Protein AF-A0A8J6DNR4-F1 (afdb_monomer)

Structure (mmCIF, N/CA/C/O backbone):
data_AF-A0A8J6DNR4-F1
#
_entry.id   AF-A0A8J6DNR4-F1
#
loop_
_atom_site.group_PDB
_atom_site.id
_atom_site.type_symbol
_atom_site.label_atom_id
_atom_site.label_alt_id
_atom_site.label_comp_id
_atom_site.label_asym_id
_atom_site.label_entity_id
_atom_site.label_seq_id
_atom_site.pdbx_PDB_ins_code
_atom_site.Cartn_x
_atom_site.Cartn_y
_atom_site.Cartn_z
_atom_site.occupancy
_atom_site.B_iso_or_equiv
_atom_site.auth_seq_id
_atom_site.auth_comp_id
_atom_site.auth_asym_id
_atom_site.auth_atom_id
_atom_site.pdbx_PDB_model_num
ATOM 1 N N . VAL A 1 1 ? 13.406 -4.701 -35.648 1.00 48.53 1 VAL A N 1
ATOM 2 C CA . VAL A 1 1 ? 13.413 -5.918 -34.798 1.00 48.53 1 VAL A CA 1
ATOM 3 C C . VAL A 1 1 ? 14.742 -5.961 -34.054 1.00 48.53 1 VAL A C 1
ATOM 5 O O . VAL A 1 1 ? 15.644 -6.662 -34.496 1.00 48.53 1 VAL A O 1
ATOM 8 N N . PRO A 1 2 ? 14.949 -5.094 -33.045 1.00 37.66 2 PRO A N 1
ATOM 9 C CA . PRO A 1 2 ? 14.675 -5.539 -31.669 1.00 37.66 2 PRO A CA 1
ATOM 10 C C . PRO A 1 2 ? 14.422 -4.412 -30.640 1.00 37.66 2 PRO A C 1
ATOM 12 O O . PRO A 1 2 ? 15.260 -3.520 -30.483 1.00 37.66 2 PRO A O 1
ATOM 15 N N . GLY A 1 3 ? 13.398 -4.543 -29.781 1.00 31.53 3 GLY A N 1
ATOM 16 C CA . GLY A 1 3 ? 13.461 -3.728 -28.562 1.00 31.53 3 GLY A CA 1
ATOM 17 C C . GLY A 1 3 ? 12.605 -4.041 -27.324 1.00 31.53 3 GLY A C 1
ATOM 18 O O . GLY A 1 3 ? 12.984 -3.631 -26.234 1.00 31.53 3 GLY A O 1
ATOM 19 N N . LEU A 1 4 ? 11.575 -4.888 -27.391 1.00 38.12 4 LEU A N 1
ATOM 20 C CA . LEU A 1 4 ? 11.046 -5.522 -26.171 1.00 38.12 4 LEU A CA 1
ATOM 21 C C . LEU A 1 4 ? 11.900 -6.735 -25.864 1.00 38.12 4 LEU A C 1
ATOM 23 O O . LEU A 1 4 ? 12.404 -6.886 -24.758 1.00 38.12 4 LEU A O 1
ATOM 27 N N . TYR A 1 5 ? 12.222 -7.438 -26.949 1.00 38.31 5 TYR A N 1
ATOM 28 C CA . TYR A 1 5 ? 13.532 -8.011 -27.161 1.00 38.31 5 TYR A CA 1
ATOM 29 C C . TYR A 1 5 ? 14.670 -7.242 -26.473 1.00 38.31 5 TYR A C 1
ATOM 31 O O . TYR A 1 5 ? 15.575 -7.928 -26.097 1.00 38.31 5 TYR A O 1
ATOM 39 N N . LEU A 1 6 ? 14.713 -5.915 -26.250 1.00 39.00 6 LEU A N 1
ATOM 40 C CA . LEU A 1 6 ? 15.868 -5.288 -25.581 1.00 39.00 6 LEU A CA 1
ATOM 41 C C . LEU A 1 6 ? 15.915 -5.526 -24.085 1.00 39.00 6 LEU A C 1
ATOM 43 O O . LEU A 1 6 ? 16.978 -5.863 -23.579 1.00 39.00 6 LEU A O 1
ATOM 47 N N . LEU A 1 7 ? 14.784 -5.372 -23.396 1.00 41.53 7 LEU A N 1
ATOM 48 C CA . LEU A 1 7 ? 14.713 -5.729 -21.984 1.00 41.53 7 LEU A CA 1
ATOM 49 C C . LEU A 1 7 ? 14.776 -7.256 -21.805 1.00 41.53 7 LEU A C 1
ATOM 51 O O . LEU A 1 7 ? 15.227 -7.705 -20.764 1.00 41.53 7 LEU A O 1
ATOM 55 N N . LEU A 1 8 ? 14.446 -8.007 -22.869 1.00 40.72 8 LEU A N 1
ATOM 56 C CA . LEU A 1 8 ? 14.707 -9.437 -23.077 1.00 40.72 8 LEU A CA 1
ATOM 57 C C . LEU A 1 8 ? 16.067 -9.776 -23.787 1.00 40.72 8 LEU A C 1
ATOM 59 O O . LEU A 1 8 ? 16.311 -10.938 -24.082 1.00 40.72 8 LEU A O 1
ATOM 63 N N . LEU A 1 9 ? 16.972 -8.803 -24.049 1.00 40.41 9 LEU A N 1
ATOM 64 C CA . LEU A 1 9 ? 18.308 -8.937 -24.724 1.00 40.41 9 LEU A CA 1
ATOM 65 C C . LEU A 1 9 ? 19.435 -8.323 -23.881 1.00 40.41 9 LEU A C 1
ATOM 67 O O . LEU A 1 9 ? 20.615 -8.533 -24.176 1.00 40.41 9 LEU A O 1
ATOM 71 N N . LEU A 1 10 ? 19.099 -7.657 -22.770 1.00 42.12 10 LEU A N 1
ATOM 72 C CA . LEU A 1 10 ? 19.948 -7.631 -21.566 1.00 42.12 10 LEU A CA 1
ATOM 73 C C . LEU A 1 10 ? 20.538 -9.026 -21.312 1.00 42.12 10 LEU A C 1
ATOM 75 O O . LEU A 1 10 ? 21.677 -9.205 -20.894 1.00 42.12 10 LEU A O 1
ATOM 79 N N . LEU A 1 11 ? 19.714 -9.989 -21.692 1.00 41.16 11 LEU A N 1
ATOM 80 C CA . LEU A 1 11 ? 19.782 -11.382 -21.444 1.00 41.16 11 LEU A CA 1
ATOM 81 C C . LEU A 1 11 ? 20.463 -12.237 -22.555 1.00 41.16 11 LEU A C 1
ATOM 83 O O . LEU A 1 11 ? 20.475 -13.456 -22.475 1.00 41.16 11 LEU A O 1
ATOM 87 N N . LEU A 1 12 ? 21.013 -11.644 -23.621 1.00 35.38 12 LEU A N 1
ATOM 88 C CA . LEU A 1 12 ? 21.462 -12.394 -24.818 1.00 35.38 12 LEU A CA 1
ATOM 89 C C . LEU A 1 12 ? 22.906 -12.189 -25.354 1.00 35.38 12 LEU A C 1
ATOM 91 O O . LEU A 1 12 ? 23.196 -12.696 -26.442 1.00 35.38 12 LEU A O 1
ATOM 95 N N . PRO A 1 13 ? 23.865 -11.525 -24.668 1.00 38.47 13 PRO A N 1
ATOM 96 C CA . PRO A 1 13 ? 25.225 -11.393 -25.196 1.00 38.47 13 PRO A CA 1
ATOM 97 C C . PRO A 1 13 ? 26.151 -12.643 -25.175 1.00 38.47 13 PRO A C 1
ATOM 99 O O . PRO A 1 13 ? 27.270 -12.474 -25.665 1.00 38.47 13 PRO A O 1
ATOM 102 N N . PRO A 1 14 ? 25.789 -13.865 -24.702 1.00 38.81 14 PRO A N 1
ATOM 103 C CA . PRO A 1 14 ? 26.646 -15.047 -24.874 1.00 38.81 14 PRO A CA 1
ATOM 104 C C . PRO A 1 14 ? 26.300 -15.953 -26.079 1.00 38.81 14 PRO A C 1
ATOM 106 O O . PRO A 1 14 ? 27.009 -16.933 -26.297 1.00 38.81 14 PRO A O 1
ATOM 109 N N . LEU A 1 15 ? 25.312 -15.631 -26.935 1.00 34.09 15 LEU A N 1
ATOM 110 C CA . LEU A 1 15 ? 24.972 -16.444 -28.132 1.00 34.09 15 LEU A CA 1
ATOM 111 C C . LEU A 1 15 ? 25.995 -16.393 -29.298 1.00 34.09 15 LEU A C 1
ATOM 113 O O . LEU A 1 15 ? 25.640 -16.515 -30.469 1.00 34.09 15 LEU A O 1
ATOM 117 N N . LEU A 1 16 ? 27.285 -16.256 -28.990 1.00 33.78 16 LEU A N 1
ATOM 118 C CA . LEU A 1 16 ? 28.384 -16.604 -29.902 1.00 33.78 16 LEU A CA 1
ATOM 119 C C . LEU A 1 16 ? 29.358 -17.639 -29.320 1.00 33.78 16 LEU A C 1
ATOM 121 O O . LEU A 1 16 ? 30.288 -18.032 -30.017 1.00 33.78 16 LEU A O 1
ATOM 125 N N . HIS A 1 17 ? 29.141 -18.114 -28.090 1.00 31.70 17 HIS A N 1
ATOM 126 C CA . HIS A 1 17 ? 29.859 -19.254 -27.517 1.00 31.70 17 HIS A CA 1
ATOM 127 C C . HIS A 1 17 ? 28.863 -20.194 -26.836 1.00 31.70 17 HIS A C 1
ATOM 129 O O . HIS A 1 17 ? 28.691 -20.173 -25.621 1.00 31.70 17 HIS A O 1
ATOM 135 N N . ALA A 1 18 ? 28.209 -21.032 -27.643 1.00 30.17 18 ALA A N 1
ATOM 136 C CA . ALA A 1 18 ? 27.494 -22.184 -27.119 1.00 30.17 18 ALA A CA 1
ATOM 137 C C . ALA A 1 18 ? 28.507 -23.144 -26.476 1.00 30.17 18 ALA A C 1
ATOM 139 O O . ALA A 1 18 ? 29.360 -23.704 -27.165 1.00 30.17 18 ALA A O 1
ATOM 140 N N . SER A 1 19 ? 28.400 -23.327 -25.164 1.00 32.53 19 SER A N 1
ATOM 141 C CA . SER A 1 19 ? 28.953 -24.479 -24.459 1.00 32.53 19 SER A CA 1
ATOM 142 C C . SER A 1 19 ? 27.779 -25.222 -23.851 1.00 32.53 19 SER A C 1
ATOM 144 O O . SER A 1 19 ? 26.992 -24.626 -23.119 1.00 32.53 19 SER A O 1
ATOM 146 N N . GLU A 1 20 ? 27.662 -26.513 -24.143 1.00 40.91 20 GLU A N 1
ATOM 147 C CA . GLU A 1 20 ? 26.718 -27.387 -23.452 1.00 40.91 20 GLU A CA 1
ATOM 148 C C . GLU A 1 20 ? 27.061 -27.380 -21.954 1.00 40.91 20 GLU A C 1
ATOM 150 O O . GLU A 1 20 ? 28.200 -27.660 -21.572 1.00 40.91 20 GLU A O 1
ATOM 155 N N . ALA A 1 21 ? 26.096 -27.024 -21.107 1.00 35.06 21 ALA A N 1
ATOM 156 C CA . ALA A 1 21 ? 26.250 -27.034 -19.659 1.00 35.06 21 ALA A CA 1
ATOM 157 C C . ALA A 1 21 ? 24.952 -27.515 -19.005 1.00 35.06 21 ALA A C 1
ATOM 159 O O . ALA A 1 21 ? 23.889 -26.931 -19.182 1.00 35.06 21 ALA A O 1
ATOM 160 N N . THR A 1 22 ? 25.053 -28.600 -18.240 1.00 41.94 22 THR A N 1
ATOM 161 C CA . THR A 1 22 ? 23.951 -29.249 -17.518 1.00 41.94 22 THR A CA 1
ATOM 162 C C . THR A 1 22 ? 23.601 -28.498 -16.229 1.00 41.94 22 THR A C 1
ATOM 164 O O . THR A 1 22 ? 23.798 -29.020 -15.131 1.00 41.94 22 THR A O 1
ATOM 167 N N . GLN A 1 23 ? 23.128 -27.259 -16.354 1.00 51.78 23 GLN A N 1
ATOM 168 C CA . GLN A 1 23 ? 22.552 -26.479 -15.253 1.00 51.78 23 GLN A CA 1
ATOM 169 C C . GLN A 1 23 ? 21.062 -26.214 -15.528 1.00 51.78 23 GLN A C 1
ATOM 171 O O . GLN A 1 23 ? 20.678 -26.183 -16.698 1.00 51.78 23 GLN A O 1
ATOM 176 N N . PRO A 1 24 ? 20.213 -26.080 -14.489 1.00 63.59 24 PRO A N 1
ATOM 177 C CA . PRO A 1 24 ? 18.815 -25.696 -14.677 1.00 63.59 24 PRO A CA 1
ATOM 178 C C . PRO A 1 24 ? 18.729 -24.331 -15.370 1.00 63.59 24 PRO A C 1
ATOM 180 O O . PRO A 1 24 ? 19.555 -23.450 -15.120 1.00 63.59 24 PRO A O 1
ATOM 183 N N . GLU A 1 25 ? 17.752 -24.166 -16.261 1.00 76.56 25 GLU A N 1
ATOM 184 C CA . GLU A 1 25 ? 17.560 -22.902 -16.970 1.00 76.56 25 GLU A CA 1
ATOM 185 C C . GLU A 1 25 ? 17.035 -21.830 -15.995 1.00 76.56 25 GLU A C 1
ATOM 187 O O . GLU A 1 25 ? 16.148 -22.128 -15.197 1.00 76.56 25 GLU A O 1
ATOM 192 N N . PRO A 1 26 ? 17.547 -20.583 -16.018 1.00 85.12 26 PRO A N 1
ATOM 193 C CA . PRO A 1 26 ? 17.186 -19.596 -14.995 1.00 85.12 26 PRO A CA 1
ATOM 194 C C . PRO A 1 26 ? 15.729 -19.124 -14.968 1.00 85.12 26 PRO A C 1
ATOM 196 O O . PRO A 1 26 ? 15.368 -18.424 -14.024 1.00 85.12 26 PRO A O 1
ATOM 199 N N . CYS A 1 27 ? 14.899 -19.464 -15.957 1.00 89.50 27 CYS A N 1
ATOM 200 C CA . CYS A 1 27 ? 13.451 -19.285 -15.891 1.00 89.50 27 CYS A CA 1
ATOM 201 C C . CYS A 1 27 ? 12.714 -20.612 -16.062 1.00 89.50 27 CYS A C 1
ATOM 203 O O . CYS A 1 27 ? 13.012 -21.379 -16.972 1.00 89.50 27 CYS A O 1
ATOM 205 N N . GLU A 1 28 ? 11.689 -20.811 -15.240 1.00 89.88 28 GLU A N 1
ATOM 206 C CA . GLU A 1 28 ? 10.787 -21.958 -15.282 1.00 89.88 28 GLU A CA 1
ATOM 207 C C . GLU A 1 28 ? 9.352 -21.460 -15.518 1.00 89.88 28 GLU A C 1
ATOM 209 O O . GLU A 1 28 ? 8.874 -20.557 -14.823 1.00 89.88 28 GLU A O 1
ATOM 214 N N . LEU A 1 29 ? 8.671 -22.035 -16.513 1.00 89.88 29 LEU A N 1
ATOM 215 C CA . LEU A 1 29 ? 7.244 -21.836 -16.786 1.00 89.88 29 LEU A CA 1
ATOM 216 C C . LEU A 1 29 ? 6.462 -23.023 -16.206 1.00 89.88 29 LEU A C 1
ATOM 218 O O . LEU A 1 29 ? 6.877 -24.166 -16.385 1.00 89.88 29 LEU A O 1
ATOM 222 N N . ASP A 1 30 ? 5.352 -22.764 -15.512 1.00 88.88 30 ASP A N 1
ATOM 223 C CA . ASP A 1 30 ? 4.500 -23.825 -14.970 1.00 88.88 30 ASP A CA 1
ATOM 224 C C . ASP A 1 30 ? 3.730 -24.598 -16.059 1.00 88.88 30 ASP A C 1
ATOM 226 O O . ASP A 1 30 ? 3.474 -24.091 -17.151 1.00 88.88 30 ASP A O 1
ATOM 230 N N . ASP A 1 31 ? 3.333 -25.837 -15.742 1.00 82.56 31 ASP A N 1
ATOM 231 C CA . ASP A 1 31 ? 2.675 -26.769 -16.679 1.00 82.56 31 ASP A CA 1
ATOM 232 C C . ASP A 1 31 ? 1.361 -26.228 -17.297 1.00 82.56 31 ASP A C 1
ATOM 234 O O . ASP A 1 31 ? 0.891 -26.749 -18.309 1.00 82.56 31 ASP A O 1
ATOM 238 N N . ASP A 1 32 ? 0.756 -25.200 -16.687 1.00 85.06 32 ASP A N 1
ATOM 239 C CA . ASP A 1 32 ? -0.494 -24.558 -17.119 1.00 85.06 32 ASP A CA 1
ATOM 240 C C . ASP A 1 32 ? -0.272 -23.301 -18.011 1.00 85.06 32 ASP A C 1
ATOM 242 O O . ASP A 1 32 ? -1.246 -22.650 -18.409 1.00 85.06 32 ASP A O 1
ATOM 246 N N . ASP A 1 33 ? 0.978 -22.925 -18.325 1.00 82.06 33 ASP A N 1
ATOM 247 C CA . ASP A 1 33 ? 1.374 -21.667 -18.997 1.00 82.06 33 ASP A CA 1
ATOM 248 C C . ASP A 1 33 ? 0.869 -20.382 -18.281 1.00 82.06 33 ASP A C 1
ATOM 250 O O . ASP A 1 33 ? 0.611 -19.341 -18.907 1.00 82.06 33 ASP A O 1
ATOM 254 N N . VAL A 1 34 ? 0.673 -20.422 -16.959 1.00 89.19 34 VAL A N 1
ATOM 255 C CA . VAL A 1 34 ? 0.123 -19.313 -16.160 1.00 89.19 34 VAL A CA 1
ATOM 256 C C . VAL A 1 34 ? 1.225 -18.497 -15.496 1.00 89.19 34 VAL A C 1
ATOM 258 O O . VAL A 1 34 ? 1.145 -17.262 -15.522 1.00 89.19 34 VAL A O 1
ATOM 261 N N . ARG A 1 35 ? 2.231 -19.150 -14.911 1.00 91.75 35 ARG A N 1
ATOM 262 C CA . ARG A 1 35 ? 3.251 -18.555 -14.039 1.00 91.75 35 ARG A CA 1
ATOM 263 C C . ARG A 1 35 ? 4.642 -18.850 -14.561 1.00 91.75 35 ARG A C 1
ATOM 265 O O . ARG A 1 35 ? 5.003 -20.004 -14.740 1.00 91.75 35 ARG A O 1
ATOM 272 N N . CYS A 1 36 ? 5.436 -17.803 -14.735 1.00 92.69 36 CYS A N 1
ATOM 273 C CA . CYS A 1 36 ? 6.853 -17.932 -15.036 1.00 92.69 36 CYS A CA 1
ATOM 274 C C . CYS A 1 36 ? 7.682 -17.301 -13.920 1.00 92.69 36 CYS A C 1
ATOM 276 O O . CYS A 1 36 ? 7.472 -16.132 -13.582 1.00 92.69 36 CYS A O 1
ATOM 278 N N . PHE A 1 37 ? 8.620 -18.059 -13.364 1.00 93.44 37 PHE A N 1
ATOM 279 C CA . PHE A 1 37 ? 9.557 -17.589 -12.352 1.00 93.44 37 PHE A CA 1
ATOM 280 C C . PHE A 1 37 ? 10.968 -17.580 -12.935 1.00 93.44 37 PHE A C 1
ATOM 282 O O . PHE A 1 37 ? 11.450 -18.607 -13.397 1.00 93.44 37 PHE A O 1
ATOM 289 N N . CYS A 1 38 ? 11.624 -16.423 -12.907 1.00 90.81 38 CYS A N 1
ATOM 290 C CA . CYS A 1 38 ? 12.998 -16.231 -13.349 1.00 90.81 38 CYS A CA 1
ATOM 291 C C . CYS A 1 38 ? 13.899 -15.861 -12.170 1.00 90.81 38 CYS A C 1
ATOM 293 O O . CYS A 1 38 ? 13.676 -14.836 -11.518 1.00 90.81 38 CYS A O 1
ATOM 295 N N . ASN A 1 39 ? 14.968 -16.623 -11.951 1.00 91.12 39 ASN A N 1
ATOM 296 C CA . ASN A 1 39 ? 15.973 -16.358 -10.933 1.00 91.12 39 ASN A CA 1
ATOM 297 C C . ASN A 1 39 ? 17.373 -16.192 -11.537 1.00 91.12 39 ASN A C 1
ATOM 299 O O . ASN A 1 39 ? 18.055 -17.154 -11.869 1.00 91.12 39 ASN A O 1
ATOM 303 N N . PHE A 1 40 ? 17.843 -14.950 -11.608 1.00 87.38 40 PHE A N 1
ATOM 304 C CA . PHE A 1 40 ? 19.118 -14.590 -12.228 1.00 87.38 40 PHE A CA 1
ATOM 305 C C . PHE A 1 40 ? 20.257 -14.403 -11.209 1.00 87.38 40 PHE A C 1
ATOM 307 O O . PHE A 1 40 ? 21.127 -13.544 -11.379 1.00 87.38 40 PHE A O 1
ATOM 314 N N . THR A 1 41 ? 20.262 -15.201 -10.135 1.00 86.81 41 THR A N 1
ATOM 315 C CA . THR A 1 41 ? 21.306 -15.182 -9.090 1.00 86.81 41 THR A CA 1
ATOM 316 C C . THR A 1 41 ? 22.690 -15.610 -9.566 1.00 86.81 41 THR A C 1
ATOM 318 O O . THR A 1 41 ? 23.680 -15.189 -8.967 1.00 86.81 41 THR A O 1
ATOM 321 N N . ASP A 1 42 ? 22.789 -16.417 -10.623 1.00 84.62 42 ASP A N 1
ATOM 322 C CA . ASP A 1 42 ? 24.066 -16.992 -11.056 1.00 84.62 42 ASP A CA 1
ATOM 323 C C . ASP A 1 42 ? 25.104 -15.928 -11.453 1.00 84.62 42 ASP A C 1
ATOM 325 O O . ASP A 1 42 ? 24.726 -14.837 -11.883 1.00 84.62 42 ASP A O 1
ATOM 329 N N . PRO A 1 43 ? 26.425 -16.202 -11.362 1.00 81.25 43 PRO A N 1
ATOM 330 C CA . PRO A 1 43 ? 27.485 -15.231 -11.675 1.00 81.25 43 PRO A CA 1
ATOM 331 C C . PRO A 1 43 ? 27.478 -14.702 -13.119 1.00 81.25 43 PRO A C 1
ATOM 333 O O . PRO A 1 43 ? 27.870 -13.554 -13.358 1.00 81.25 43 PRO A O 1
ATOM 336 N N . GLN A 1 44 ? 26.996 -15.506 -14.064 1.00 80.94 44 GLN A N 1
ATOM 337 C CA . GLN A 1 44 ? 26.686 -15.130 -15.444 1.00 80.94 44 GLN A CA 1
ATOM 338 C C . GLN A 1 44 ? 25.434 -15.919 -15.846 1.00 80.94 44 GLN A C 1
ATOM 340 O O . GLN A 1 44 ? 25.572 -16.999 -16.414 1.00 80.94 44 GLN A O 1
ATOM 345 N N . PRO A 1 45 ? 24.228 -15.453 -15.481 1.00 81.38 45 PRO A N 1
ATOM 346 C CA . PRO A 1 45 ? 23.024 -16.227 -15.743 1.00 81.38 45 PRO A CA 1
ATOM 347 C C . PRO A 1 45 ? 22.806 -16.295 -17.257 1.00 81.38 45 PRO A C 1
ATOM 349 O O . PRO A 1 45 ? 23.001 -15.268 -17.920 1.00 81.38 45 PRO A O 1
ATOM 352 N N . ASP A 1 46 ? 22.395 -17.456 -17.801 1.00 82.88 46 ASP A N 1
ATOM 353 C CA . ASP A 1 46 ? 21.666 -17.387 -19.063 1.00 82.88 46 ASP A CA 1
ATOM 354 C C . ASP A 1 46 ? 20.263 -16.910 -18.775 1.00 82.88 46 ASP A C 1
ATOM 356 O O . ASP A 1 46 ? 19.514 -17.274 -17.887 1.00 82.88 46 ASP A O 1
ATOM 360 N N . TRP A 1 47 ? 19.979 -15.930 -19.544 1.00 82.38 47 TRP A N 1
ATOM 361 C CA . TRP A 1 47 ? 19.195 -14.814 -19.155 1.00 82.38 47 TRP A CA 1
ATOM 362 C C . TRP A 1 47 ? 18.112 -14.934 -20.277 1.00 82.38 47 TRP A C 1
ATOM 364 O O . TRP A 1 47 ? 16.924 -14.753 -20.025 1.00 82.38 47 TRP A O 1
ATOM 374 N N . SER A 1 48 ? 18.487 -15.333 -21.519 1.00 81.31 48 SER A N 1
ATOM 375 C CA . SER A 1 48 ? 17.636 -15.529 -22.701 1.00 81.31 48 SER A CA 1
ATOM 376 C C . SER A 1 48 ? 16.424 -16.430 -22.452 1.00 81.31 48 SER A C 1
ATOM 378 O O . SER A 1 48 ? 15.372 -16.228 -23.065 1.00 81.31 48 SER A O 1
ATOM 380 N N . SER A 1 49 ? 16.550 -17.330 -21.473 1.00 83.31 49 SER A N 1
ATOM 381 C CA . SER A 1 49 ? 15.487 -18.127 -20.855 1.00 83.31 49 SER A CA 1
ATOM 382 C C . SER A 1 49 ? 14.212 -17.324 -20.511 1.00 83.31 49 SER A C 1
ATOM 384 O O . SER A 1 49 ? 13.113 -17.853 -20.649 1.00 83.31 49 SER A O 1
ATOM 386 N N . ALA A 1 50 ? 14.283 -16.011 -20.236 1.00 83.56 50 ALA A N 1
ATOM 387 C CA . ALA A 1 50 ? 13.092 -15.161 -20.047 1.00 83.56 50 ALA A CA 1
ATOM 388 C C . ALA A 1 50 ? 12.116 -15.131 -21.245 1.00 83.56 50 ALA A C 1
ATOM 390 O O . ALA A 1 50 ? 10.954 -14.750 -21.087 1.00 83.56 50 ALA A O 1
ATOM 391 N N . LEU A 1 51 ? 12.549 -15.538 -22.445 1.00 80.94 51 LEU A N 1
ATOM 392 C CA . LEU A 1 51 ? 11.666 -15.728 -23.601 1.00 80.94 51 LEU A CA 1
ATOM 393 C C . LEU A 1 51 ? 10.629 -16.847 -23.384 1.00 80.94 51 LEU A C 1
ATOM 395 O O . LEU A 1 51 ? 9.562 -16.801 -23.996 1.00 80.94 51 LEU A O 1
ATOM 399 N N . GLN A 1 52 ? 10.882 -17.806 -22.491 1.00 85.38 52 GLN A N 1
ATOM 400 C CA . GLN A 1 52 ? 9.913 -18.844 -22.119 1.00 85.38 52 GLN A CA 1
ATOM 401 C C . GLN A 1 52 ? 8.660 -18.223 -21.476 1.00 85.38 52 GLN A C 1
ATOM 403 O O . GLN A 1 52 ? 7.532 -18.596 -21.793 1.00 85.38 52 GLN A O 1
ATOM 408 N N . CYS A 1 53 ? 8.834 -17.151 -20.697 1.00 88.31 53 CYS A N 1
ATOM 409 C CA . CYS A 1 53 ? 7.747 -16.433 -20.032 1.00 88.31 53 CYS A CA 1
ATOM 410 C C . CYS A 1 53 ? 6.786 -15.675 -20.973 1.00 88.31 53 CYS A C 1
ATOM 412 O O . CYS A 1 53 ? 5.835 -15.054 -20.494 1.00 88.31 53 CYS A O 1
ATOM 414 N N . MET A 1 54 ? 6.988 -15.677 -22.299 1.00 85.12 54 MET A N 1
ATOM 415 C CA . MET A 1 54 ? 6.137 -14.924 -23.238 1.00 85.12 54 MET A CA 1
ATOM 416 C C . MET A 1 54 ? 4.655 -15.342 -23.209 1.00 85.12 54 MET A C 1
ATOM 418 O O . MET A 1 54 ? 3.778 -14.508 -23.469 1.00 85.12 54 MET A O 1
ATOM 422 N N . ALA A 1 55 ? 4.370 -16.612 -22.900 1.00 86.62 55 ALA A N 1
ATOM 423 C CA . ALA A 1 55 ? 3.011 -17.145 -22.797 1.00 86.62 55 ALA A CA 1
ATOM 424 C C . ALA A 1 55 ? 2.317 -16.815 -21.459 1.00 86.62 55 ALA A C 1
ATOM 426 O O . ALA A 1 55 ? 1.083 -16.771 -21.415 1.00 86.62 55 ALA A O 1
ATOM 427 N N . ALA A 1 56 ? 3.098 -16.535 -20.411 1.00 90.75 56 ALA A N 1
ATOM 428 C CA . ALA A 1 56 ? 2.636 -16.448 -19.033 1.00 90.75 56 ALA A CA 1
ATOM 429 C C . ALA A 1 56 ? 1.710 -15.252 -18.752 1.00 90.75 56 ALA A C 1
ATOM 431 O O . ALA A 1 56 ? 1.737 -14.204 -19.410 1.00 90.75 56 ALA A O 1
ATOM 432 N N . VAL A 1 57 ? 0.888 -15.408 -17.716 1.00 93.50 57 VAL A N 1
ATOM 433 C CA . VAL A 1 57 ? -0.018 -14.381 -17.181 1.00 93.50 57 VAL A CA 1
ATOM 434 C C . VAL A 1 57 ? 0.601 -13.686 -15.963 1.00 93.50 57 VAL A C 1
ATOM 436 O O . VAL A 1 57 ? 0.409 -12.480 -15.780 1.00 93.50 57 VAL A O 1
ATOM 439 N N . GLU A 1 58 ? 1.353 -14.433 -15.162 1.00 94.50 58 GLU A N 1
ATOM 440 C CA . GLU A 1 58 ? 2.091 -13.992 -13.981 1.00 94.50 58 GLU A CA 1
ATOM 441 C C . GLU A 1 58 ? 3.582 -14.204 -14.259 1.00 94.50 58 GLU A C 1
ATOM 443 O O . GLU A 1 58 ? 3.989 -15.304 -14.626 1.00 94.50 58 GLU A O 1
ATOM 448 N N . VAL A 1 59 ? 4.392 -13.153 -14.132 1.00 93.50 59 VAL A N 1
ATOM 449 C CA . VAL A 1 59 ? 5.846 -13.235 -14.334 1.00 93.50 59 VAL A CA 1
ATOM 450 C C . VAL A 1 59 ? 6.545 -12.667 -13.109 1.00 93.50 59 VAL A C 1
ATOM 452 O O . VAL A 1 59 ? 6.260 -11.540 -12.705 1.00 93.50 59 VAL A O 1
ATOM 455 N N . GLU A 1 60 ? 7.466 -13.426 -12.531 1.00 93.88 60 GLU A N 1
ATOM 456 C CA . GLU A 1 60 ? 8.325 -12.986 -11.435 1.00 93.88 60 GLU A CA 1
ATOM 457 C C . GLU A 1 60 ? 9.793 -13.041 -11.857 1.00 93.88 60 GLU A C 1
ATOM 459 O O . GLU A 1 60 ? 10.248 -14.032 -12.418 1.00 93.88 60 GLU A O 1
ATOM 464 N N . ILE A 1 61 ? 10.531 -11.958 -11.609 1.00 92.00 61 ILE A N 1
ATOM 465 C CA . ILE A 1 61 ? 11.940 -11.816 -11.975 1.00 92.00 61 ILE A CA 1
ATOM 466 C C . ILE A 1 61 ? 12.739 -11.405 -10.740 1.00 92.00 61 ILE A C 1
ATOM 468 O O . ILE A 1 61 ? 12.580 -10.293 -10.230 1.00 92.00 61 ILE A O 1
ATOM 472 N N . ARG A 1 62 ? 13.642 -12.282 -10.295 1.00 91.06 62 ARG A N 1
ATOM 473 C CA . ARG A 1 62 ? 14.609 -12.033 -9.221 1.00 91.06 62 ARG A CA 1
ATOM 474 C C . ARG A 1 62 ? 15.992 -11.780 -9.813 1.00 91.06 62 ARG A C 1
ATOM 476 O O . ARG A 1 62 ? 16.538 -12.613 -10.531 1.00 91.06 62 ARG A O 1
ATOM 483 N N . GLY A 1 63 ? 16.567 -10.619 -9.512 1.00 86.62 63 GLY A N 1
ATOM 484 C CA . GLY A 1 63 ? 17.870 -10.186 -10.023 1.00 86.62 63 GLY A CA 1
ATOM 485 C C . GLY A 1 63 ? 19.071 -10.553 -9.147 1.00 86.62 63 GLY A C 1
ATOM 486 O O . GLY A 1 63 ? 20.165 -10.074 -9.426 1.00 86.62 63 GLY A O 1
ATOM 487 N N . GLY A 1 64 ? 18.899 -11.336 -8.075 1.00 86.69 64 GLY A N 1
ATOM 488 C CA . GLY A 1 64 ? 19.997 -11.818 -7.223 1.00 86.69 64 GLY A CA 1
ATOM 489 C C . GLY A 1 64 ? 20.852 -10.747 -6.526 1.00 86.69 64 GLY A C 1
ATOM 490 O O . GLY A 1 64 ? 22.027 -10.983 -6.264 1.00 86.69 64 GLY A O 1
ATOM 491 N N . GLY A 1 65 ? 20.310 -9.553 -6.278 1.00 87.69 65 GLY A N 1
ATOM 492 C CA . GLY A 1 65 ? 21.028 -8.408 -5.699 1.00 87.69 65 GLY A CA 1
ATOM 493 C C . GLY A 1 65 ? 21.988 -7.704 -6.667 1.00 87.69 65 GLY A C 1
ATOM 494 O O . GLY A 1 65 ? 22.794 -6.876 -6.247 1.00 87.69 65 GLY A O 1
ATOM 495 N N . ARG A 1 66 ? 21.934 -8.033 -7.963 1.00 88.88 66 ARG A N 1
ATOM 496 C CA . ARG A 1 66 ? 22.874 -7.546 -8.982 1.00 88.88 66 ARG A CA 1
ATOM 497 C C . ARG A 1 66 ? 22.679 -6.073 -9.319 1.00 88.88 66 ARG A C 1
ATOM 499 O O . ARG A 1 66 ? 21.554 -5.577 -9.346 1.00 88.88 66 ARG A O 1
ATOM 506 N N . ASP A 1 67 ? 23.775 -5.418 -9.697 1.00 91.25 67 ASP A N 1
ATOM 507 C CA . ASP A 1 67 ? 23.742 -4.102 -10.335 1.00 91.25 67 ASP A CA 1
ATOM 508 C C . ASP A 1 67 ? 23.424 -4.228 -11.834 1.00 91.25 67 ASP A C 1
ATOM 510 O O . ASP A 1 67 ? 24.093 -4.952 -12.581 1.00 91.25 67 ASP A O 1
ATOM 514 N N . LEU A 1 68 ? 22.369 -3.539 -12.269 1.00 88.62 68 LEU A N 1
ATOM 515 C CA . LEU A 1 68 ? 21.876 -3.558 -13.642 1.00 88.62 68 LEU A CA 1
ATOM 516 C C . LEU A 1 68 ? 22.455 -2.427 -14.518 1.00 88.62 68 LEU A C 1
ATOM 518 O O . LEU A 1 68 ? 22.051 -2.302 -15.674 1.00 88.62 68 LEU A O 1
ATOM 522 N N . GLU A 1 69 ? 23.426 -1.632 -14.046 1.00 88.00 69 GLU A N 1
ATOM 523 C CA . GLU A 1 69 ? 24.089 -0.570 -14.835 1.00 88.00 69 GLU A CA 1
ATOM 524 C C . GLU A 1 69 ? 24.607 -1.024 -16.209 1.00 88.00 69 GLU A C 1
ATOM 526 O O . GLU A 1 69 ? 24.483 -0.286 -17.192 1.00 88.00 69 GLU A O 1
ATOM 531 N N . GLN A 1 70 ? 25.080 -2.270 -16.335 1.00 83.56 70 GLN A N 1
ATOM 532 C CA . GLN A 1 70 ? 25.512 -2.869 -17.610 1.00 83.56 70 GLN A CA 1
ATOM 533 C C . GLN A 1 70 ? 24.443 -2.839 -18.726 1.00 83.56 70 GLN A C 1
ATOM 535 O O . GLN A 1 70 ? 24.750 -3.005 -19.914 1.00 83.56 70 GLN A O 1
ATOM 540 N N . PHE A 1 71 ? 23.182 -2.615 -18.352 1.00 83.94 71 PHE A N 1
ATOM 541 C CA . PHE A 1 71 ? 22.033 -2.564 -19.239 1.00 83.94 71 PHE A CA 1
ATOM 542 C C . PHE A 1 71 ? 21.638 -1.148 -19.677 1.00 83.94 71 PHE A C 1
ATOM 544 O O . PHE A 1 71 ? 20.847 -1.014 -20.610 1.00 83.94 71 PHE A O 1
ATOM 551 N N . LEU A 1 72 ? 22.248 -0.087 -19.133 1.00 83.31 72 LEU A N 1
ATOM 552 C CA . LEU A 1 72 ? 21.966 1.309 -19.510 1.00 83.31 72 LEU A CA 1
ATOM 553 C C . LEU A 1 72 ? 22.101 1.582 -21.018 1.00 83.31 72 LEU A C 1
ATOM 555 O O . LEU A 1 72 ? 21.317 2.348 -21.574 1.00 83.31 72 LEU A O 1
ATOM 559 N N . LYS A 1 73 ? 23.015 0.883 -21.709 1.00 80.19 73 LYS A N 1
ATOM 560 C CA . LYS A 1 73 ? 23.191 0.937 -23.178 1.00 80.19 73 LYS A CA 1
ATOM 561 C C . LYS A 1 73 ? 21.925 0.600 -23.983 1.00 80.19 73 LYS A C 1
ATOM 563 O O . LYS A 1 73 ? 21.846 0.898 -25.172 1.00 80.19 73 LYS A O 1
ATOM 568 N N . TYR A 1 74 ? 20.946 -0.027 -23.340 1.00 72.12 74 TYR A N 1
ATOM 569 C CA . TYR A 1 74 ? 19.671 -0.426 -23.916 1.00 72.12 74 TYR A CA 1
ATOM 570 C C . TYR A 1 74 ? 18.514 0.514 -23.524 1.00 72.12 74 TYR A C 1
ATOM 572 O O . TYR A 1 74 ? 17.535 0.611 -24.258 1.00 72.12 74 TYR A O 1
ATOM 580 N N . ALA A 1 75 ? 18.640 1.279 -22.436 1.00 70.44 75 ALA A N 1
ATOM 581 C CA . ALA A 1 75 ? 17.606 2.207 -21.966 1.00 70.44 75 ALA A CA 1
ATOM 582 C C . ALA A 1 75 ? 17.262 3.322 -22.981 1.00 70.44 75 ALA A C 1
ATOM 584 O O . ALA A 1 75 ? 16.178 3.894 -22.952 1.00 70.44 75 ALA A O 1
ATOM 585 N N . SER A 1 76 ? 18.180 3.636 -23.899 1.00 63.22 76 SER A N 1
ATOM 586 C CA . SER A 1 76 ? 18.039 4.743 -24.855 1.00 63.22 76 SER A CA 1
ATOM 587 C C . SER A 1 76 ? 17.328 4.393 -26.175 1.00 63.22 76 SER A C 1
ATOM 589 O O . SER A 1 76 ? 17.286 5.247 -27.058 1.00 63.22 76 SER A O 1
ATOM 591 N N . LYS A 1 77 ? 16.804 3.170 -26.364 1.00 70.50 77 LYS A N 1
ATOM 592 C CA . LYS A 1 77 ? 16.080 2.802 -27.601 1.00 70.50 77 LYS A CA 1
ATOM 593 C C . LYS A 1 77 ? 14.596 3.174 -27.551 1.00 70.50 77 LYS A C 1
ATOM 595 O O . LYS A 1 77 ? 13.983 3.152 -26.487 1.00 70.50 77 LYS A O 1
ATOM 600 N N . ASP A 1 78 ? 14.014 3.483 -28.711 1.00 73.69 78 ASP A N 1
ATOM 601 C CA . ASP A 1 78 ? 12.600 3.857 -28.837 1.00 73.69 78 ASP A CA 1
ATOM 602 C C . ASP A 1 78 ? 11.670 2.636 -28.643 1.00 73.69 78 ASP A C 1
ATOM 604 O O . ASP A 1 78 ? 11.746 1.684 -29.429 1.00 73.69 78 ASP A O 1
ATOM 608 N N . PRO A 1 79 ? 10.738 2.662 -27.665 1.00 69.94 79 PRO A N 1
ATOM 609 C CA . PRO A 1 79 ? 9.686 1.655 -27.501 1.00 69.94 79 PRO A CA 1
ATOM 610 C C . PRO A 1 79 ? 8.857 1.326 -28.737 1.00 69.94 79 PRO A C 1
ATOM 612 O O . PRO A 1 79 ? 8.326 0.218 -28.847 1.00 69.94 79 PRO A O 1
ATOM 615 N N . LYS A 1 80 ? 8.732 2.262 -29.679 1.00 77.00 80 LYS A N 1
ATOM 616 C CA . LYS A 1 80 ? 7.944 2.066 -30.900 1.00 77.00 80 LYS A CA 1
ATOM 617 C C . LYS A 1 80 ? 8.514 0.963 -31.793 1.00 77.00 80 LYS A C 1
ATOM 619 O O . LYS A 1 80 ? 7.735 0.296 -32.466 1.00 77.00 80 LYS A O 1
ATOM 624 N N . GLU A 1 81 ? 9.819 0.671 -31.727 1.00 79.94 81 GLU A N 1
ATOM 625 C CA . GLU A 1 81 ? 10.436 -0.471 -32.432 1.00 79.94 81 GLU A CA 1
ATOM 626 C C . GLU A 1 81 ? 9.886 -1.843 -31.985 1.00 79.94 81 GLU A C 1
ATOM 628 O O . GLU A 1 81 ? 10.205 -2.875 -32.588 1.00 79.94 81 GLU A O 1
ATOM 633 N N . TYR A 1 82 ? 9.108 -1.879 -30.897 1.00 72.56 82 TYR A N 1
ATOM 634 C CA . TYR A 1 82 ? 8.713 -3.111 -30.232 1.00 72.56 82 TYR A CA 1
ATOM 635 C C . TYR A 1 82 ? 7.335 -3.141 -29.570 1.00 72.56 82 TYR A C 1
ATOM 637 O O . TYR A 1 82 ? 6.961 -4.176 -29.011 1.00 72.56 82 TYR A O 1
ATOM 645 N N . ALA A 1 83 ? 6.572 -2.056 -29.681 1.00 80.06 83 ALA A N 1
ATOM 646 C CA . ALA A 1 83 ? 5.206 -1.914 -29.187 1.00 80.06 83 ALA A CA 1
ATOM 647 C C . ALA A 1 83 ? 4.320 -3.151 -29.448 1.00 80.06 83 ALA A C 1
ATOM 649 O O . ALA A 1 83 ? 3.675 -3.659 -28.528 1.00 80.06 83 ALA A O 1
ATOM 650 N N . ASP A 1 84 ? 4.324 -3.676 -30.678 1.00 83.19 84 ASP A N 1
ATOM 651 C CA . ASP A 1 84 ? 3.470 -4.805 -31.071 1.00 83.19 84 ASP A CA 1
ATOM 652 C C . ASP A 1 84 ? 3.827 -6.119 -30.364 1.00 83.19 84 ASP A C 1
ATOM 654 O O . ASP A 1 84 ? 2.931 -6.892 -30.025 1.00 83.19 84 ASP A O 1
ATOM 658 N N . MET A 1 85 ? 5.109 -6.343 -30.056 1.00 77.88 85 MET A N 1
ATOM 659 C CA . MET A 1 85 ? 5.541 -7.504 -29.272 1.00 77.88 85 MET A CA 1
ATOM 660 C C . MET A 1 85 ? 5.061 -7.391 -27.818 1.00 77.88 85 MET A C 1
ATOM 662 O O . MET A 1 85 ? 4.550 -8.364 -27.271 1.00 77.88 85 MET A O 1
ATOM 666 N N . VAL A 1 86 ? 5.119 -6.199 -27.203 1.00 83.81 86 VAL A N 1
ATOM 667 C CA . VAL A 1 86 ? 4.636 -6.008 -25.812 1.00 83.81 86 VAL A CA 1
ATOM 668 C C . VAL A 1 86 ? 3.134 -6.212 -25.710 1.00 83.81 86 VAL A C 1
ATOM 670 O O . VAL A 1 86 ? 2.622 -6.768 -24.743 1.00 83.81 86 VAL A O 1
ATOM 673 N N . LYS A 1 87 ? 2.428 -5.746 -26.735 1.00 88.00 87 LYS A N 1
ATOM 674 C CA . LYS A 1 87 ? 0.975 -5.806 -26.862 1.00 88.00 87 LYS A CA 1
ATOM 675 C C . LYS A 1 87 ? 0.454 -7.232 -27.079 1.00 88.00 87 LYS A C 1
ATOM 677 O O . LYS A 1 87 ? -0.731 -7.480 -26.816 1.00 88.00 87 LYS A O 1
ATOM 682 N N . ALA A 1 88 ? 1.318 -8.133 -27.559 1.00 87.56 88 ALA A N 1
ATOM 683 C CA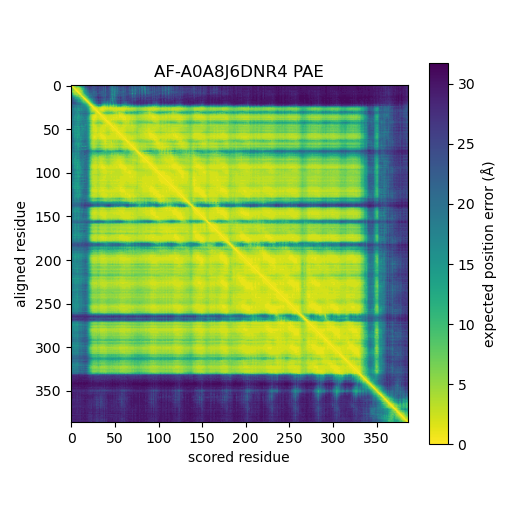 . ALA A 1 88 ? 1.055 -9.558 -27.732 1.00 87.56 88 ALA A CA 1
ATOM 684 C C . ALA A 1 88 ? 1.257 -10.379 -26.444 1.00 87.56 88 ALA A C 1
ATOM 686 O O . ALA A 1 88 ? 0.596 -11.406 -26.295 1.00 87.56 88 ALA A O 1
ATOM 687 N N . LEU A 1 89 ? 2.098 -9.922 -25.502 1.00 87.88 89 LEU A N 1
ATOM 688 C CA . LEU A 1 89 ? 2.298 -10.601 -24.215 1.00 87.88 89 LEU A CA 1
ATOM 689 C C . LEU A 1 89 ? 0.975 -10.770 -23.450 1.00 87.88 89 LEU A C 1
ATOM 691 O O . LEU A 1 89 ? 0.141 -9.857 -23.382 1.00 87.88 89 LEU A O 1
ATOM 695 N N . ARG A 1 90 ? 0.799 -11.943 -22.831 1.00 90.12 90 ARG A N 1
ATOM 696 C CA . ARG A 1 90 ? -0.386 -12.263 -22.015 1.00 90.12 90 ARG A CA 1
ATOM 697 C C . ARG A 1 90 ? -0.300 -11.712 -20.588 1.00 90.12 90 ARG A C 1
ATOM 699 O O . ARG A 1 90 ? -1.355 -11.525 -19.974 1.00 90.12 90 ARG A O 1
ATOM 706 N N . MET A 1 91 ? 0.913 -11.385 -20.133 1.00 92.50 91 MET A N 1
ATOM 707 C CA . MET A 1 91 ? 1.276 -10.868 -18.810 1.00 92.50 91 MET A CA 1
ATOM 708 C C . MET A 1 91 ? 0.301 -9.810 -18.266 1.00 92.50 91 MET A C 1
ATOM 710 O O . MET A 1 91 ? 0.046 -8.771 -18.886 1.00 92.50 91 MET A O 1
ATOM 714 N N . ARG A 1 92 ? -0.223 -10.080 -17.067 1.00 95.25 92 ARG A N 1
ATOM 715 C CA . ARG A 1 92 ? -1.137 -9.226 -16.288 1.00 95.25 92 ARG A CA 1
ATOM 716 C C . ARG A 1 92 ? -0.560 -8.811 -14.945 1.00 95.25 92 ARG A C 1
ATOM 718 O O . ARG A 1 92 ? -0.861 -7.697 -14.513 1.00 95.25 92 ARG A O 1
ATOM 725 N N . ARG A 1 93 ? 0.271 -9.671 -14.356 1.00 96.25 93 ARG A N 1
ATOM 726 C CA . ARG A 1 93 ? 1.014 -9.433 -13.120 1.00 96.25 93 ARG A CA 1
ATOM 727 C C . ARG A 1 93 ? 2.504 -9.548 -13.404 1.00 96.25 93 ARG A C 1
ATOM 729 O O . ARG A 1 93 ? 2.915 -10.488 -14.084 1.00 96.25 93 ARG A O 1
ATOM 736 N N . LEU A 1 94 ? 3.277 -8.596 -12.899 1.00 95.50 94 LEU A N 1
ATOM 737 C CA . LEU A 1 94 ? 4.731 -8.588 -12.992 1.00 95.50 94 LEU A CA 1
ATOM 738 C C . LEU A 1 94 ? 5.316 -8.273 -11.618 1.00 95.50 94 LEU A C 1
ATOM 740 O O . LEU A 1 94 ? 5.058 -7.197 -11.082 1.00 95.50 94 LEU A O 1
ATOM 744 N N . THR A 1 95 ? 6.135 -9.176 -11.095 1.00 95.25 95 THR A N 1
ATOM 745 C CA . THR A 1 95 ? 6.985 -8.944 -9.926 1.00 95.25 95 THR A CA 1
ATOM 746 C C . THR A 1 95 ? 8.425 -8.789 -10.400 1.00 95.25 95 THR A C 1
ATOM 748 O O . THR A 1 95 ? 8.936 -9.647 -11.116 1.00 95.25 95 THR A O 1
ATOM 751 N N . VAL A 1 96 ? 9.091 -7.704 -10.012 1.00 93.69 96 VAL A N 1
ATOM 752 C CA . VAL A 1 96 ? 10.530 -7.505 -10.238 1.00 93.69 96 VAL A CA 1
ATOM 753 C C . VAL A 1 96 ? 11.179 -7.221 -8.897 1.00 93.69 96 VAL A C 1
ATOM 755 O O . VAL A 1 96 ? 10.760 -6.295 -8.201 1.00 93.69 96 VAL A O 1
ATOM 758 N N . GLY A 1 97 ? 12.208 -7.985 -8.541 1.00 94.38 97 GLY A N 1
ATOM 759 C CA . GLY A 1 97 ? 12.851 -7.789 -7.254 1.00 94.38 97 GLY A CA 1
ATOM 760 C C . GLY A 1 97 ? 14.286 -8.264 -7.114 1.00 94.38 97 GLY A C 1
ATOM 761 O O . GLY A 1 97 ? 14.861 -8.845 -8.035 1.00 94.38 97 GLY A O 1
ATOM 762 N N . ALA A 1 98 ? 14.853 -7.995 -5.937 1.00 93.69 98 ALA A N 1
ATOM 763 C CA . ALA A 1 98 ? 16.235 -8.295 -5.570 1.00 93.69 98 ALA A CA 1
ATOM 764 C C . ALA A 1 98 ? 17.242 -7.775 -6.616 1.00 93.69 98 ALA A C 1
ATOM 766 O O . ALA A 1 98 ? 17.924 -8.564 -7.268 1.00 93.69 98 ALA A O 1
ATOM 767 N N . ALA A 1 99 ? 17.325 -6.459 -6.822 1.00 92.12 99 ALA A N 1
ATOM 768 C CA . ALA A 1 99 ? 18.259 -5.856 -7.781 1.00 92.12 99 ALA A CA 1
ATOM 769 C C . ALA A 1 99 ? 18.553 -4.380 -7.482 1.00 92.12 99 ALA A C 1
ATOM 771 O O . ALA A 1 99 ? 17.703 -3.641 -6.984 1.00 92.12 99 ALA A O 1
ATOM 772 N N . ARG A 1 100 ? 19.732 -3.913 -7.892 1.00 95.19 100 ARG A N 1
ATOM 773 C CA . ARG A 1 100 ? 20.047 -2.486 -7.981 1.00 95.19 100 ARG A CA 1
ATOM 774 C C . ARG A 1 100 ? 19.770 -2.004 -9.406 1.00 95.19 100 ARG A C 1
ATOM 776 O O . ARG A 1 100 ? 20.361 -2.489 -10.369 1.00 95.19 100 ARG A O 1
ATOM 783 N N . VAL A 1 101 ? 18.844 -1.058 -9.546 1.00 92.38 101 VAL A N 1
ATOM 784 C CA . VAL A 1 101 ? 18.245 -0.657 -10.824 1.00 92.38 101 VAL A CA 1
ATOM 785 C C . VAL A 1 101 ? 18.442 0.842 -11.062 1.00 92.38 101 VAL A C 1
ATOM 787 O O . VAL A 1 101 ? 17.789 1.656 -10.411 1.00 92.38 101 VAL A O 1
ATOM 790 N N . PRO A 1 102 ? 19.260 1.249 -12.045 1.00 92.25 102 PRO A N 1
ATOM 791 C CA . PRO A 1 102 ? 19.342 2.646 -12.454 1.00 92.25 102 PRO A CA 1
ATOM 792 C C . PRO A 1 102 ? 17.980 3.228 -12.840 1.00 92.25 102 PRO A C 1
ATOM 794 O O . PRO A 1 102 ? 17.238 2.643 -13.634 1.00 92.25 102 PRO A O 1
ATOM 797 N N . GLY A 1 103 ? 17.671 4.429 -12.356 1.00 90.12 103 GLY A N 1
ATOM 798 C CA . GLY A 1 103 ? 16.398 5.107 -12.599 1.00 90.12 103 GLY A CA 1
ATOM 799 C C . GLY A 1 103 ? 16.068 5.261 -14.088 1.00 90.12 103 GLY A C 1
ATOM 800 O O . GLY A 1 103 ? 14.915 5.113 -14.486 1.00 90.12 103 GLY A O 1
ATOM 801 N N . GLN A 1 104 ? 17.074 5.457 -14.948 1.00 87.88 104 GLN A N 1
ATOM 802 C CA . GLN A 1 104 ? 16.882 5.479 -16.403 1.00 87.88 104 GLN A CA 1
ATOM 803 C C . GLN A 1 104 ? 16.355 4.138 -16.954 1.00 87.88 104 GLN A C 1
ATOM 805 O O . GLN A 1 104 ? 15.496 4.141 -17.839 1.00 87.88 104 GLN A O 1
ATOM 810 N N . LEU A 1 105 ? 16.814 2.998 -16.426 1.00 88.19 105 LEU A N 1
ATOM 811 C CA . LEU A 1 105 ? 16.313 1.675 -16.809 1.00 88.19 105 LEU A CA 1
ATOM 812 C C . LEU A 1 105 ? 14.887 1.447 -16.309 1.00 88.19 105 LEU A C 1
ATOM 814 O O . LEU A 1 105 ? 14.052 0.994 -17.088 1.00 88.19 105 LEU A O 1
ATOM 818 N N . LEU A 1 106 ? 14.579 1.836 -15.067 1.00 90.12 106 LEU A N 1
ATOM 819 C CA . LEU A 1 106 ? 13.221 1.748 -14.523 1.00 90.12 106 LEU A CA 1
ATOM 820 C C . LEU A 1 106 ? 12.218 2.563 -15.359 1.00 90.12 106 LEU A C 1
ATOM 822 O O . LEU A 1 106 ? 11.164 2.051 -15.733 1.00 90.12 106 LEU A O 1
ATOM 826 N N . VAL A 1 107 ? 12.556 3.804 -15.727 1.00 88.44 107 VAL A N 1
ATOM 827 C CA . VAL A 1 107 ? 11.702 4.634 -16.598 1.00 88.44 107 VAL A CA 1
ATOM 828 C C . VAL A 1 107 ? 11.519 3.997 -17.979 1.00 88.44 107 VAL A C 1
ATOM 830 O O . VAL A 1 107 ? 10.410 3.999 -18.513 1.00 88.44 107 VAL A O 1
ATOM 833 N N . SER A 1 108 ? 12.573 3.401 -18.538 1.00 86.25 108 SER A N 1
ATOM 834 C CA . SER A 1 108 ? 12.520 2.727 -19.844 1.00 86.25 108 SER A CA 1
ATOM 835 C C . SER A 1 108 ? 11.648 1.466 -19.812 1.00 86.25 108 SER A C 1
ATOM 837 O O . SER A 1 108 ? 10.855 1.242 -20.729 1.00 86.25 108 SER A O 1
ATOM 839 N N . LEU A 1 109 ? 11.730 0.686 -18.727 1.00 87.69 109 LEU A N 1
ATOM 840 C CA . LEU A 1 109 ? 10.852 -0.450 -18.445 1.00 87.69 109 LEU A CA 1
ATOM 841 C C . LEU A 1 109 ? 9.388 -0.006 -18.346 1.00 87.69 109 LEU A C 1
ATOM 843 O O . LEU A 1 109 ? 8.543 -0.546 -19.056 1.00 87.69 109 LEU A O 1
ATOM 847 N N . LEU A 1 110 ? 9.076 1.003 -17.528 1.00 90.94 110 LEU A N 1
ATOM 848 C CA . LEU A 1 110 ? 7.707 1.511 -17.387 1.00 90.94 110 LEU A CA 1
ATOM 849 C C . LEU A 1 110 ? 7.145 1.998 -18.731 1.00 90.94 110 LEU A C 1
ATOM 851 O O . LEU A 1 110 ? 6.017 1.663 -19.088 1.00 90.94 110 LEU A O 1
ATOM 855 N N . ARG A 1 111 ? 7.947 2.713 -19.527 1.00 88.00 111 ARG A N 1
ATOM 856 C CA . ARG A 1 111 ? 7.567 3.168 -20.872 1.00 88.00 111 ARG A CA 1
ATOM 857 C C . ARG A 1 111 ? 7.280 1.994 -21.820 1.00 88.00 111 ARG A C 1
ATOM 859 O O . ARG A 1 111 ? 6.282 2.019 -22.536 1.00 88.00 111 ARG A O 1
ATOM 866 N N . ALA A 1 112 ? 8.097 0.938 -21.789 1.00 85.62 112 ALA A N 1
ATOM 867 C CA . ALA A 1 112 ? 7.860 -0.296 -22.545 1.00 85.62 112 ALA A CA 1
ATOM 868 C C . ALA A 1 112 ? 6.561 -1.000 -22.108 1.00 85.62 112 ALA A C 1
ATOM 870 O O . ALA A 1 112 ? 5.726 -1.353 -22.943 1.00 85.62 112 ALA A O 1
ATOM 871 N N . LEU A 1 113 ? 6.341 -1.136 -20.797 1.00 90.44 113 LEU A N 1
ATOM 872 C CA . LEU A 1 113 ? 5.125 -1.715 -20.218 1.00 90.44 113 LEU A CA 1
ATOM 873 C C . LEU A 1 113 ? 3.861 -0.898 -20.532 1.00 90.44 113 LEU A C 1
ATOM 875 O O . LEU A 1 113 ? 2.763 -1.452 -20.489 1.00 90.44 113 LEU A O 1
ATOM 879 N N . GLY A 1 114 ? 3.985 0.371 -20.933 1.00 90.44 114 GLY A N 1
ATOM 880 C CA . GLY A 1 114 ? 2.876 1.204 -21.413 1.00 90.44 114 GLY A CA 1
ATOM 881 C C . GLY A 1 114 ? 2.131 0.672 -22.644 1.00 90.44 114 GLY A C 1
ATOM 882 O O . GLY A 1 114 ? 0.961 1.026 -22.836 1.00 90.44 114 GLY A O 1
ATOM 883 N N . TYR A 1 115 ? 2.775 -0.204 -23.426 1.00 88.62 115 TYR A N 1
ATOM 884 C CA . TYR A 1 115 ? 2.203 -0.923 -24.576 1.00 88.62 115 TYR A CA 1
ATOM 885 C C . TYR A 1 115 ? 1.633 -2.305 -24.214 1.00 88.62 115 TYR A C 1
ATOM 887 O O . TYR A 1 115 ? 0.911 -2.907 -25.012 1.00 88.62 115 TYR A O 1
ATOM 895 N N . SER A 1 116 ? 1.963 -2.814 -23.024 1.00 90.31 116 SER A N 1
ATOM 896 C CA . SER A 1 116 ? 1.487 -4.102 -22.518 1.00 90.31 116 SER A CA 1
ATOM 897 C C . SER A 1 116 ? 0.020 -4.039 -22.072 1.00 90.31 116 SER A C 1
ATOM 899 O O . SER A 1 116 ? -0.639 -2.997 -22.119 1.00 90.31 116 SER A O 1
ATOM 901 N N . ARG A 1 117 ? -0.493 -5.171 -21.582 1.00 93.56 117 ARG A N 1
ATOM 902 C CA . ARG A 1 117 ? -1.811 -5.267 -20.938 1.00 93.56 117 ARG A CA 1
ATOM 903 C C . ARG A 1 117 ? -1.716 -5.515 -19.423 1.00 93.56 117 ARG A C 1
ATOM 905 O O . ARG A 1 117 ? -2.686 -6.025 -18.842 1.00 93.56 117 ARG A O 1
ATOM 912 N N . LEU A 1 118 ? -0.562 -5.176 -18.835 1.00 95.31 118 LEU A N 1
ATOM 913 C CA . LEU A 1 118 ? -0.244 -5.281 -17.412 1.00 95.31 118 LEU A CA 1
ATOM 914 C C . LEU A 1 118 ? -1.253 -4.496 -16.564 1.00 95.31 118 LEU A C 1
ATOM 916 O O . LEU A 1 118 ? -1.695 -3.416 -16.959 1.00 95.31 118 LEU A O 1
ATOM 920 N N . ARG A 1 119 ? -1.614 -5.052 -15.407 1.00 96.69 119 ARG A N 1
ATOM 921 C CA . ARG A 1 119 ? -2.542 -4.453 -14.437 1.00 96.69 119 ARG A CA 1
ATOM 922 C C . ARG A 1 119 ? -1.941 -4.332 -13.044 1.00 96.69 119 ARG A C 1
ATOM 924 O O . ARG A 1 119 ? -2.275 -3.392 -12.333 1.00 96.69 119 ARG A O 1
ATOM 931 N N . GLU A 1 120 ? -1.070 -5.259 -12.678 1.00 97.94 120 GLU A N 1
ATOM 932 C CA . GLU A 1 120 ? -0.508 -5.362 -11.337 1.00 97.94 120 GLU A CA 1
ATOM 933 C C . GLU A 1 120 ? 1.018 -5.361 -11.464 1.00 97.94 120 GLU A C 1
ATOM 935 O O . GLU A 1 120 ? 1.574 -6.163 -12.219 1.00 97.94 120 GLU A O 1
ATOM 940 N N . LEU A 1 121 ? 1.687 -4.437 -10.776 1.00 97.56 121 LEU A N 1
ATOM 941 C CA . LEU A 1 121 ? 3.147 -4.346 -10.736 1.00 97.56 121 LEU A CA 1
ATOM 942 C C . LEU A 1 121 ? 3.616 -4.416 -9.285 1.00 97.56 121 LEU A C 1
ATOM 944 O O . LEU A 1 121 ? 3.191 -3.601 -8.467 1.00 97.56 121 LEU A O 1
ATOM 948 N N . THR A 1 122 ? 4.529 -5.336 -9.001 1.00 97.50 122 THR A N 1
ATOM 949 C CA . THR A 1 122 ? 5.214 -5.454 -7.714 1.00 97.50 122 THR A CA 1
ATOM 950 C C . THR A 1 122 ? 6.694 -5.149 -7.903 1.00 97.50 122 THR A C 1
ATOM 952 O O . THR A 1 122 ? 7.352 -5.765 -8.741 1.00 97.50 122 THR A O 1
ATOM 955 N N . LEU A 1 123 ? 7.218 -4.205 -7.124 1.00 96.19 123 LEU A N 1
ATOM 956 C CA . LEU A 1 123 ? 8.649 -3.940 -6.992 1.00 96.19 123 LEU A CA 1
ATOM 957 C C . LEU A 1 123 ? 9.077 -4.317 -5.571 1.00 96.19 123 LEU A C 1
ATOM 959 O O . LEU A 1 123 ? 8.510 -3.798 -4.607 1.00 96.19 123 LEU A O 1
ATOM 963 N N . GLU A 1 124 ? 10.047 -5.219 -5.438 1.00 95.44 124 GLU A N 1
ATOM 964 C CA . GLU A 1 124 ? 10.446 -5.780 -4.142 1.00 95.44 124 GLU A CA 1
ATOM 965 C C . GLU A 1 124 ? 11.971 -5.843 -3.968 1.00 95.44 124 GLU A C 1
ATOM 967 O O . GLU A 1 124 ? 12.670 -6.290 -4.867 1.00 95.44 124 GLU A O 1
ATOM 972 N N . ASP A 1 125 ? 12.507 -5.438 -2.816 1.00 95.69 125 ASP A N 1
ATOM 973 C CA . ASP A 1 125 ? 13.949 -5.507 -2.518 1.00 95.69 125 ASP A CA 1
ATOM 974 C C . ASP A 1 125 ? 14.807 -4.837 -3.619 1.00 95.69 125 ASP A C 1
ATOM 976 O O . ASP A 1 125 ? 15.747 -5.427 -4.166 1.00 95.69 125 ASP A O 1
ATOM 980 N N . LEU A 1 126 ? 14.435 -3.607 -4.001 1.00 94.06 126 LEU A N 1
ATOM 981 C CA . LEU A 1 126 ? 15.092 -2.846 -5.071 1.00 94.06 126 LEU A CA 1
ATOM 982 C C . LEU A 1 126 ? 15.829 -1.606 -4.549 1.00 94.06 126 LEU A C 1
ATOM 984 O O . LEU A 1 126 ? 15.300 -0.831 -3.748 1.00 94.06 126 LEU A O 1
ATOM 988 N N . GLU A 1 127 ? 17.016 -1.351 -5.099 1.00 94.94 127 GLU A N 1
ATOM 989 C CA . GLU A 1 127 ? 17.732 -0.080 -4.941 1.00 94.94 127 GLU A CA 1
ATOM 990 C C . GLU A 1 127 ? 17.677 0.724 -6.243 1.00 94.94 127 GLU A C 1
ATOM 992 O O . GLU A 1 127 ? 18.365 0.400 -7.211 1.00 94.94 127 GLU A O 1
ATOM 997 N N . VAL A 1 128 ? 16.854 1.777 -6.281 1.00 93.19 128 VAL A N 1
ATOM 998 C CA . VAL A 1 128 ? 16.706 2.641 -7.459 1.00 93.19 128 VAL A CA 1
ATOM 999 C C . VAL A 1 128 ? 17.750 3.758 -7.431 1.00 93.19 128 VAL A C 1
ATOM 1001 O O . VAL A 1 128 ? 17.607 4.754 -6.711 1.00 93.19 128 VAL A O 1
ATOM 1004 N N . THR A 1 129 ? 18.808 3.593 -8.227 1.00 92.69 129 THR A N 1
ATOM 1005 C CA . THR A 1 129 ? 19.980 4.481 -8.241 1.00 92.69 129 THR A CA 1
ATOM 1006 C C . THR A 1 129 ? 19.863 5.615 -9.260 1.00 92.69 129 THR A C 1
ATOM 1008 O O . THR A 1 129 ? 19.291 5.468 -10.341 1.00 92.69 129 THR A O 1
ATOM 1011 N N . GLY A 1 130 ? 20.454 6.768 -8.936 1.00 88.06 130 GLY A N 1
ATOM 1012 C CA . GLY A 1 130 ? 20.435 7.950 -9.800 1.00 88.06 130 GLY A CA 1
ATOM 1013 C C . GLY A 1 130 ? 19.067 8.639 -9.899 1.00 88.06 130 GLY A C 1
ATOM 1014 O O . GLY A 1 130 ? 18.052 8.171 -9.389 1.00 88.06 130 GLY A O 1
ATOM 1015 N N . ILE A 1 131 ? 19.043 9.803 -10.548 1.00 84.56 131 ILE A N 1
ATOM 1016 C CA . 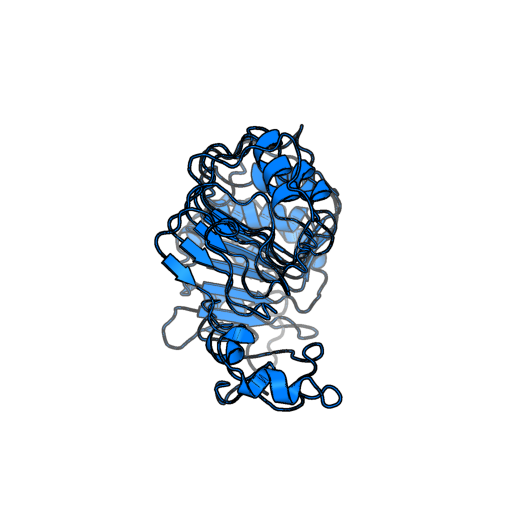ILE A 1 131 ? 17.826 10.613 -10.693 1.00 84.56 131 ILE A CA 1
ATOM 1017 C C . ILE A 1 131 ? 16.979 10.058 -11.846 1.00 84.56 131 ILE A C 1
ATOM 1019 O O . ILE A 1 131 ? 17.499 9.756 -12.922 1.00 84.56 131 ILE A O 1
ATOM 1023 N N . LEU A 1 132 ? 15.664 9.946 -11.641 1.00 85.38 132 LEU A N 1
ATOM 1024 C CA . LEU A 1 132 ? 14.727 9.530 -12.685 1.00 85.38 132 LEU A CA 1
ATOM 1025 C C . LEU A 1 132 ? 14.696 10.582 -13.820 1.00 85.38 132 LEU A C 1
ATOM 1027 O O . LEU A 1 132 ? 14.451 11.756 -13.536 1.00 85.38 132 LEU A O 1
ATOM 1031 N N . PRO A 1 133 ? 14.903 10.204 -15.100 1.00 84.62 133 PRO A N 1
ATOM 1032 C CA . PRO A 1 133 ? 14.906 11.153 -16.217 1.00 84.62 133 PRO A CA 1
ATOM 1033 C C . PRO A 1 133 ? 13.644 12.035 -16.303 1.00 84.62 133 PRO A C 1
ATOM 1035 O O . PRO A 1 133 ? 12.561 11.574 -15.924 1.00 84.62 133 PRO A O 1
ATOM 1038 N N . PRO A 1 134 ? 13.733 13.269 -16.842 1.00 81.31 134 PRO A N 1
ATOM 1039 C CA . PRO A 1 134 ? 12.574 14.141 -17.038 1.00 81.31 134 PRO A CA 1
ATOM 1040 C C . PRO A 1 134 ? 11.440 13.469 -17.823 1.00 81.31 134 PRO A C 1
ATOM 1042 O O . PRO A 1 134 ? 11.678 12.613 -18.675 1.00 81.31 134 PRO A O 1
ATOM 1045 N N . LEU A 1 135 ? 10.200 13.869 -17.541 1.00 76.62 135 LEU A N 1
ATOM 1046 C CA . LEU A 1 135 ? 9.020 13.378 -18.255 1.00 76.62 135 LEU A CA 1
ATOM 1047 C C . LEU A 1 135 ? 8.958 13.946 -19.674 1.00 76.62 135 LEU A C 1
ATOM 1049 O O . LEU A 1 135 ? 9.119 15.151 -19.870 1.00 76.62 135 LEU A O 1
ATOM 1053 N N . LEU A 1 136 ? 8.646 13.087 -20.646 1.00 74.38 136 LEU A N 1
ATOM 1054 C CA . LEU A 1 136 ? 8.336 13.478 -22.019 1.00 74.38 136 LEU A CA 1
ATOM 1055 C C . LEU A 1 136 ? 6.849 13.221 -22.298 1.00 74.38 136 LEU A C 1
ATOM 1057 O O . LEU A 1 136 ? 6.267 12.264 -21.795 1.00 74.38 136 LEU A O 1
ATOM 1061 N N . LEU A 1 137 ? 6.230 14.071 -23.120 1.00 60.66 137 LEU A N 1
ATOM 1062 C CA . LEU A 1 137 ? 4.775 14.081 -23.355 1.00 60.66 137 LEU A CA 1
ATOM 1063 C C . LEU A 1 137 ? 4.204 12.784 -23.967 1.00 60.66 137 LEU A C 1
ATOM 1065 O O . LEU A 1 137 ? 3.008 12.541 -23.839 1.00 60.66 137 LEU A O 1
ATOM 1069 N N . GLU A 1 138 ? 5.031 11.953 -24.608 1.00 59.69 138 GLU A N 1
ATOM 1070 C CA . GLU A 1 138 ? 4.612 10.667 -25.192 1.00 59.69 138 GLU A CA 1
ATOM 1071 C C . GLU A 1 138 ? 4.827 9.458 -24.252 1.00 59.69 138 GLU A C 1
ATOM 1073 O O . GLU A 1 138 ? 4.391 8.347 -24.560 1.00 59.69 138 GLU A O 1
ATOM 1078 N N . ASP A 1 139 ? 5.444 9.651 -23.080 1.00 61.97 139 ASP A N 1
ATOM 1079 C CA . ASP A 1 139 ? 5.890 8.572 -22.187 1.00 61.97 139 ASP A CA 1
ATOM 1080 C C . ASP A 1 139 ? 4.796 8.081 -21.228 1.00 61.97 139 ASP A C 1
ATOM 1082 O O . ASP A 1 139 ? 4.912 8.164 -20.006 1.00 61.97 139 ASP A O 1
ATOM 1086 N N . SER A 1 140 ? 3.710 7.539 -21.773 1.00 75.94 140 SER A N 1
ATOM 1087 C CA . SER A 1 140 ? 2.654 6.938 -20.951 1.00 75.94 140 SER A CA 1
ATOM 1088 C C . SER A 1 140 ? 2.982 5.487 -20.576 1.00 75.94 140 SER A C 1
ATOM 1090 O O . SER A 1 140 ? 2.836 4.595 -21.414 1.00 75.94 140 SER A O 1
ATOM 1092 N N . GLY A 1 141 ? 3.353 5.234 -19.316 1.00 88.69 141 GLY A N 1
ATOM 1093 C CA . GLY A 1 141 ? 3.570 3.887 -18.774 1.00 88.69 141 GLY A CA 1
ATOM 1094 C C . GLY A 1 141 ? 2.292 3.036 -18.638 1.00 88.69 141 GLY A C 1
ATOM 1095 O O . GLY A 1 141 ? 1.260 3.344 -19.249 1.00 88.69 141 GLY A O 1
ATOM 1096 N N . PRO A 1 142 ? 2.329 1.913 -17.894 1.00 93.31 142 PRO A N 1
ATOM 1097 C CA . PRO A 1 142 ? 1.206 0.980 -17.819 1.00 93.31 142 PRO A CA 1
ATOM 1098 C C . PRO A 1 142 ? -0.033 1.590 -17.144 1.00 93.31 142 PRO A C 1
ATOM 1100 O O . PRO A 1 142 ? 0.055 2.502 -16.321 1.00 93.31 142 PRO A O 1
ATOM 1103 N N . ALA A 1 143 ? -1.204 1.054 -17.497 1.00 94.19 143 ALA A N 1
ATOM 1104 C CA . ALA A 1 143 ? -2.483 1.358 -16.852 1.00 94.19 143 ALA A CA 1
ATOM 1105 C C . ALA A 1 143 ? -2.747 0.348 -15.729 1.00 94.19 143 ALA A C 1
ATOM 1107 O O . ALA A 1 143 ? -3.514 -0.602 -15.895 1.00 94.19 143 ALA A O 1
ATOM 1108 N N . LEU A 1 144 ? -2.053 0.543 -14.608 1.00 96.25 144 LEU A N 1
ATOM 1109 C CA . LEU A 1 144 ? -2.136 -0.340 -13.449 1.00 96.25 144 LEU A CA 1
ATOM 1110 C C . LEU A 1 144 ? -3.447 -0.134 -12.678 1.00 96.25 144 LEU A C 1
ATOM 1112 O O . LEU A 1 144 ? -3.886 0.996 -12.473 1.00 96.25 144 LEU A O 1
ATOM 1116 N N . SER A 1 145 ? -4.040 -1.232 -12.209 1.00 96.75 145 SER A N 1
ATOM 1117 C CA . SER A 1 145 ? -5.013 -1.223 -11.113 1.00 96.75 145 SER A CA 1
ATOM 1118 C C . SER A 1 145 ? -4.321 -1.283 -9.756 1.00 96.75 145 SER A C 1
ATOM 1120 O O . SER A 1 145 ? -4.802 -0.648 -8.820 1.00 96.75 145 SER A O 1
ATOM 1122 N N . THR A 1 146 ? -3.193 -1.992 -9.676 1.00 98.06 146 THR A N 1
ATOM 1123 C CA . THR A 1 146 ? -2.531 -2.357 -8.419 1.00 98.06 146 THR A CA 1
ATOM 1124 C C . THR A 1 146 ? -1.030 -2.104 -8.530 1.00 98.06 146 THR A C 1
ATOM 1126 O O . THR A 1 146 ? -0.398 -2.497 -9.515 1.00 98.06 146 THR A O 1
ATOM 1129 N N . LEU A 1 147 ? -0.461 -1.433 -7.530 1.00 97.81 147 LEU A N 1
ATOM 1130 C CA . LEU A 1 147 ? 0.973 -1.181 -7.409 1.00 97.81 147 LEU A CA 1
ATOM 1131 C C . LEU A 1 147 ? 1.432 -1.579 -6.005 1.00 97.81 147 LEU A C 1
ATOM 1133 O O . LEU A 1 147 ? 0.955 -1.022 -5.019 1.00 97.81 147 LEU A O 1
ATOM 1137 N N . CYS A 1 148 ? 2.370 -2.516 -5.935 1.00 97.75 148 CYS A N 1
ATOM 1138 C CA . CYS A 1 148 ? 2.955 -3.012 -4.696 1.00 97.75 148 CYS A CA 1
ATOM 1139 C C . CYS A 1 148 ? 4.439 -2.645 -4.647 1.00 97.75 148 CYS A C 1
ATOM 1141 O O . CYS A 1 148 ? 5.180 -2.911 -5.591 1.00 97.75 148 CYS A O 1
ATOM 1143 N N . LEU A 1 149 ? 4.874 -2.039 -3.549 1.00 96.06 149 LEU A N 1
ATOM 1144 C CA . LEU A 1 149 ? 6.248 -1.609 -3.318 1.00 96.06 149 LEU A CA 1
ATOM 1145 C C . LEU A 1 149 ? 6.684 -2.140 -1.953 1.00 96.06 149 LEU A C 1
ATOM 1147 O O . LEU A 1 149 ? 6.099 -1.756 -0.943 1.00 96.06 149 LEU A O 1
ATOM 1151 N N . ARG A 1 150 ? 7.688 -3.015 -1.905 1.00 95.88 150 ARG A N 1
ATOM 1152 C CA . ARG A 1 150 ? 8.192 -3.601 -0.654 1.00 95.88 150 ARG A CA 1
ATOM 1153 C C . ARG A 1 150 ? 9.706 -3.464 -0.577 1.00 95.88 150 ARG A C 1
ATOM 1155 O O . ARG A 1 150 ? 10.396 -3.934 -1.470 1.00 95.88 150 ARG A O 1
ATOM 1162 N N . ASN A 1 151 ? 10.220 -2.816 0.468 1.00 94.94 151 ASN A N 1
ATOM 1163 C CA . ASN A 1 151 ? 11.663 -2.606 0.652 1.00 94.94 151 ASN A CA 1
ATOM 1164 C C . ASN A 1 151 ? 12.335 -1.997 -0.604 1.00 94.94 151 ASN A C 1
ATOM 1166 O O . ASN A 1 151 ? 13.332 -2.497 -1.125 1.00 94.94 151 ASN A O 1
ATOM 1170 N N . VAL A 1 152 ? 11.730 -0.931 -1.145 1.00 93.44 152 VAL A N 1
ATOM 1171 C CA . VAL A 1 152 ? 12.257 -0.200 -2.308 1.00 93.44 152 VAL A CA 1
ATOM 1172 C C . VAL A 1 152 ? 12.874 1.114 -1.847 1.00 93.44 152 VAL A C 1
ATOM 1174 O O . VAL A 1 152 ? 12.209 1.947 -1.225 1.00 93.44 152 VAL A O 1
ATOM 1177 N N . SER A 1 153 ? 14.145 1.312 -2.182 1.00 92.12 153 SER A N 1
ATOM 1178 C CA . SER A 1 153 ? 14.905 2.526 -1.883 1.00 92.12 153 SER A CA 1
ATOM 1179 C C . SER A 1 153 ? 15.097 3.387 -3.134 1.00 92.12 153 SER A C 1
ATOM 1181 O O . SER A 1 153 ? 15.179 2.874 -4.250 1.00 92.12 153 SER A O 1
ATOM 1183 N N . TRP A 1 154 ? 15.142 4.710 -2.953 1.00 90.25 154 TRP A N 1
ATOM 1184 C CA . TRP A 1 154 ? 15.117 5.688 -4.045 1.00 90.25 154 TRP A CA 1
ATOM 1185 C C . TRP A 1 154 ? 16.128 6.809 -3.813 1.00 90.25 154 TRP A C 1
ATOM 1187 O O . TRP A 1 154 ? 16.128 7.439 -2.754 1.00 90.25 154 TRP A O 1
ATOM 1197 N N . ALA A 1 155 ? 16.923 7.137 -4.833 1.00 85.19 155 ALA A N 1
ATOM 1198 C CA . ALA A 1 155 ? 17.890 8.233 -4.755 1.00 85.19 155 ALA A CA 1
ATOM 1199 C C . ALA A 1 155 ? 17.260 9.631 -4.549 1.00 85.19 155 ALA A C 1
ATOM 1201 O O . ALA A 1 155 ? 17.922 10.519 -4.017 1.00 85.19 155 ALA A O 1
ATOM 1202 N N . THR A 1 156 ? 16.001 9.856 -4.954 1.00 70.94 156 THR A N 1
ATOM 1203 C CA . THR A 1 156 ? 15.334 11.175 -4.877 1.00 70.94 156 THR A CA 1
ATOM 1204 C C . THR A 1 156 ? 14.648 11.481 -3.538 1.00 70.94 156 THR A C 1
ATOM 1206 O O . THR A 1 156 ? 14.058 12.553 -3.387 1.00 70.94 156 THR A O 1
ATOM 1209 N N . GLY A 1 157 ? 14.735 10.596 -2.536 1.00 71.75 157 GLY A N 1
ATOM 1210 C CA . GLY A 1 157 ? 14.101 10.816 -1.228 1.00 71.75 157 GLY A CA 1
ATOM 1211 C C . GLY A 1 157 ? 12.582 11.023 -1.340 1.00 71.75 157 GLY A C 1
ATOM 1212 O O . GLY A 1 157 ? 11.951 10.477 -2.237 1.00 71.75 157 GLY A O 1
ATOM 1213 N N . GLY A 1 158 ? 11.976 11.825 -0.455 1.00 69.94 158 GLY A N 1
ATOM 1214 C CA . GLY A 1 158 ? 10.509 11.962 -0.302 1.00 69.94 158 GLY A CA 1
ATOM 1215 C C . GLY A 1 158 ? 9.693 12.488 -1.504 1.00 69.94 158 GLY A C 1
ATOM 1216 O O . GLY A 1 158 ? 8.481 12.670 -1.375 1.00 69.94 158 GLY A O 1
ATOM 1217 N N . ALA A 1 159 ? 10.321 12.735 -2.659 1.00 79.69 159 ALA A N 1
ATOM 1218 C CA . ALA A 1 159 ? 9.649 13.027 -3.931 1.00 79.69 159 ALA A CA 1
ATOM 1219 C C . ALA A 1 159 ? 9.358 11.767 -4.780 1.00 79.69 159 ALA A C 1
ATOM 1221 O O . ALA A 1 159 ? 8.550 11.833 -5.709 1.00 79.69 159 ALA A O 1
ATOM 1222 N N . TRP A 1 160 ? 9.970 10.619 -4.447 1.00 85.56 160 TRP A N 1
ATOM 1223 C CA . TRP A 1 160 ? 9.973 9.402 -5.272 1.00 85.56 160 TRP A CA 1
ATOM 1224 C C . TRP A 1 160 ? 8.578 8.934 -5.714 1.00 85.56 160 TRP A C 1
ATOM 1226 O O . TRP A 1 160 ? 8.414 8.481 -6.847 1.00 85.56 160 TRP A O 1
ATOM 1236 N N . LEU A 1 161 ? 7.568 9.056 -4.843 1.00 86.94 161 LEU A N 1
ATOM 1237 C CA . LEU A 1 161 ? 6.223 8.551 -5.118 1.00 86.94 161 LEU A CA 1
ATOM 1238 C C . LEU A 1 161 ? 5.546 9.348 -6.239 1.00 86.94 161 LEU A C 1
ATOM 1240 O O . LEU A 1 161 ? 5.008 8.753 -7.168 1.00 86.94 161 LEU A O 1
ATOM 1244 N N . GLU A 1 162 ? 5.612 10.680 -6.202 1.00 85.62 162 GLU A N 1
ATOM 1245 C CA . GLU A 1 162 ? 5.060 11.512 -7.278 1.00 85.62 162 GLU A CA 1
ATOM 1246 C C . GLU A 1 162 ? 5.867 11.320 -8.576 1.00 85.62 162 GLU A C 1
ATOM 1248 O O . GLU A 1 162 ? 5.269 11.144 -9.637 1.00 85.62 162 GLU A O 1
ATOM 1253 N N . ASP A 1 163 ? 7.203 11.249 -8.502 1.00 87.56 163 ASP A N 1
ATOM 1254 C CA . ASP A 1 163 ? 8.062 10.991 -9.671 1.00 87.56 163 ASP A CA 1
ATOM 1255 C C . ASP A 1 163 ? 7.750 9.653 -10.363 1.00 87.56 163 ASP A C 1
ATOM 1257 O O . ASP A 1 163 ? 7.866 9.549 -11.588 1.00 87.56 163 ASP A O 1
ATOM 1261 N N . LEU A 1 164 ? 7.380 8.621 -9.596 1.00 89.25 164 LEU A N 1
ATOM 1262 C CA . LEU A 1 164 ? 6.954 7.318 -10.105 1.00 89.25 164 LEU A CA 1
ATOM 1263 C C . LEU A 1 164 ? 5.544 7.393 -10.704 1.00 89.25 164 LEU A C 1
ATOM 1265 O O . LEU A 1 164 ? 5.326 6.967 -11.838 1.00 89.25 164 LEU A O 1
ATOM 1269 N N . LEU A 1 165 ? 4.586 7.952 -9.962 1.00 87.62 165 LEU A N 1
ATOM 1270 C CA . LEU A 1 165 ? 3.176 7.999 -10.354 1.00 87.62 165 LEU A CA 1
ATOM 1271 C C . LEU A 1 165 ? 2.929 8.854 -11.598 1.00 87.62 165 LEU A C 1
ATOM 1273 O O . LEU A 1 165 ? 2.098 8.481 -12.423 1.00 87.62 165 LEU A O 1
ATOM 1277 N N . GLN A 1 166 ? 3.676 9.947 -11.793 1.00 87.62 166 GLN A N 1
ATOM 1278 C CA . GLN A 1 166 ? 3.579 10.768 -13.007 1.00 87.62 166 GLN A CA 1
ATOM 1279 C C . GLN A 1 166 ? 3.958 10.009 -14.297 1.00 87.62 166 GLN A C 1
ATOM 1281 O O . GLN A 1 166 ? 3.675 10.497 -15.390 1.00 87.62 166 GLN A O 1
ATOM 1286 N N . ARG A 1 167 ? 4.576 8.822 -14.188 1.00 88.75 167 ARG A N 1
ATOM 1287 C CA . ARG A 1 167 ? 4.956 7.946 -15.316 1.00 88.75 167 ARG A CA 1
ATOM 1288 C C . ARG A 1 167 ? 3.928 6.854 -15.596 1.00 88.75 167 ARG A C 1
ATOM 1290 O O . ARG A 1 167 ? 4.048 6.146 -16.594 1.00 88.75 167 ARG A O 1
ATOM 1297 N N . LEU A 1 168 ? 2.934 6.693 -14.726 1.00 91.00 168 LEU A N 1
ATOM 1298 C CA . LEU A 1 168 ? 1.863 5.711 -14.860 1.00 91.00 168 LEU A CA 1
ATOM 1299 C C . LEU A 1 168 ? 0.617 6.371 -15.460 1.00 91.00 168 LEU A C 1
ATOM 1301 O O . LEU A 1 168 ? 0.392 7.573 -15.315 1.00 91.00 168 LEU A O 1
ATOM 1305 N N . LYS A 1 169 ? -0.228 5.583 -16.131 1.00 91.12 169 LYS A N 1
ATOM 1306 C CA . LYS A 1 169 ? -1.544 6.081 -16.559 1.00 91.12 169 LYS A CA 1
ATOM 1307 C C . LYS A 1 169 ? -2.465 6.204 -15.332 1.00 91.12 169 LYS A C 1
ATOM 1309 O O . LYS A 1 169 ? -2.396 5.356 -14.441 1.00 91.12 169 LYS A O 1
ATOM 1314 N N . PRO A 1 170 ? -3.350 7.217 -15.273 1.00 89.19 170 PRO A N 1
ATOM 1315 C CA . PRO A 1 170 ? -4.322 7.338 -14.190 1.00 89.19 170 PRO A CA 1
ATOM 1316 C C . PRO A 1 170 ? -5.289 6.146 -14.195 1.00 89.19 170 PRO A C 1
ATOM 1318 O O . PRO A 1 170 ? -5.625 5.617 -15.256 1.00 89.19 170 PRO A O 1
ATOM 1321 N N . GLY A 1 171 ? -5.764 5.749 -13.012 1.00 90.69 171 GLY A N 1
ATOM 1322 C CA . GLY A 1 171 ? -6.651 4.590 -12.844 1.00 90.69 171 GLY A CA 1
ATOM 1323 C C . GLY A 1 171 ? -6.244 3.608 -11.743 1.00 90.69 171 GLY A C 1
ATOM 1324 O O . GLY A 1 171 ? -6.981 2.647 -11.519 1.00 90.69 171 GLY A O 1
ATOM 1325 N N . LEU A 1 172 ? -5.127 3.857 -11.046 1.00 95.19 172 LEU A N 1
ATOM 1326 C CA . LEU A 1 172 ? -4.691 3.072 -9.889 1.00 95.19 172 LEU A CA 1
ATOM 1327 C C . LEU A 1 172 ? -5.796 3.018 -8.821 1.00 95.19 172 LEU A C 1
ATOM 1329 O O . LEU A 1 172 ? -6.383 4.050 -8.480 1.00 95.19 172 LEU A O 1
ATOM 1333 N N . LYS A 1 173 ? -6.079 1.814 -8.322 1.00 97.19 173 LYS A N 1
ATOM 1334 C CA . LYS A 1 173 ? -7.111 1.511 -7.317 1.00 97.19 173 LYS A CA 1
ATOM 1335 C C . LYS A 1 173 ? -6.518 1.053 -5.995 1.00 97.19 173 LYS A C 1
ATOM 1337 O O . LYS A 1 173 ? -7.033 1.416 -4.942 1.00 97.19 173 LYS A O 1
ATOM 1342 N N . GLU A 1 174 ? -5.437 0.292 -6.079 1.00 98.12 174 GLU A N 1
ATOM 1343 C CA . GLU A 1 174 ? -4.769 -0.360 -4.963 1.00 98.12 174 GLU A CA 1
ATOM 1344 C C . GLU A 1 174 ? -3.299 0.072 -4.944 1.00 98.12 174 GLU A C 1
ATOM 1346 O O . GLU A 1 174 ? -2.597 -0.021 -5.956 1.00 98.12 174 GLU A O 1
ATOM 1351 N N . LEU A 1 175 ? -2.839 0.562 -3.795 1.00 96.75 175 LEU A N 1
ATOM 1352 C CA . LEU A 1 175 ? -1.451 0.943 -3.556 1.00 96.75 175 LEU A CA 1
ATOM 1353 C C . LEU A 1 175 ? -0.993 0.312 -2.244 1.00 96.75 175 LEU A C 1
ATOM 1355 O O . LEU A 1 175 ? -1.556 0.611 -1.194 1.00 96.75 175 LEU A O 1
ATOM 1359 N N . HIS A 1 176 ? 0.029 -0.535 -2.315 1.00 96.88 176 HIS A N 1
ATOM 1360 C CA . HIS A 1 176 ? 0.680 -1.135 -1.156 1.00 96.88 176 HIS A CA 1
ATOM 1361 C C . HIS A 1 176 ? 2.126 -0.642 -1.072 1.00 96.88 176 HIS A C 1
ATOM 1363 O O . HI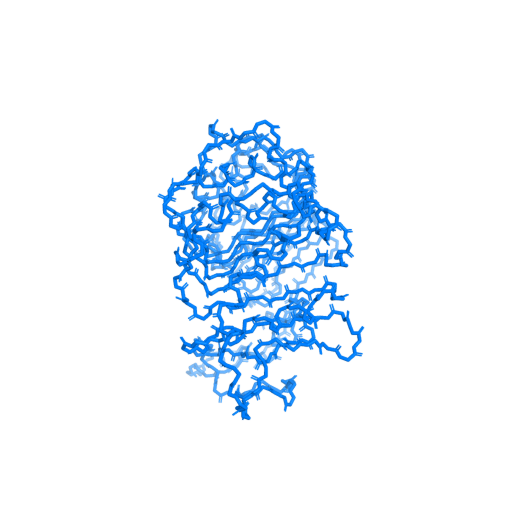S A 1 176 ? 2.869 -0.730 -2.052 1.00 96.88 176 HIS A O 1
ATOM 1369 N N . ILE A 1 177 ? 2.516 -0.103 0.082 1.00 95.06 177 ILE A N 1
ATOM 1370 C CA . ILE A 1 177 ? 3.866 0.390 0.365 1.00 95.06 177 ILE A CA 1
ATOM 1371 C C . ILE A 1 177 ? 4.302 -0.203 1.703 1.00 95.06 177 ILE A C 1
ATOM 1373 O O . ILE A 1 177 ? 3.770 0.183 2.736 1.00 95.06 177 ILE A O 1
ATOM 1377 N N . ALA A 1 178 ? 5.292 -1.091 1.686 1.00 95.50 178 ALA A N 1
ATOM 1378 C CA . ALA A 1 178 ? 5.847 -1.761 2.859 1.00 95.50 178 ALA A CA 1
ATOM 1379 C C . ALA A 1 178 ? 7.360 -1.529 2.972 1.00 95.50 178 ALA A C 1
ATOM 1381 O O . ALA A 1 178 ? 8.069 -1.478 1.963 1.00 95.50 178 ALA A O 1
ATOM 1382 N N . GLN A 1 179 ? 7.870 -1.444 4.203 1.00 92.50 179 GLN A N 1
ATOM 1383 C CA . GLN A 1 179 ? 9.299 -1.298 4.509 1.00 92.50 179 GLN A CA 1
ATOM 1384 C C . GLN A 1 179 ? 9.967 -0.115 3.775 1.00 92.50 179 GLN A C 1
ATOM 1386 O O . GLN A 1 179 ? 11.087 -0.215 3.276 1.00 92.50 179 GLN A O 1
ATOM 1391 N N . ALA A 1 180 ? 9.274 1.022 3.681 1.00 85.81 180 ALA A N 1
ATOM 1392 C CA . ALA A 1 180 ? 9.817 2.232 3.077 1.00 85.81 180 ALA A CA 1
ATOM 1393 C C . ALA A 1 180 ? 10.792 2.941 4.035 1.00 85.81 180 ALA A C 1
ATOM 1395 O O . ALA A 1 180 ? 10.440 3.261 5.170 1.00 85.81 180 ALA A O 1
ATOM 1396 N N . LEU A 1 181 ? 11.996 3.272 3.550 1.00 74.06 181 LEU A N 1
ATOM 1397 C CA . LEU A 1 181 ? 13.002 4.044 4.305 1.00 74.06 181 LEU A CA 1
ATOM 1398 C C . LEU A 1 181 ? 12.502 5.437 4.733 1.00 74.06 181 LEU A C 1
ATOM 1400 O O . LEU A 1 181 ? 12.948 5.975 5.744 1.00 74.06 181 LEU A O 1
ATOM 1404 N N . SER A 1 182 ? 11.585 6.022 3.962 1.00 70.50 182 SER A N 1
ATOM 1405 C CA . SER A 1 182 ? 10.893 7.270 4.285 1.00 70.50 182 SER A CA 1
ATOM 1406 C C . SER A 1 182 ? 9.442 7.220 3.776 1.00 70.50 182 SER A C 1
ATOM 1408 O O . SER A 1 182 ? 9.193 7.458 2.591 1.00 70.50 182 SER A O 1
ATOM 1410 N N . PRO A 1 183 ? 8.459 6.902 4.643 1.00 62.12 183 PRO A N 1
ATOM 1411 C CA . PRO A 1 183 ? 7.048 6.853 4.252 1.00 62.12 183 PRO A CA 1
ATOM 1412 C C . PRO A 1 183 ? 6.367 8.236 4.217 1.00 62.12 183 PRO A C 1
ATOM 1414 O O . PRO A 1 183 ? 5.245 8.347 3.735 1.00 62.12 183 PRO A O 1
ATOM 1417 N N . GLY A 1 184 ? 7.018 9.294 4.717 1.00 61.34 184 GLY A N 1
ATOM 1418 C CA . GLY A 1 184 ? 6.510 10.667 4.632 1.00 61.34 184 GLY A CA 1
ATOM 1419 C C . GLY A 1 184 ? 6.601 11.214 3.204 1.00 61.34 184 GLY A C 1
ATOM 1420 O O . GLY A 1 184 ? 7.692 11.301 2.635 1.00 61.34 184 GLY A O 1
ATOM 1421 N N . PHE A 1 185 ? 5.461 11.596 2.623 1.00 71.56 185 PHE A N 1
ATOM 1422 C CA . PHE A 1 185 ? 5.381 12.087 1.245 1.00 71.56 185 PHE A CA 1
ATOM 1423 C C . PHE A 1 185 ? 5.422 13.616 1.165 1.00 71.56 185 PHE A C 1
ATOM 1425 O O . PHE A 1 185 ? 4.875 14.332 2.002 1.00 71.56 185 PHE A O 1
ATOM 1432 N N . SER A 1 186 ? 5.982 14.142 0.074 1.00 77.75 186 SER A N 1
ATOM 1433 C CA . SER A 1 186 ? 5.874 15.564 -0.266 1.00 77.75 186 SER A CA 1
ATOM 1434 C C . SER A 1 186 ? 4.451 15.928 -0.735 1.00 77.75 186 SER A C 1
ATOM 1436 O O . SER A 1 186 ? 4.160 16.034 -1.930 1.00 77.75 186 SER A O 1
ATOM 1438 N N . CYS A 1 187 ? 3.527 16.140 0.209 1.00 82.12 187 CYS A N 1
ATOM 1439 C CA . CYS A 1 187 ? 2.104 16.398 -0.073 1.00 82.12 187 CYS A CA 1
ATOM 1440 C C . CYS A 1 187 ? 1.819 17.615 -0.972 1.00 82.12 187 CYS A C 1
ATOM 1442 O O . CYS A 1 187 ? 0.752 17.694 -1.593 1.00 82.12 187 CYS A O 1
ATOM 1444 N N . ALA A 1 188 ? 2.750 18.571 -1.044 1.00 80.50 188 ALA A N 1
ATOM 1445 C CA . ALA A 1 188 ? 2.659 19.722 -1.939 1.00 80.50 188 ALA A CA 1
ATOM 1446 C C . ALA A 1 188 ? 2.815 19.326 -3.419 1.00 80.50 188 ALA A C 1
ATOM 1448 O O . ALA A 1 188 ? 2.165 19.915 -4.279 1.00 80.50 188 ALA A O 1
ATOM 1449 N N . GLN A 1 189 ? 3.652 18.324 -3.704 1.00 78.62 189 GLN A N 1
ATOM 1450 C CA . GLN A 1 189 ? 3.922 17.822 -5.055 1.00 78.62 189 GLN A CA 1
ATOM 1451 C C . GLN A 1 189 ? 2.937 16.719 -5.466 1.00 78.62 189 GLN A C 1
ATOM 1453 O O . GLN A 1 189 ? 2.587 16.628 -6.639 1.00 78.62 189 GLN A O 1
ATOM 1458 N N . LEU A 1 190 ? 2.459 15.927 -4.500 1.00 84.38 190 LEU A N 1
ATOM 1459 C CA . LEU A 1 190 ? 1.594 14.772 -4.739 1.00 84.38 190 LEU A CA 1
ATOM 1460 C C . LEU A 1 190 ? 0.267 15.160 -5.421 1.00 84.38 190 LEU A C 1
ATOM 1462 O O . LEU A 1 190 ? -0.454 16.041 -4.939 1.00 84.38 190 LEU A O 1
ATOM 1466 N N . ARG A 1 191 ? -0.107 14.497 -6.518 1.00 86.19 191 ARG A N 1
ATOM 1467 C CA . ARG A 1 191 ? -1.429 14.669 -7.156 1.00 86.19 191 ARG A CA 1
ATOM 1468 C C . ARG A 1 191 ? -2.545 13.996 -6.349 1.00 86.19 191 ARG A C 1
ATOM 1470 O O . ARG A 1 191 ? -2.305 13.246 -5.410 1.00 86.19 191 ARG A O 1
ATOM 1477 N N . ALA A 1 192 ? -3.795 14.309 -6.690 1.00 89.56 192 ALA A N 1
ATOM 1478 C CA . ALA A 1 192 ? -4.946 13.603 -6.133 1.00 89.56 192 ALA A CA 1
ATOM 1479 C C . ALA A 1 192 ? -5.147 12.249 -6.835 1.00 89.56 192 ALA A C 1
ATOM 1481 O O . ALA A 1 192 ? -4.935 12.130 -8.043 1.00 89.56 192 ALA A O 1
ATOM 1482 N N . PHE A 1 193 ? -5.626 11.263 -6.082 1.00 89.88 193 PHE A N 1
ATOM 1483 C CA . PHE A 1 193 ? -5.911 9.899 -6.510 1.00 89.88 193 PHE A CA 1
ATOM 1484 C C . PHE A 1 193 ? -7.432 9.676 -6.575 1.00 89.88 193 PHE A C 1
ATOM 1486 O O . PHE A 1 193 ? -8.026 9.159 -5.627 1.00 89.88 193 PHE A O 1
ATOM 1493 N N . PRO A 1 194 ? -8.108 10.062 -7.672 1.00 91.31 194 PRO A N 1
ATOM 1494 C CA . PRO A 1 194 ? -9.569 9.984 -7.769 1.00 91.31 194 PRO A CA 1
ATOM 1495 C C . PRO A 1 194 ? -10.115 8.549 -7.831 1.00 91.31 194 PRO A C 1
ATOM 1497 O O . PRO A 1 194 ? -11.319 8.357 -7.703 1.00 91.31 194 PRO A O 1
ATOM 1500 N N . THR A 1 195 ? -9.255 7.554 -8.063 1.00 95.62 195 THR A N 1
ATOM 1501 C CA . THR A 1 195 ? -9.629 6.143 -8.248 1.00 95.62 195 THR A CA 1
ATOM 1502 C C . THR A 1 195 ? -9.093 5.205 -7.171 1.00 95.62 195 THR A C 1
ATOM 1504 O O . THR A 1 195 ? -9.489 4.042 -7.172 1.00 95.62 195 THR A O 1
ATOM 1507 N N . LEU A 1 196 ? -8.216 5.677 -6.274 1.00 96.50 196 LEU A N 1
ATOM 1508 C CA . LEU A 1 196 ? -7.595 4.833 -5.253 1.00 96.50 196 LEU A CA 1
ATOM 1509 C C . LEU A 1 196 ? -8.616 4.518 -4.157 1.00 96.50 196 LEU A C 1
ATOM 1511 O O . LEU A 1 196 ? -9.026 5.408 -3.413 1.00 96.50 196 LEU A O 1
ATOM 1515 N N . THR A 1 197 ? -9.030 3.256 -4.084 1.00 97.88 197 THR A N 1
ATOM 1516 C CA . THR A 1 197 ? -9.979 2.735 -3.094 1.00 97.88 197 THR A CA 1
ATOM 1517 C C . THR A 1 197 ? -9.280 2.028 -1.941 1.00 97.88 197 THR A C 1
ATOM 1519 O O . THR A 1 197 ? -9.833 1.999 -0.846 1.00 97.88 197 THR A O 1
ATOM 1522 N N . ASN A 1 198 ? -8.068 1.516 -2.156 1.00 98.44 198 ASN A N 1
ATOM 1523 C CA . ASN A 1 198 ? -7.344 0.687 -1.200 1.00 98.44 198 ASN A CA 1
ATOM 1524 C C . ASN A 1 198 ? -5.920 1.230 -1.041 1.00 98.44 198 ASN A C 1
ATOM 1526 O O . ASN A 1 198 ? -5.175 1.335 -2.018 1.00 98.44 198 ASN A O 1
ATOM 1530 N N . LEU A 1 199 ? -5.553 1.570 0.192 1.00 97.62 199 LEU A N 1
ATOM 1531 C CA . LEU A 1 199 ? -4.209 1.999 0.563 1.00 97.62 199 LEU A CA 1
ATOM 1532 C C . LEU A 1 199 ? -3.722 1.106 1.699 1.00 97.62 199 LEU A C 1
ATOM 1534 O O . LEU A 1 199 ? -4.335 1.054 2.763 1.00 97.62 199 LEU A O 1
ATOM 1538 N N . ASP A 1 200 ? -2.618 0.414 1.464 1.00 97.94 200 ASP A N 1
ATOM 1539 C CA . ASP A 1 200 ? -1.972 -0.435 2.451 1.00 97.94 200 ASP A CA 1
ATOM 1540 C C . ASP A 1 200 ? -0.573 0.127 2.737 1.00 97.94 200 ASP A C 1
ATOM 1542 O O . ASP A 1 200 ? 0.275 0.205 1.848 1.00 97.94 200 ASP A O 1
ATOM 1546 N N . LEU A 1 201 ? -0.361 0.582 3.971 1.00 96.69 201 LEU A N 1
ATOM 1547 C CA . LEU A 1 201 ? 0.927 1.063 4.478 1.00 96.69 201 LEU A CA 1
ATOM 1548 C C . LEU A 1 201 ? 1.473 0.114 5.553 1.00 96.69 201 LEU A C 1
ATOM 1550 O O . LEU A 1 201 ? 2.208 0.551 6.441 1.00 96.69 201 LEU A O 1
ATOM 1554 N N . SER A 1 202 ? 1.084 -1.161 5.528 1.00 97.06 202 SER A N 1
ATOM 1555 C CA . SER A 1 202 ? 1.540 -2.153 6.502 1.00 97.06 202 SER A CA 1
ATOM 1556 C C . SER A 1 202 ? 3.053 -2.388 6.443 1.00 97.06 202 SER A C 1
ATOM 1558 O O . SER A 1 202 ? 3.715 -2.070 5.458 1.00 97.06 202 SER A O 1
ATOM 1560 N N . ASP A 1 203 ? 3.614 -2.937 7.521 1.00 96.50 203 ASP A N 1
ATOM 1561 C CA . ASP A 1 203 ? 5.049 -3.220 7.667 1.00 96.50 203 ASP A CA 1
ATOM 1562 C C . ASP A 1 203 ? 5.950 -1.983 7.485 1.00 96.50 203 ASP A C 1
ATOM 1564 O O . ASP A 1 203 ? 7.064 -2.056 6.961 1.00 96.50 203 ASP A O 1
ATOM 1568 N N . ASN A 1 204 ? 5.482 -0.829 7.970 1.00 94.88 204 ASN A N 1
ATOM 1569 C CA . ASN A 1 204 ? 6.281 0.386 8.144 1.00 94.88 204 ASN A CA 1
ATOM 1570 C C . ASN A 1 204 ? 6.364 0.743 9.641 1.00 94.88 204 ASN A C 1
ATOM 1572 O O . ASN A 1 204 ? 5.740 1.716 10.066 1.00 94.88 204 ASN A O 1
ATOM 1576 N N . PRO A 1 205 ? 7.121 -0.005 10.468 1.00 92.50 205 PRO A N 1
ATOM 1577 C CA . PRO A 1 205 ? 7.101 0.135 11.930 1.00 92.50 205 PRO A CA 1
ATOM 1578 C C . PRO A 1 205 ? 7.558 1.511 12.450 1.00 92.50 205 PRO A C 1
ATOM 1580 O O . PRO A 1 205 ? 7.321 1.836 13.609 1.00 92.50 205 PRO A O 1
ATOM 1583 N N . GLY A 1 206 ? 8.204 2.326 11.608 1.00 90.25 206 GLY A N 1
ATOM 1584 C CA . GLY A 1 206 ? 8.579 3.712 11.909 1.00 90.25 206 GLY A CA 1
ATOM 1585 C C . GLY A 1 206 ? 7.546 4.779 11.516 1.00 90.25 206 GLY A C 1
ATOM 1586 O O . GLY A 1 206 ? 7.855 5.960 11.646 1.00 90.25 206 GLY A O 1
ATOM 1587 N N . LEU A 1 207 ? 6.362 4.409 11.007 1.00 92.56 207 LEU A N 1
ATOM 1588 C CA . LEU A 1 207 ? 5.340 5.365 10.558 1.00 92.56 207 LEU A CA 1
ATOM 1589 C C . LEU A 1 207 ? 4.721 6.128 11.744 1.00 92.56 207 LEU A C 1
ATOM 1591 O O . LEU A 1 207 ? 4.774 7.360 11.788 1.00 92.56 207 LEU A O 1
ATOM 1595 N N . GLY A 1 208 ? 4.147 5.400 12.707 1.00 92.19 208 GLY A N 1
ATOM 1596 C CA . GLY A 1 208 ? 3.422 5.952 13.856 1.00 92.19 208 GLY A CA 1
ATOM 1597 C C . GLY A 1 208 ? 2.273 6.898 13.473 1.00 92.19 208 GLY A C 1
ATOM 1598 O O . GLY A 1 208 ? 1.956 7.108 12.302 1.00 92.19 208 GLY A O 1
ATOM 1599 N N . GLU A 1 209 ? 1.637 7.536 14.457 1.00 90.31 209 GLU A N 1
ATOM 1600 C CA . GLU A 1 209 ? 0.524 8.451 14.161 1.00 90.31 209 GLU A CA 1
ATOM 1601 C C . GLU A 1 209 ? 0.986 9.781 13.541 1.00 90.31 209 GLU A C 1
ATOM 1603 O O . GLU A 1 209 ? 0.221 10.420 12.821 1.00 90.31 209 GLU A O 1
ATOM 1608 N N . ARG A 1 210 ? 2.241 10.201 13.771 1.00 88.44 210 ARG A N 1
ATOM 1609 C CA . ARG A 1 210 ? 2.800 11.426 13.162 1.00 88.44 210 ARG A CA 1
ATOM 1610 C C . ARG A 1 210 ? 3.121 11.237 11.682 1.00 88.44 210 ARG A C 1
ATOM 1612 O O . ARG A 1 210 ? 2.672 12.043 10.873 1.00 88.44 210 ARG A O 1
ATOM 1619 N N . GLY A 1 211 ? 3.832 1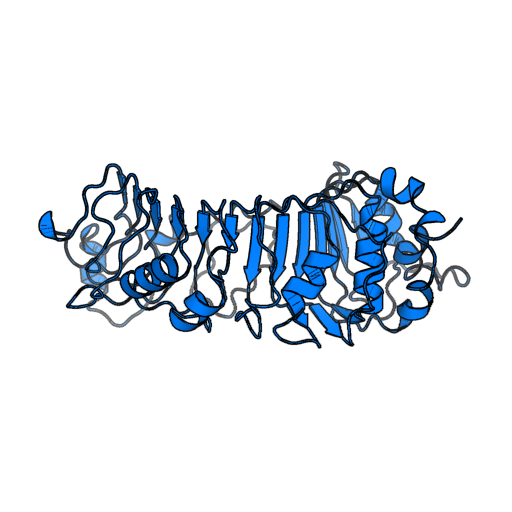0.166 11.326 1.00 90.19 211 GLY A N 1
ATOM 1620 C CA . GLY A 1 211 ? 4.111 9.848 9.927 1.00 90.19 211 GLY A CA 1
ATOM 1621 C C . GLY A 1 211 ? 2.833 9.538 9.151 1.00 90.19 211 GLY A C 1
ATOM 1622 O O . GLY A 1 211 ? 2.742 9.877 7.978 1.00 90.19 211 GLY A O 1
ATOM 1623 N N . LEU A 1 212 ? 1.794 9.002 9.805 1.00 92.56 212 LEU A N 1
ATOM 1624 C CA . LEU A 1 212 ? 0.480 8.824 9.183 1.00 92.56 212 LEU A CA 1
ATOM 1625 C C . LEU A 1 212 ? -0.187 10.155 8.779 1.00 92.56 212 LEU A C 1
ATOM 1627 O O . LEU A 1 212 ? -0.816 10.209 7.725 1.00 92.56 212 LEU A O 1
ATOM 1631 N N . ILE A 1 213 ? -0.033 11.232 9.563 1.00 89.25 213 ILE A N 1
ATOM 1632 C CA . ILE A 1 213 ? -0.521 12.579 9.190 1.00 89.25 213 ILE A CA 1
ATOM 1633 C C . ILE A 1 213 ? 0.211 13.097 7.941 1.00 89.25 213 ILE A C 1
ATOM 1635 O O . ILE A 1 213 ? -0.405 13.724 7.082 1.00 89.25 213 ILE A O 1
ATOM 1639 N N . GLU A 1 214 ? 1.512 12.823 7.829 1.00 87.31 214 GLU A N 1
ATOM 1640 C CA . GLU A 1 214 ? 2.337 13.215 6.678 1.00 87.31 214 GLU A CA 1
ATOM 1641 C C . GLU A 1 214 ? 2.088 12.331 5.442 1.00 87.31 214 GLU A C 1
ATOM 1643 O O . GLU A 1 214 ? 2.169 12.811 4.314 1.00 87.31 214 GLU A O 1
ATOM 1648 N N . ALA A 1 215 ? 1.745 11.054 5.627 1.00 90.12 215 ALA A N 1
ATOM 1649 C CA . ALA A 1 215 ? 1.421 10.127 4.544 1.00 90.12 215 ALA A CA 1
ATOM 1650 C C . ALA A 1 215 ? 0.003 10.350 3.984 1.00 90.12 215 ALA A C 1
ATOM 1652 O O . ALA A 1 215 ? -0.208 10.328 2.769 1.00 90.12 215 ALA A O 1
ATOM 1653 N N . LEU A 1 216 ? -0.986 10.610 4.848 1.00 90.94 216 LEU A N 1
ATOM 1654 C CA . LEU A 1 216 ? -2.371 10.889 4.454 1.00 90.94 216 LEU A CA 1
ATOM 1655 C C . LEU A 1 216 ? -2.552 12.357 4.042 1.00 90.94 216 LEU A C 1
ATOM 1657 O O . LEU A 1 216 ? -3.310 13.119 4.639 1.00 90.94 216 LEU A O 1
ATOM 1661 N N . CYS A 1 217 ? -1.856 12.749 2.977 1.00 88.75 217 CYS A N 1
ATOM 1662 C CA . CYS A 1 217 ? -1.893 14.095 2.422 1.00 88.75 217 CYS A CA 1
ATOM 1663 C C . CYS A 1 217 ? -3.334 14.644 2.255 1.00 88.75 217 CYS A C 1
ATOM 1665 O O . CYS A 1 217 ? -4.141 14.032 1.539 1.00 88.75 217 CYS A O 1
ATOM 1667 N N . PRO A 1 218 ? -3.664 15.818 2.839 1.00 91.00 218 PRO A N 1
ATOM 1668 C CA . PRO A 1 218 ? -5.032 16.331 2.870 1.00 91.00 218 PRO A CA 1
ATOM 1669 C C . PRO A 1 218 ? -5.694 16.437 1.495 1.00 91.00 218 PRO A C 1
ATOM 1671 O O . PRO A 1 218 ? -5.138 17.013 0.556 1.00 91.00 218 PRO A O 1
ATOM 1674 N N . ASN A 1 219 ? -6.915 15.904 1.393 1.00 88.25 219 ASN A N 1
ATOM 1675 C CA . ASN A 1 219 ? -7.736 15.865 0.175 1.00 88.25 219 ASN A CA 1
ATOM 1676 C C . ASN A 1 219 ? -7.109 15.135 -1.038 1.00 88.25 219 ASN A C 1
ATOM 1678 O O . ASN A 1 219 ? -7.651 15.224 -2.141 1.00 88.25 219 ASN A O 1
ATOM 1682 N N . LYS A 1 220 ? -5.996 14.398 -0.882 1.00 91.50 220 LYS A N 1
ATOM 1683 C CA . LYS A 1 220 ? -5.388 13.646 -1.998 1.00 91.50 220 LYS A CA 1
ATOM 1684 C C . LYS A 1 220 ? -6.061 12.298 -2.261 1.00 91.50 220 LYS A C 1
ATOM 1686 O O . LYS A 1 220 ? -5.966 11.813 -3.382 1.00 91.50 220 LYS A O 1
ATOM 1691 N N . PHE A 1 221 ? -6.782 11.727 -1.295 1.00 93.88 221 PHE A N 1
ATOM 1692 C CA . PHE A 1 221 ? -7.369 10.380 -1.385 1.00 93.88 221 PHE A CA 1
ATOM 1693 C C . PHE A 1 221 ? -8.916 10.385 -1.299 1.00 93.88 221 PHE A C 1
ATOM 1695 O O . PHE A 1 221 ? -9.486 9.778 -0.393 1.00 93.88 221 PHE A O 1
ATOM 1702 N N . PRO A 1 222 ? -9.633 11.079 -2.209 1.00 94.44 222 PRO A N 1
ATOM 1703 C CA . PRO A 1 222 ? -11.079 11.317 -2.091 1.00 94.44 222 PRO A CA 1
ATOM 1704 C C . PRO A 1 222 ? -11.961 10.070 -2.282 1.00 94.44 222 PRO A C 1
ATOM 1706 O O . PRO A 1 222 ? -13.141 10.114 -1.946 1.00 94.44 222 PRO A O 1
ATOM 1709 N N . ALA A 1 223 ? -11.420 8.984 -2.844 1.00 96.19 223 ALA A N 1
ATOM 1710 C CA . ALA A 1 223 ? -12.148 7.743 -3.122 1.00 96.19 223 ALA A CA 1
ATOM 1711 C C . ALA A 1 223 ? -11.781 6.580 -2.179 1.00 96.19 223 ALA A C 1
ATOM 1713 O O . ALA A 1 223 ? -12.282 5.470 -2.374 1.00 96.19 223 ALA A O 1
ATOM 1714 N N . LEU A 1 224 ? -10.920 6.820 -1.181 1.00 97.88 224 LEU A N 1
ATOM 1715 C CA . LEU A 1 224 ? -10.361 5.771 -0.331 1.00 97.88 224 LEU A CA 1
ATOM 1716 C C . LEU A 1 224 ? -11.444 5.114 0.535 1.00 97.88 224 LEU A C 1
ATOM 1718 O O . LEU A 1 224 ? -12.224 5.794 1.196 1.00 97.88 224 LEU A O 1
ATOM 1722 N N . ARG A 1 225 ? -11.479 3.781 0.535 1.00 97.69 225 ARG A N 1
ATOM 1723 C CA . ARG A 1 225 ? -12.450 2.953 1.264 1.00 97.69 225 ARG A CA 1
ATOM 1724 C C . ARG A 1 225 ? -11.785 2.059 2.290 1.00 97.69 225 ARG A C 1
ATOM 1726 O O . ARG A 1 225 ? -12.307 1.954 3.392 1.00 97.69 225 ARG A O 1
ATOM 1733 N N . ASP A 1 226 ? -10.648 1.477 1.951 1.00 98.50 226 ASP A N 1
ATOM 1734 C CA . ASP A 1 226 ? -9.969 0.513 2.802 1.00 98.50 226 ASP A CA 1
ATOM 1735 C C . ASP A 1 226 ? -8.561 1.027 3.095 1.00 98.50 226 ASP A C 1
ATOM 1737 O O . ASP A 1 226 ? -7.800 1.343 2.174 1.00 98.50 226 ASP A O 1
ATOM 1741 N N . LEU A 1 227 ? -8.238 1.150 4.382 1.00 98.62 227 LEU A N 1
ATOM 1742 C CA . LEU A 1 227 ? -6.934 1.589 4.862 1.00 98.62 227 LEU A CA 1
ATOM 1743 C C . LEU A 1 227 ? -6.342 0.519 5.780 1.00 98.62 227 LEU A C 1
ATOM 1745 O O . LEU A 1 227 ? -6.889 0.235 6.846 1.00 98.62 227 LEU A O 1
ATOM 1749 N N . ALA A 1 228 ? -5.212 -0.048 5.371 1.00 98.56 228 ALA A N 1
ATOM 1750 C CA . ALA A 1 228 ? -4.467 -1.025 6.151 1.00 98.56 228 ALA A CA 1
ATOM 1751 C C . ALA A 1 228 ? -3.171 -0.419 6.696 1.00 98.56 228 ALA A C 1
ATOM 1753 O O . ALA A 1 228 ? -2.397 0.195 5.963 1.00 98.56 228 ALA A O 1
ATOM 1754 N N . LEU A 1 229 ? -2.968 -0.571 8.004 1.00 98.00 229 LEU A N 1
ATOM 1755 C CA . LEU A 1 229 ? -1.870 0.003 8.778 1.00 98.00 229 LEU A CA 1
ATOM 1756 C C . LEU A 1 229 ? -1.289 -1.051 9.735 1.00 98.00 229 LEU A C 1
ATOM 1758 O O . LEU A 1 229 ? -1.003 -0.744 10.894 1.00 98.00 229 LEU A O 1
ATOM 1762 N N . ARG A 1 230 ? -1.132 -2.306 9.301 1.00 97.94 230 ARG A N 1
ATOM 1763 C CA . ARG A 1 230 ? -0.634 -3.379 10.177 1.00 97.94 230 ARG A CA 1
ATOM 1764 C C . ARG A 1 230 ? 0.848 -3.192 10.474 1.00 97.94 230 ARG A C 1
ATOM 1766 O O . ARG A 1 230 ? 1.603 -2.867 9.564 1.00 97.94 230 ARG A O 1
ATOM 1773 N N . ASN A 1 231 ? 1.286 -3.425 11.713 1.00 96.38 231 ASN A N 1
ATOM 1774 C CA . ASN A 1 231 ? 2.711 -3.329 12.075 1.00 96.38 231 ASN A CA 1
ATOM 1775 C C . ASN A 1 231 ? 3.348 -1.974 11.655 1.00 96.38 231 ASN A C 1
ATOM 1777 O O . ASN A 1 231 ? 4.399 -1.912 11.016 1.00 96.38 231 ASN A O 1
ATOM 1781 N N . THR A 1 232 ? 2.673 -0.862 11.971 1.00 96.06 232 THR A N 1
ATOM 1782 C CA . THR A 1 232 ? 3.088 0.505 11.590 1.00 96.06 232 THR A CA 1
ATOM 1783 C C . THR A 1 232 ? 3.604 1.352 12.754 1.00 96.06 232 THR A C 1
ATOM 1785 O O . THR A 1 232 ? 3.855 2.547 12.599 1.00 96.06 232 THR A O 1
ATOM 1788 N N . GLY A 1 233 ? 3.765 0.756 13.938 1.00 94.00 233 GLY A N 1
ATOM 1789 C CA . GLY A 1 233 ? 4.199 1.478 15.138 1.00 94.00 233 GLY A CA 1
ATOM 1790 C C . GLY A 1 233 ? 3.144 2.444 15.689 1.00 94.00 233 GLY A C 1
ATOM 1791 O O . GLY A 1 233 ? 3.481 3.347 16.449 1.00 94.00 233 GLY A O 1
ATOM 1792 N N . ILE A 1 234 ? 1.876 2.279 15.302 1.00 94.44 234 ILE A N 1
ATOM 1793 C CA . ILE A 1 234 ? 0.749 3.028 15.866 1.00 94.44 234 ILE A CA 1
ATOM 1794 C C . ILE A 1 234 ? 0.513 2.544 17.298 1.00 94.44 234 ILE A C 1
ATOM 1796 O O . ILE A 1 234 ? 0.421 1.341 17.540 1.00 94.44 234 ILE A O 1
ATOM 1800 N N . GLU A 1 235 ? 0.372 3.466 18.250 1.00 93.12 235 GLU A N 1
ATOM 1801 C CA . GLU A 1 235 ? 0.100 3.118 19.646 1.00 93.12 235 GLU A CA 1
ATOM 1802 C C . GLU A 1 235 ? -1.389 3.243 19.997 1.00 93.12 235 GLU A C 1
ATOM 1804 O O . GLU A 1 235 ? -1.854 2.572 20.918 1.00 93.12 235 GLU A O 1
ATOM 1809 N N . THR A 1 236 ? -2.160 4.096 19.310 1.00 92.19 236 THR A N 1
ATOM 1810 C CA . THR A 1 236 ? -3.540 4.418 19.719 1.00 92.19 236 THR A CA 1
ATOM 1811 C C . THR A 1 236 ? -4.530 4.572 18.550 1.00 92.19 236 THR A C 1
ATOM 1813 O O . THR A 1 236 ? -4.275 5.334 17.614 1.00 92.19 236 THR A O 1
ATOM 1816 N N . PRO A 1 237 ? -5.745 3.979 18.622 1.00 92.88 237 PRO A N 1
ATOM 1817 C CA . PRO A 1 237 ? -6.805 4.253 17.643 1.00 92.88 237 PRO A CA 1
ATOM 1818 C C . PRO A 1 237 ? -7.206 5.737 17.595 1.00 92.88 237 PRO A C 1
ATOM 1820 O O . PRO A 1 237 ? -7.507 6.274 16.533 1.00 92.88 237 PRO A O 1
ATOM 1823 N N . GLY A 1 238 ? -7.168 6.432 18.739 1.00 91.06 238 GLY A N 1
ATOM 1824 C CA . GLY A 1 238 ? -7.494 7.858 18.823 1.00 91.06 238 GLY A CA 1
ATOM 1825 C C . GLY A 1 238 ? -6.501 8.771 18.090 1.00 91.06 238 GLY A C 1
ATOM 1826 O O . GLY A 1 238 ? -6.905 9.811 17.571 1.00 91.06 238 GLY A O 1
ATOM 1827 N N . GLY A 1 239 ? -5.220 8.396 18.000 1.00 90.56 239 GLY A N 1
ATOM 1828 C CA . GLY A 1 239 ? -4.245 9.111 17.173 1.00 90.56 239 GLY A CA 1
ATOM 1829 C C . GLY A 1 239 ? -4.503 8.918 15.674 1.00 90.56 239 GLY A C 1
ATOM 1830 O O . GLY A 1 239 ? -4.481 9.891 14.920 1.00 90.56 239 GLY A O 1
ATOM 1831 N N . VAL A 1 240 ? -4.884 7.705 15.254 1.00 94.50 240 VAL A N 1
ATOM 1832 C CA . VAL A 1 240 ? -5.321 7.423 13.871 1.00 94.50 240 VAL A CA 1
ATOM 1833 C C . VAL A 1 240 ? -6.570 8.224 13.507 1.00 94.50 240 VAL A C 1
ATOM 1835 O O . VAL A 1 240 ? -6.604 8.870 12.464 1.00 94.50 240 VAL A O 1
ATOM 1838 N N . CYS A 1 241 ? -7.570 8.261 14.389 1.00 94.81 241 CYS A N 1
ATOM 1839 C CA . CYS A 1 241 ? -8.761 9.101 14.239 1.00 94.81 241 CYS A CA 1
ATOM 1840 C C . CYS A 1 241 ? -8.411 10.581 13.991 1.00 94.81 241 CYS A C 1
ATOM 1842 O O . CYS A 1 241 ? -9.020 11.228 13.138 1.00 94.81 241 CYS A O 1
ATOM 1844 N N . ALA A 1 242 ? -7.404 11.115 14.692 1.00 92.00 242 ALA A N 1
ATOM 1845 C CA . ALA A 1 242 ? -6.939 12.485 14.488 1.00 92.00 242 ALA A CA 1
ATOM 1846 C C . ALA A 1 242 ? -6.272 12.670 13.110 1.00 92.00 242 ALA A C 1
ATOM 1848 O O . ALA A 1 242 ? -6.560 13.650 12.423 1.00 92.00 242 ALA A O 1
ATOM 1849 N N . ALA A 1 243 ? -5.444 11.713 12.675 1.00 92.31 243 ALA A N 1
ATOM 1850 C CA . ALA A 1 243 ? -4.810 11.736 11.356 1.00 92.31 243 ALA A CA 1
ATOM 1851 C C . ALA A 1 243 ? -5.838 11.684 10.212 1.00 92.31 243 ALA A C 1
ATOM 1853 O O . ALA A 1 243 ? -5.796 12.510 9.301 1.00 92.31 243 ALA A O 1
ATOM 1854 N N . LEU A 1 244 ? -6.816 10.778 10.302 1.00 94.62 244 LEU A N 1
ATOM 1855 C CA . LEU A 1 244 ? -7.921 10.651 9.345 1.00 94.62 244 LEU A CA 1
ATOM 1856 C C . LEU A 1 244 ? -8.751 11.936 9.234 1.00 94.62 244 LEU A C 1
ATOM 1858 O O . LEU A 1 244 ? -9.105 12.353 8.129 1.00 94.62 244 LEU A O 1
ATOM 1862 N N . TRP A 1 245 ? -9.032 12.571 10.375 1.00 92.31 245 TRP A N 1
ATOM 1863 C CA . TRP A 1 245 ? -9.758 13.836 10.444 1.00 92.31 245 TRP A CA 1
ATOM 1864 C C . TRP A 1 245 ? -8.991 14.982 9.770 1.00 92.31 245 TRP A C 1
ATOM 1866 O O . TRP A 1 245 ? -9.560 15.683 8.935 1.00 92.31 245 TRP A O 1
ATOM 1876 N N . VAL A 1 246 ? -7.695 15.139 10.068 1.00 91.12 246 VAL A N 1
ATOM 1877 C CA . VAL A 1 246 ? -6.825 16.161 9.448 1.00 91.12 246 VAL A CA 1
ATOM 1878 C C . VAL A 1 246 ? -6.682 15.943 7.936 1.00 91.12 246 VAL A C 1
ATOM 1880 O O . VAL A 1 246 ? -6.691 16.905 7.169 1.00 91.12 246 VAL A O 1
ATOM 1883 N N . ALA A 1 247 ? -6.597 14.687 7.498 1.00 91.38 247 ALA A N 1
ATOM 1884 C CA . ALA A 1 247 ? -6.501 14.317 6.089 1.00 91.38 247 ALA A CA 1
ATOM 1885 C C . ALA A 1 247 ? -7.817 14.501 5.299 1.00 91.38 247 ALA A C 1
ATOM 1887 O O . ALA A 1 247 ? -7.797 14.581 4.065 1.00 91.38 247 ALA A O 1
ATOM 1888 N N . GLY A 1 248 ? -8.961 14.559 5.992 1.00 92.81 248 GLY A N 1
ATOM 1889 C CA . GLY A 1 248 ? -10.297 14.621 5.391 1.00 92.81 248 GLY A CA 1
ATOM 1890 C C . GLY A 1 248 ? -10.780 13.295 4.786 1.00 92.81 248 GLY A C 1
ATOM 1891 O O . GLY A 1 248 ? -11.662 13.296 3.929 1.00 92.81 248 GLY A O 1
ATOM 1892 N N . VAL A 1 249 ? -10.207 12.159 5.194 1.00 94.50 249 VAL A N 1
ATOM 1893 C CA . VAL A 1 249 ? -10.479 10.841 4.590 1.00 94.50 249 VAL A CA 1
ATOM 1894 C C . VAL A 1 249 ? -11.816 10.273 5.084 1.00 94.50 249 VAL A C 1
ATOM 1896 O O . VAL A 1 249 ? -12.090 10.269 6.283 1.00 94.50 249 VAL A O 1
ATOM 1899 N N . GLN A 1 250 ? -12.648 9.758 4.169 1.00 94.50 250 GLN A N 1
ATOM 1900 C CA . GLN A 1 250 ? -13.907 9.062 4.484 1.00 94.50 250 GLN A CA 1
ATOM 1901 C C . GLN A 1 250 ? -13.870 7.601 4.014 1.00 94.50 250 GLN A C 1
ATOM 1903 O O . GLN A 1 250 ? -14.343 7.267 2.930 1.00 94.50 250 GLN A O 1
ATOM 1908 N N . LEU A 1 251 ? -13.295 6.740 4.854 1.00 97.00 251 LEU A N 1
ATOM 1909 C CA . LEU A 1 251 ? -13.108 5.309 4.599 1.00 97.00 251 LEU A CA 1
ATOM 1910 C C . LEU A 1 251 ? -14.201 4.437 5.246 1.00 97.00 251 LEU A C 1
ATOM 1912 O O . LEU A 1 251 ? -14.974 4.913 6.076 1.00 97.00 251 LEU A O 1
ATOM 1916 N N . HIS A 1 252 ? -14.265 3.173 4.837 1.00 98.00 252 HIS A N 1
ATOM 1917 C CA . HIS A 1 252 ? -15.229 2.154 5.260 1.00 98.00 252 HIS A CA 1
ATOM 1918 C C . HIS A 1 252 ? -14.597 1.082 6.159 1.00 98.00 252 HIS A C 1
ATOM 1920 O O . HIS A 1 252 ? -15.231 0.692 7.138 1.00 98.00 252 HIS A O 1
ATOM 1926 N N . SER A 1 253 ? -13.365 0.659 5.856 1.00 98.56 253 SER A N 1
ATOM 1927 C CA . SER A 1 253 ? -12.623 -0.365 6.599 1.00 98.56 253 SER A CA 1
ATOM 1928 C C . SER A 1 253 ? -11.255 0.141 7.054 1.00 98.56 253 SER A C 1
ATOM 1930 O O . SER A 1 253 ? -10.499 0.699 6.253 1.00 98.56 253 SER A O 1
ATOM 1932 N N . LEU A 1 254 ? -10.939 -0.057 8.336 1.00 98.69 254 LEU A N 1
ATOM 1933 C CA . LEU A 1 254 ? -9.651 0.277 8.941 1.00 98.69 254 LEU A CA 1
ATOM 1934 C C . LEU A 1 254 ? -9.029 -0.950 9.609 1.00 98.69 254 LEU A C 1
ATOM 1936 O O . LEU A 1 254 ? -9.603 -1.521 10.538 1.00 98.69 254 LEU A O 1
ATOM 1940 N N . ASP A 1 255 ? -7.819 -1.300 9.190 1.00 98.69 255 ASP A N 1
ATOM 1941 C CA . ASP A 1 255 ? -7.053 -2.399 9.771 1.00 98.69 255 ASP A CA 1
ATOM 1942 C C . ASP A 1 255 ? -5.833 -1.882 10.542 1.00 98.69 255 ASP A C 1
ATOM 1944 O O . ASP A 1 255 ? -4.876 -1.385 9.948 1.00 98.69 255 ASP A O 1
ATOM 1948 N N . LEU A 1 256 ? -5.886 -1.992 11.874 1.00 98.19 256 LEU A N 1
ATOM 1949 C CA . LEU A 1 256 ? -4.799 -1.659 12.804 1.00 98.19 256 LEU A CA 1
ATOM 1950 C C . LEU A 1 256 ? -4.204 -2.914 13.464 1.00 98.19 256 LEU A C 1
ATOM 1952 O O . LEU A 1 256 ? -3.495 -2.786 14.468 1.00 98.19 256 LEU A O 1
ATOM 1956 N N . SER A 1 257 ? -4.493 -4.115 12.952 1.00 97.75 257 SER A N 1
ATOM 1957 C CA . SER A 1 257 ? -3.994 -5.359 13.547 1.00 97.75 257 SER A CA 1
ATOM 1958 C C . SER A 1 257 ? -2.461 -5.423 13.585 1.00 97.75 257 SER A C 1
ATOM 1960 O O . SER A 1 257 ? -1.766 -4.700 12.871 1.00 97.75 257 SER A O 1
ATOM 1962 N N . HIS A 1 258 ? -1.907 -6.254 14.469 1.00 96.94 258 HIS A N 1
ATOM 1963 C CA . HIS A 1 258 ? -0.453 -6.396 14.663 1.00 96.94 258 HIS A CA 1
ATOM 1964 C C . HIS A 1 258 ? 0.304 -5.104 15.067 1.00 96.94 258 HIS A C 1
ATOM 1966 O O . HIS A 1 258 ? 1.527 -5.048 14.958 1.00 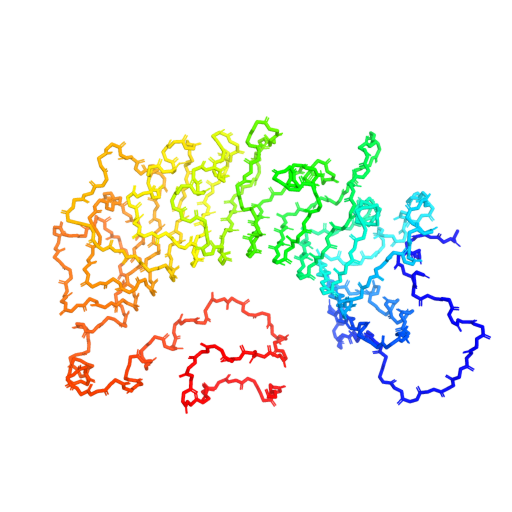96.94 258 HIS A O 1
ATOM 1972 N N . ASN A 1 259 ? -0.381 -4.064 15.556 1.00 96.44 259 ASN A N 1
ATOM 1973 C CA . ASN A 1 259 ? 0.258 -2.925 16.230 1.00 96.44 259 ASN A CA 1
ATOM 1974 C C . ASN A 1 259 ? 0.289 -3.137 17.746 1.00 96.44 259 ASN A C 1
ATOM 1976 O O . ASN A 1 259 ? -0.647 -3.697 18.304 1.00 96.44 259 ASN A O 1
ATOM 1980 N N . ALA A 1 260 ? 1.311 -2.628 18.438 1.00 95.06 260 ALA A N 1
ATOM 1981 C CA . ALA A 1 260 ? 1.395 -2.670 19.901 1.00 95.06 260 ALA A CA 1
ATOM 1982 C C . ALA A 1 260 ? 0.482 -1.606 20.550 1.00 95.06 260 ALA A C 1
ATOM 1984 O O . ALA A 1 260 ? 0.954 -0.632 21.144 1.00 95.06 260 ALA A O 1
ATOM 1985 N N . LEU A 1 261 ? -0.835 -1.772 20.396 1.00 94.31 261 LEU A N 1
ATOM 1986 C CA . LEU A 1 261 ? -1.824 -0.784 20.815 1.00 94.31 261 LEU A CA 1
ATOM 1987 C C . LEU A 1 261 ? -1.918 -0.687 22.344 1.00 94.31 261 LEU A C 1
ATOM 1989 O O . LEU A 1 261 ? -1.981 -1.682 23.066 1.00 94.31 261 LEU A O 1
ATOM 1993 N N . ARG A 1 262 ? -2.000 0.545 22.844 1.00 88.50 262 ARG A N 1
ATOM 1994 C CA . ARG A 1 262 ? -2.177 0.868 24.262 1.00 88.50 262 ARG A CA 1
ATOM 1995 C C . ARG A 1 262 ? -3.627 1.243 24.539 1.00 88.50 262 ARG A C 1
ATOM 1997 O O . ARG A 1 262 ? -4.215 2.064 23.834 1.00 88.50 262 ARG A O 1
ATOM 2004 N N . SER A 1 263 ? -4.194 0.710 25.621 1.00 78.56 263 SER A N 1
ATOM 2005 C CA . SER A 1 263 ? -5.458 1.234 26.145 1.00 78.56 263 SER A CA 1
ATOM 2006 C C . SER A 1 263 ? -5.202 2.562 26.859 1.00 78.56 263 SER A C 1
ATOM 2008 O O . SER A 1 263 ? -4.459 2.622 27.840 1.00 78.56 263 SER A O 1
ATOM 2010 N N . THR A 1 264 ? -5.791 3.646 26.356 1.00 70.50 264 THR A N 1
ATOM 2011 C CA . THR A 1 264 ? -5.644 4.981 26.941 1.00 70.50 264 THR A CA 1
ATOM 2012 C C . THR A 1 264 ? -6.735 5.259 27.977 1.00 70.50 264 THR A C 1
ATOM 2014 O O . THR A 1 264 ? -7.923 5.004 27.768 1.00 70.50 264 THR A O 1
ATOM 2017 N N . ALA A 1 265 ? -6.350 5.859 29.108 1.00 56.62 265 ALA A N 1
ATOM 2018 C CA . ALA A 1 265 ? -7.287 6.204 30.183 1.00 56.62 265 ALA A CA 1
ATOM 2019 C C . ALA A 1 265 ? -8.360 7.232 29.756 1.00 56.62 265 ALA A C 1
ATOM 2021 O O . ALA A 1 265 ? -9.451 7.267 30.338 1.00 56.62 265 ALA A O 1
ATOM 2022 N N . GLN A 1 266 ? -8.061 8.032 28.728 1.00 61.41 266 GLN A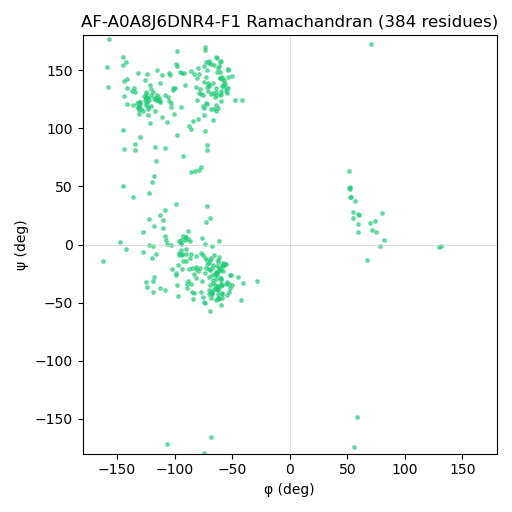 N 1
ATOM 2023 C CA . GLN A 1 266 ? -8.934 9.008 28.073 1.00 61.41 266 GLN A CA 1
ATOM 2024 C C . GLN A 1 266 ? -8.857 8.816 26.548 1.00 61.41 266 GLN A C 1
ATOM 2026 O O . GLN A 1 266 ? -7.808 8.441 26.025 1.00 61.41 266 GLN A O 1
ATOM 2031 N N . GLY A 1 267 ? -9.957 9.068 25.834 1.00 61.50 267 GLY A N 1
ATOM 2032 C CA . GLY A 1 267 ? -9.936 9.153 24.369 1.00 61.50 267 GLY A CA 1
ATOM 2033 C C . GLY A 1 267 ? -9.295 10.465 23.901 1.00 61.50 267 GLY A C 1
ATOM 2034 O O . GLY A 1 267 ? -9.334 11.458 24.628 1.00 61.50 267 GLY A O 1
ATOM 2035 N N . THR A 1 268 ? -8.723 10.480 22.695 1.00 65.12 268 THR A N 1
ATOM 2036 C CA . THR A 1 268 ? -8.075 11.671 22.118 1.00 65.12 268 THR A CA 1
ATOM 2037 C C . THR A 1 268 ? -9.085 12.815 21.939 1.00 65.12 268 THR A C 1
ATOM 2039 O O . THR A 1 268 ? -10.032 12.663 21.162 1.00 65.12 268 THR A O 1
ATOM 2042 N N . PRO A 1 269 ? -8.921 13.969 22.618 1.00 67.12 269 PRO A N 1
ATOM 2043 C CA . PRO A 1 269 ? -9.860 15.079 22.492 1.00 67.12 269 PRO A CA 1
ATOM 2044 C C . PRO A 1 269 ? -9.876 15.650 21.069 1.00 67.12 269 PRO A C 1
ATOM 2046 O O . PRO A 1 269 ? -8.826 15.906 20.487 1.00 67.12 269 PRO A O 1
ATOM 2049 N N . GLY A 1 270 ? -11.069 15.901 20.527 1.00 71.44 270 GLY A N 1
ATOM 2050 C CA . GLY A 1 270 ? -11.242 16.637 19.268 1.00 71.44 270 GLY A CA 1
ATOM 2051 C C . GLY A 1 270 ? -11.070 15.837 17.972 1.00 71.44 270 GLY A C 1
ATOM 2052 O O . GLY A 1 270 ? -11.166 16.437 16.905 1.00 71.44 270 GLY A O 1
ATOM 2053 N N . CYS A 1 271 ? -10.862 14.516 18.025 1.00 83.56 271 CYS A N 1
ATOM 2054 C CA . CYS A 1 271 ? -10.942 13.673 16.829 1.00 83.56 271 CYS A CA 1
ATOM 2055 C C . CYS A 1 271 ? -12.404 13.284 16.529 1.00 83.56 271 CYS A C 1
ATOM 2057 O O . CYS A 1 271 ? -13.211 13.104 17.445 1.00 83.56 271 CYS A O 1
ATOM 2059 N N . VAL A 1 272 ? -12.752 13.141 15.247 1.00 91.38 272 VAL A N 1
ATOM 2060 C CA . VAL A 1 272 ? -14.062 12.642 14.802 1.00 91.38 272 VAL A CA 1
ATOM 2061 C C . VAL A 1 272 ? -13.828 11.561 13.756 1.00 91.38 272 VAL A C 1
ATOM 2063 O O . VAL A 1 272 ? -13.272 11.831 12.693 1.00 91.38 272 VAL A O 1
ATOM 2066 N N . TRP A 1 273 ? -14.259 10.336 14.059 1.00 95.25 273 TRP A N 1
ATOM 2067 C CA . TRP A 1 273 ? -14.147 9.204 13.142 1.00 95.25 273 TRP A CA 1
ATOM 2068 C C . TRP A 1 273 ? -14.922 9.442 11.833 1.00 95.25 273 TRP A C 1
ATOM 2070 O O . TRP A 1 273 ? -15.971 10.100 11.854 1.00 95.25 273 TRP A O 1
ATOM 2080 N N . PRO A 1 274 ? -14.459 8.885 10.696 1.00 95.56 274 PRO A N 1
ATOM 2081 C CA . PRO A 1 274 ? -15.213 8.901 9.447 1.00 95.56 274 PRO A CA 1
ATOM 2082 C C . PRO A 1 274 ? -16.623 8.339 9.632 1.00 95.56 274 PRO A C 1
ATOM 2084 O O . PRO A 1 274 ? -16.803 7.289 10.243 1.00 95.56 274 PRO A O 1
ATOM 2087 N N . ARG A 1 275 ? -17.638 9.011 9.076 1.00 94.12 275 ARG A N 1
ATOM 2088 C CA . ARG A 1 275 ? -19.047 8.592 9.245 1.00 94.12 275 ARG A CA 1
ATOM 2089 C C . ARG A 1 275 ? -19.395 7.323 8.467 1.00 94.12 275 ARG A C 1
ATOM 2091 O O . ARG A 1 275 ? -20.436 6.726 8.707 1.00 94.12 275 ARG A O 1
ATOM 2098 N N . THR A 1 276 ? -18.546 6.968 7.511 1.00 96.25 276 THR A N 1
ATOM 2099 C CA . THR A 1 276 ? -18.633 5.781 6.659 1.00 96.25 276 THR A CA 1
ATOM 2100 C C . THR A 1 276 ? -17.921 4.564 7.246 1.00 96.25 276 THR A C 1
ATOM 2102 O O . THR A 1 276 ? -18.047 3.488 6.671 1.00 96.25 276 THR A O 1
ATOM 2105 N N . LEU A 1 277 ? -17.173 4.717 8.349 1.00 97.94 277 LEU A N 1
ATOM 2106 C CA . LEU A 1 277 ? -16.395 3.639 8.959 1.00 97.94 277 LEU A CA 1
ATOM 2107 C C . LEU A 1 277 ? -17.336 2.595 9.569 1.00 97.94 277 LEU A C 1
ATOM 2109 O O . LEU A 1 277 ? -18.077 2.890 10.503 1.00 97.94 277 LEU A O 1
ATOM 2113 N N . ASN A 1 278 ? -17.284 1.381 9.031 1.00 97.31 278 ASN A N 1
ATOM 2114 C CA . ASN A 1 278 ? -18.133 0.258 9.418 1.00 97.31 278 ASN A CA 1
ATOM 2115 C C . ASN A 1 278 ? -17.321 -0.915 9.976 1.00 97.31 278 ASN A C 1
ATOM 2117 O O . ASN A 1 278 ? -17.838 -1.668 10.800 1.00 97.31 278 ASN A O 1
ATOM 2121 N N . ASP A 1 279 ? -16.073 -1.065 9.545 1.00 98.38 279 ASP A N 1
ATOM 2122 C CA . ASP A 1 279 ? -15.243 -2.228 9.832 1.00 98.38 279 ASP A CA 1
ATOM 2123 C C . ASP A 1 279 ? -13.935 -1.762 10.484 1.00 98.38 279 ASP A C 1
ATOM 2125 O O . ASP A 1 279 ? -13.209 -0.934 9.929 1.00 98.38 279 ASP A O 1
ATOM 2129 N N . LEU A 1 280 ? -13.648 -2.259 11.691 1.00 98.44 280 LEU A N 1
ATOM 2130 C CA . LEU A 1 280 ? -12.436 -1.928 12.442 1.00 98.44 280 LEU A CA 1
ATOM 2131 C C . LEU A 1 280 ? -11.762 -3.200 12.964 1.00 98.44 280 LEU A C 1
ATOM 2133 O O . LEU A 1 280 ? -12.338 -3.919 13.783 1.00 98.44 280 LEU A O 1
ATOM 2137 N N . ASN A 1 281 ? -10.527 -3.449 12.528 1.00 98.56 281 ASN A N 1
ATOM 2138 C CA . ASN A 1 281 ? -9.714 -4.570 12.994 1.00 98.56 281 ASN A CA 1
ATOM 2139 C C . ASN A 1 281 ? -8.644 -4.101 13.994 1.00 98.56 281 ASN A C 1
ATOM 2141 O O . ASN A 1 281 ? -7.770 -3.304 13.651 1.00 98.56 281 ASN A O 1
ATOM 2145 N N . LEU A 1 282 ? -8.723 -4.607 15.228 1.00 97.88 282 LEU A N 1
ATOM 2146 C CA . LEU A 1 282 ? -7.786 -4.397 16.339 1.00 97.88 282 LEU A CA 1
ATOM 2147 C C . LEU A 1 282 ? -7.225 -5.742 16.853 1.00 97.88 282 LEU A C 1
ATOM 2149 O O . LEU A 1 282 ? -6.818 -5.848 18.013 1.00 97.88 282 LEU A O 1
ATOM 2153 N N . SER A 1 283 ? -7.258 -6.795 16.031 1.00 97.31 283 SER A N 1
ATOM 2154 C CA . SER A 1 283 ? -6.755 -8.122 16.400 1.00 97.31 283 SER A CA 1
ATOM 2155 C C . SER A 1 283 ? -5.227 -8.166 16.508 1.00 97.31 283 SER A C 1
ATOM 2157 O O . SER A 1 283 ? -4.520 -7.319 15.957 1.00 97.31 283 SER A O 1
ATOM 2159 N N . PHE A 1 284 ? -4.696 -9.146 17.249 1.00 96.38 284 PHE A N 1
ATOM 2160 C CA . PHE A 1 284 ? -3.246 -9.332 17.448 1.00 96.38 284 PHE A CA 1
ATOM 2161 C C . PHE A 1 284 ? -2.511 -8.092 17.996 1.00 96.38 284 PHE A C 1
ATOM 2163 O O . PHE A 1 284 ? -1.298 -7.960 17.837 1.00 96.38 284 PHE A O 1
ATOM 2170 N N . ALA A 1 285 ? -3.231 -7.179 18.654 1.00 96.00 285 ALA A N 1
ATOM 2171 C CA . ALA A 1 285 ? -2.714 -5.873 19.050 1.00 96.00 285 ALA A CA 1
ATOM 2172 C C . ALA A 1 285 ? -2.155 -5.819 20.486 1.00 96.00 285 ALA A C 1
ATOM 2174 O O . ALA A 1 285 ? -1.723 -4.771 20.964 1.00 96.00 285 ALA A O 1
ATOM 2175 N N . GLY A 1 286 ? -2.184 -6.947 21.204 1.00 94.69 286 GLY A N 1
ATOM 2176 C CA . GLY A 1 286 ? -1.705 -7.051 22.586 1.00 94.69 286 GLY A CA 1
ATOM 2177 C C . GLY A 1 286 ? -2.592 -6.358 23.628 1.00 94.69 286 GLY A C 1
ATOM 2178 O O . GLY A 1 286 ? -2.163 -6.211 24.770 1.00 94.69 286 GLY A O 1
ATOM 2179 N N . LEU A 1 287 ? -3.816 -5.958 23.267 1.00 94.62 287 LEU A N 1
ATOM 2180 C CA . LEU A 1 287 ? -4.710 -5.168 24.116 1.00 94.62 287 LEU A CA 1
ATOM 2181 C C . LEU A 1 287 ? -5.128 -5.921 25.386 1.00 94.62 287 LEU A C 1
ATOM 2183 O O . LEU A 1 287 ? -5.788 -6.955 25.318 1.00 94.62 287 LEU A O 1
ATOM 2187 N N . GLU A 1 288 ? -4.809 -5.364 26.553 1.00 93.31 288 GLU A N 1
ATOM 2188 C CA . GLU A 1 288 ? -5.249 -5.883 27.862 1.00 93.31 288 GLU A CA 1
ATOM 2189 C C . GLU A 1 288 ? -6.650 -5.383 28.262 1.00 93.31 288 GLU A C 1
ATOM 2191 O O . GLU A 1 288 ? -7.333 -5.986 29.092 1.00 93.31 288 GLU A O 1
ATOM 2196 N N . GLN A 1 289 ? -7.090 -4.277 27.655 1.00 92.50 289 GLN A N 1
ATOM 2197 C CA . GLN A 1 289 ? -8.401 -3.647 27.832 1.00 92.50 289 GLN A CA 1
ATOM 2198 C C . GLN A 1 289 ? -8.858 -3.051 26.495 1.00 92.50 289 GLN A C 1
ATOM 2200 O O . GLN A 1 289 ? -8.022 -2.676 25.671 1.00 92.50 289 GLN A O 1
ATOM 2205 N N . VAL A 1 290 ? -10.171 -2.905 26.291 1.00 93.31 290 VAL A N 1
ATOM 2206 C CA . VAL A 1 290 ? -10.709 -2.227 25.099 1.00 93.31 290 VAL A CA 1
ATOM 2207 C C . VAL A 1 290 ? -10.284 -0.745 25.110 1.00 93.31 290 VAL A C 1
ATOM 2209 O O . VAL A 1 290 ? -10.476 -0.078 26.132 1.00 93.31 290 VAL A O 1
ATOM 2212 N N . PRO A 1 291 ? -9.698 -0.208 24.020 1.00 91.75 291 PRO A N 1
ATOM 2213 C CA . PRO A 1 291 ? -9.332 1.204 23.936 1.00 91.75 291 PRO A CA 1
ATOM 2214 C C . PRO A 1 291 ? -10.544 2.126 24.066 1.00 91.75 291 PRO A C 1
ATOM 2216 O O . PRO A 1 291 ? -11.610 1.854 23.518 1.00 91.75 291 PRO A O 1
ATOM 2219 N N . LYS A 1 292 ? -10.373 3.275 24.724 1.00 87.75 292 LYS A N 1
ATOM 2220 C CA . LYS A 1 292 ? -11.408 4.315 24.757 1.00 87.75 292 LYS A CA 1
ATOM 2221 C C . LYS A 1 292 ? -11.402 5.151 23.479 1.00 87.75 292 LYS A C 1
ATOM 2223 O O . LYS A 1 292 ? -10.363 5.366 22.863 1.00 87.75 292 LYS A O 1
ATOM 2228 N N . GLY A 1 293 ? -12.567 5.698 23.131 1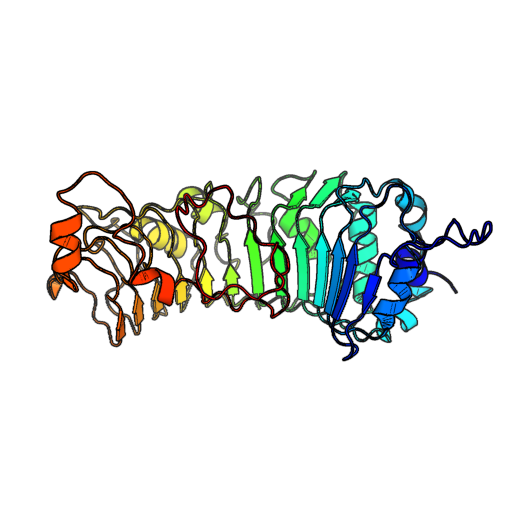.00 87.19 293 GLY A N 1
ATOM 2229 C CA . GLY A 1 293 ? -12.716 6.583 21.972 1.00 87.19 293 GLY A CA 1
ATOM 2230 C C . GLY A 1 293 ? -12.820 5.854 20.631 1.00 87.19 293 GLY A C 1
ATOM 2231 O O . GLY A 1 293 ? -12.447 6.427 19.612 1.00 87.19 293 GLY A O 1
ATOM 2232 N N . LEU A 1 294 ? -13.319 4.614 20.617 1.00 92.31 294 LEU A N 1
ATOM 2233 C CA . LEU A 1 294 ? -13.705 3.906 19.390 1.00 92.31 294 LEU A CA 1
ATOM 2234 C C . LEU A 1 294 ? -14.876 4.615 18.664 1.00 92.31 294 LEU A C 1
ATOM 2236 O O . LEU A 1 294 ? -15.588 5.410 19.288 1.00 92.31 294 LEU A O 1
ATOM 2240 N N . PRO A 1 295 ? -15.102 4.344 17.361 1.00 93.00 295 PRO A N 1
ATOM 2241 C CA . PRO A 1 295 ? -16.263 4.858 16.629 1.00 93.00 295 PRO A CA 1
ATOM 2242 C C . PRO A 1 295 ? -17.570 4.442 17.323 1.00 93.00 295 PRO A C 1
ATOM 2244 O O . PRO A 1 295 ? -17.670 3.293 17.734 1.00 93.00 295 PRO A O 1
ATOM 2247 N N . PRO A 1 296 ? -18.594 5.308 17.447 1.00 91.00 296 PRO A N 1
ATOM 2248 C CA . PRO A 1 296 ? -19.783 5.018 18.264 1.00 91.00 296 PRO A CA 1
ATOM 2249 C C . PRO A 1 296 ? -20.665 3.878 17.723 1.00 91.00 296 PRO A C 1
ATOM 2251 O O . PRO A 1 296 ? -21.463 3.305 18.471 1.00 91.00 296 PRO A O 1
ATOM 2254 N N . GLN A 1 297 ? -20.541 3.562 16.434 1.00 94.31 297 GLN A N 1
ATOM 2255 C CA . GLN A 1 297 ? -21.241 2.476 15.760 1.00 94.31 297 GLN A CA 1
ATOM 2256 C C . GLN A 1 297 ? -20.314 1.837 14.719 1.00 94.31 297 GLN A C 1
ATOM 2258 O O . GLN A 1 297 ? -19.583 2.552 14.039 1.00 94.31 297 GLN A O 1
ATOM 2263 N N . LEU A 1 298 ? -20.374 0.510 14.601 1.00 96.75 298 LEU A N 1
ATOM 2264 C CA . LEU A 1 298 ? -19.664 -0.311 13.619 1.00 96.75 298 LEU A CA 1
ATOM 2265 C C . LEU A 1 298 ? -20.571 -1.463 13.148 1.00 96.75 298 LEU A C 1
ATOM 2267 O O . LEU A 1 298 ? -21.478 -1.897 13.859 1.00 96.75 298 LEU A O 1
ATOM 2271 N N . ASN A 1 299 ? -20.301 -2.010 11.968 1.00 97.19 299 ASN A N 1
ATOM 2272 C CA . ASN A 1 299 ? -20.837 -3.304 11.553 1.00 97.19 299 ASN A CA 1
ATOM 2273 C C . ASN A 1 299 ? -19.964 -4.434 12.102 1.00 97.19 299 ASN A C 1
ATOM 2275 O O . ASN A 1 299 ? -20.504 -5.363 12.704 1.00 97.19 299 ASN A O 1
ATOM 2279 N N . VAL A 1 300 ? -18.640 -4.321 11.958 1.00 98.06 300 VAL A N 1
ATOM 2280 C CA . VAL A 1 300 ? -17.660 -5.309 12.428 1.00 98.06 300 VAL A CA 1
ATOM 2281 C C . VAL A 1 300 ? -16.626 -4.643 13.335 1.00 98.06 300 VAL A C 1
ATOM 2283 O O . VAL A 1 300 ? -16.012 -3.642 12.965 1.00 98.06 300 VAL A O 1
ATOM 2286 N N . LEU A 1 301 ? -16.411 -5.225 14.515 1.00 98.12 301 LEU A N 1
ATOM 2287 C CA . LEU A 1 301 ? -15.270 -4.929 15.380 1.00 98.12 301 LEU A CA 1
ATOM 2288 C C . LEU A 1 301 ? -14.519 -6.230 15.659 1.00 98.12 301 LEU A C 1
ATOM 2290 O O . LEU A 1 301 ? -15.075 -7.154 16.256 1.00 98.12 301 LEU A O 1
ATOM 2294 N N . ASP A 1 302 ? -13.259 -6.291 15.241 1.00 98.06 302 ASP A N 1
ATOM 2295 C CA . ASP A 1 302 ? -12.387 -7.427 15.520 1.00 98.06 302 ASP A CA 1
ATOM 2296 C C . ASP A 1 302 ? -11.442 -7.103 16.684 1.00 98.06 302 ASP A C 1
ATOM 2298 O O . ASP A 1 302 ? -10.581 -6.230 16.579 1.00 98.06 302 ASP A O 1
ATOM 2302 N N . LEU A 1 303 ? -11.637 -7.781 17.815 1.00 97.19 303 LEU A N 1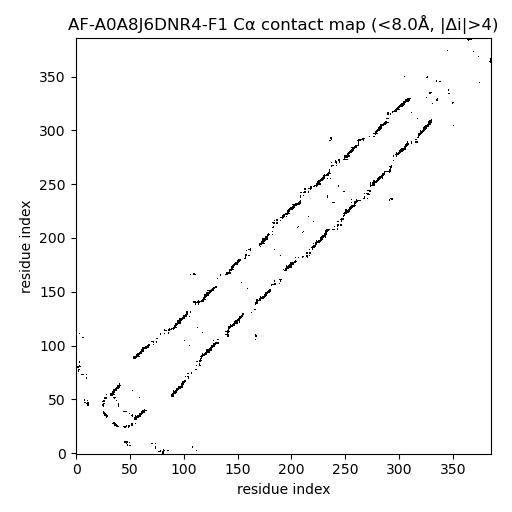
ATOM 2303 C CA . LEU A 1 303 ? -10.803 -7.715 19.018 1.00 97.19 303 LEU A CA 1
ATOM 2304 C C . LEU A 1 303 ? -10.169 -9.086 19.326 1.00 97.19 303 LEU A C 1
ATOM 2306 O O . LEU A 1 303 ? -9.680 -9.299 20.442 1.00 97.19 303 LEU A O 1
ATOM 2310 N N . SER A 1 304 ? -10.162 -10.017 18.365 1.00 95.94 304 SER A N 1
ATOM 2311 C CA . SER A 1 304 ? -9.584 -11.357 18.527 1.00 95.94 304 SER A CA 1
ATOM 2312 C C . SER A 1 304 ? -8.079 -11.335 18.840 1.00 95.94 304 SER A C 1
ATOM 2314 O O . SER A 1 304 ? -7.370 -10.365 18.568 1.00 95.94 304 SER A O 1
ATOM 2316 N N . CYS A 1 305 ? -7.576 -12.413 19.446 1.00 95.94 305 CYS A N 1
ATOM 2317 C CA . CYS A 1 305 ? -6.148 -12.631 19.708 1.00 95.94 305 CYS A CA 1
ATOM 2318 C C . CYS A 1 305 ? -5.445 -11.468 20.437 1.00 95.94 305 CYS A C 1
ATOM 2320 O O . CYS A 1 305 ? -4.307 -11.101 20.140 1.00 95.94 305 CYS A O 1
ATOM 2322 N N . ASN A 1 306 ? -6.145 -10.897 21.417 1.00 95.81 306 ASN A N 1
ATOM 2323 C CA . ASN A 1 306 ? -5.642 -9.890 22.345 1.00 95.81 306 ASN A CA 1
ATOM 2324 C C . ASN A 1 306 ? -5.418 -10.501 23.745 1.00 95.81 306 ASN A C 1
ATOM 2326 O O . ASN A 1 306 ? -5.468 -11.716 23.933 1.00 95.81 306 ASN A O 1
ATOM 2330 N N . ARG A 1 307 ? -5.114 -9.660 24.738 1.00 94.81 307 ARG A N 1
ATOM 2331 C CA . ARG A 1 307 ? -4.794 -10.050 26.122 1.00 94.81 307 ARG A CA 1
ATOM 2332 C C . ARG A 1 307 ? -5.917 -9.683 27.098 1.00 94.81 307 ARG A C 1
ATOM 2334 O O . ARG A 1 307 ? -5.661 -9.398 28.266 1.00 94.81 307 ARG A O 1
ATOM 2341 N N . LEU A 1 308 ? -7.168 -9.658 26.630 1.00 92.94 308 LEU A N 1
ATOM 2342 C CA . LEU A 1 308 ? -8.309 -9.288 27.465 1.00 92.94 308 LEU A CA 1
ATOM 2343 C C . LEU A 1 308 ? -8.513 -10.344 28.570 1.00 92.94 308 LEU A C 1
ATOM 2345 O O . LEU A 1 308 ? -8.819 -11.506 28.299 1.00 92.94 308 LEU A O 1
ATOM 2349 N N . ASN A 1 309 ? -8.365 -9.928 29.830 1.00 90.62 309 ASN A N 1
ATOM 2350 C CA . ASN A 1 309 ? -8.497 -10.808 31.003 1.00 90.62 309 ASN A CA 1
ATOM 2351 C C . ASN A 1 309 ? -9.928 -10.880 31.569 1.00 90.62 309 ASN A C 1
ATOM 2353 O O . ASN A 1 309 ? -10.199 -11.642 32.494 1.00 90.62 309 ASN A O 1
ATOM 2357 N N . ARG A 1 310 ? -10.861 -10.105 31.007 1.00 92.06 310 ARG A N 1
ATOM 2358 C CA . ARG A 1 310 ? -12.305 -10.206 31.261 1.00 92.06 310 ARG A CA 1
ATOM 2359 C C . ARG A 1 310 ? -13.091 -9.895 29.993 1.00 92.06 310 ARG A C 1
ATOM 2361 O O . ARG A 1 310 ? -12.576 -9.224 29.100 1.00 92.06 310 ARG A O 1
ATOM 2368 N N . ALA A 1 311 ? -14.355 -10.308 29.964 1.00 90.25 311 ALA A N 1
ATOM 2369 C CA . ALA A 1 311 ? -15.293 -9.835 28.955 1.00 90.25 311 ALA A CA 1
ATOM 2370 C C . ALA A 1 311 ? -15.412 -8.291 29.016 1.00 90.25 311 ALA A C 1
ATOM 2372 O O . ALA A 1 311 ? -15.497 -7.730 30.122 1.00 90.25 311 ALA A O 1
ATOM 2373 N N . PRO A 1 312 ? -15.415 -7.592 27.866 1.00 91.62 312 PRO A N 1
ATOM 2374 C CA . PRO A 1 312 ? -15.710 -6.164 27.817 1.00 91.62 312 PRO A CA 1
ATOM 2375 C C . PRO A 1 312 ? -17.116 -5.847 28.341 1.00 91.62 312 PRO A C 1
ATOM 2377 O O . PRO A 1 312 ? -18.064 -6.598 28.106 1.00 91.62 312 PRO A O 1
ATOM 2380 N N . GLY A 1 313 ? -17.257 -4.724 29.042 1.00 87.81 313 GLY A N 1
ATOM 2381 C CA . GLY A 1 313 ? -18.556 -4.198 29.458 1.00 87.81 313 GLY A CA 1
ATOM 2382 C C . GLY A 1 313 ? -19.332 -3.600 28.280 1.00 87.81 313 GLY A C 1
ATOM 2383 O O . GLY A 1 313 ? -18.738 -3.170 27.293 1.00 87.81 313 GLY A O 1
ATOM 2384 N N . GLN A 1 314 ? -20.662 -3.514 28.395 1.00 84.94 314 GLN A N 1
ATOM 2385 C CA . GLN A 1 314 ? -21.493 -2.873 27.362 1.00 84.94 314 GLN A CA 1
ATOM 2386 C C . GLN A 1 314 ? -21.110 -1.399 27.147 1.00 84.94 314 GLN A C 1
ATOM 2388 O O . GLN A 1 314 ? -21.096 -0.941 26.012 1.00 84.94 314 GLN A O 1
ATOM 2393 N N . ASP A 1 315 ? -20.722 -0.692 28.214 1.00 85.81 315 ASP A N 1
ATOM 2394 C CA . ASP A 1 315 ? -20.281 0.711 28.162 1.00 85.81 315 ASP A CA 1
ATOM 2395 C C . ASP A 1 315 ? -18.854 0.897 27.601 1.00 85.81 315 ASP A C 1
ATOM 2397 O O . ASP A 1 315 ? -18.414 2.023 27.371 1.00 85.81 315 ASP A O 1
ATOM 2401 N N . GLU A 1 316 ? -18.106 -0.194 27.403 1.00 88.44 316 GLU A N 1
ATOM 2402 C CA . GLU A 1 316 ? -16.739 -0.182 26.856 1.00 88.44 316 GLU A CA 1
ATOM 2403 C C . GLU A 1 316 ? -16.711 -0.466 25.350 1.00 88.44 316 GLU A C 1
ATOM 2405 O O . GLU A 1 316 ? -15.715 -0.185 24.684 1.00 88.44 316 GLU A O 1
ATOM 2410 N N . LEU A 1 317 ? -17.799 -1.024 24.814 1.00 92.00 317 LEU A N 1
ATOM 2411 C CA . LEU A 1 317 ? -17.939 -1.392 23.412 1.00 92.00 317 LEU A CA 1
ATOM 2412 C C . LEU A 1 317 ? -18.817 -0.380 22.661 1.00 92.00 317 LEU A C 1
ATOM 2414 O O . LEU A 1 317 ? -19.788 0.143 23.209 1.00 92.00 317 LEU A O 1
ATOM 2418 N N . PRO A 1 318 ? -18.532 -0.123 21.375 1.00 91.62 318 PRO A N 1
ATOM 2419 C CA . PRO A 1 318 ? -19.446 0.620 20.523 1.00 91.62 318 PRO A CA 1
ATOM 2420 C C . PRO A 1 318 ? -20.663 -0.230 20.141 1.00 91.62 318 PRO A C 1
ATOM 2422 O O . PRO A 1 318 ? -20.678 -1.451 20.318 1.00 91.62 318 PRO A O 1
ATOM 2425 N N . LYS A 1 319 ? -21.682 0.396 19.541 1.00 94.00 319 LYS A N 1
ATOM 2426 C CA . LYS A 1 319 ? -22.800 -0.353 18.948 1.00 94.00 319 LYS A CA 1
ATOM 2427 C C . LYS A 1 319 ? -22.288 -1.148 17.750 1.00 94.00 319 LYS A C 1
ATOM 2429 O O . LYS A 1 319 ? -22.006 -0.559 16.711 1.00 94.00 319 LYS A O 1
ATOM 2434 N N . VAL A 1 320 ? -22.174 -2.464 17.895 1.00 95.25 320 VAL A N 1
ATOM 2435 C CA . VAL A 1 320 ? -21.588 -3.350 16.884 1.00 95.25 320 VAL A CA 1
ATOM 2436 C C . VAL A 1 320 ? -22.534 -4.493 16.516 1.00 95.25 320 VAL A C 1
ATOM 2438 O O . VAL A 1 320 ? -23.234 -5.018 17.380 1.00 95.25 320 VAL A O 1
ATOM 2441 N N . SER A 1 321 ? -22.569 -4.866 15.232 1.00 94.62 321 SER A N 1
ATOM 2442 C CA . SER A 1 321 ? -23.406 -5.975 14.738 1.00 94.62 321 SER A CA 1
ATOM 2443 C C . SER A 1 321 ? -22.692 -7.331 14.795 1.00 94.62 321 SER A C 1
ATOM 2445 O O . SER A 1 321 ? -23.315 -8.343 15.100 1.00 94.62 321 SER A O 1
ATOM 2447 N N . ASN A 1 322 ? -21.388 -7.353 14.513 1.00 96.19 322 ASN A N 1
ATOM 2448 C CA . ASN A 1 322 ? -20.532 -8.533 14.546 1.00 96.19 322 ASN A CA 1
ATOM 2449 C C . ASN A 1 322 ? -19.256 -8.223 15.345 1.00 96.19 322 ASN A C 1
ATOM 2451 O O . ASN A 1 322 ? -18.467 -7.360 14.959 1.00 96.19 322 ASN A O 1
ATOM 2455 N N . LEU A 1 323 ? -19.080 -8.905 16.473 1.00 96.31 323 LEU A N 1
ATOM 2456 C CA . LEU A 1 323 ? -17.982 -8.692 17.411 1.00 96.31 323 LEU A CA 1
ATOM 2457 C C . LEU A 1 323 ? -17.179 -9.983 17.548 1.00 96.31 323 LEU A C 1
ATOM 2459 O O . LEU A 1 323 ? -17.713 -10.993 18.005 1.00 96.31 323 LEU A O 1
ATOM 2463 N N . ARG A 1 324 ? -15.897 -9.923 17.186 1.00 96.94 324 ARG A N 1
ATOM 2464 C CA . ARG A 1 324 ? -14.950 -11.035 17.322 1.00 96.94 324 ARG A CA 1
ATOM 2465 C C . ARG A 1 324 ? -14.065 -10.833 18.540 1.00 96.94 324 ARG A C 1
ATOM 2467 O O . ARG A 1 324 ? -13.550 -9.739 18.770 1.00 96.94 324 ARG A O 1
ATOM 2474 N N . LEU A 1 325 ? -13.920 -11.885 19.335 1.00 95.12 325 LEU A N 1
ATOM 2475 C CA . LEU A 1 325 ? -13.231 -11.891 20.634 1.00 95.12 325 LEU A CA 1
ATOM 2476 C C . LEU A 1 325 ? -12.434 -13.185 20.873 1.00 95.12 325 LEU A C 1
ATOM 2478 O O . LEU A 1 325 ? -11.744 -13.304 21.885 1.00 95.12 325 LEU A O 1
ATOM 2482 N N . GLU A 1 326 ? -12.510 -14.143 19.954 1.00 93.00 326 GLU A N 1
ATOM 2483 C CA . GLU A 1 326 ? -11.802 -15.418 19.954 1.00 93.00 326 GLU A CA 1
ATOM 2484 C C . GLU A 1 326 ? -10.291 -15.256 20.204 1.00 93.00 326 GLU A C 1
ATOM 2486 O O . GLU A 1 326 ? -9.675 -14.263 19.825 1.00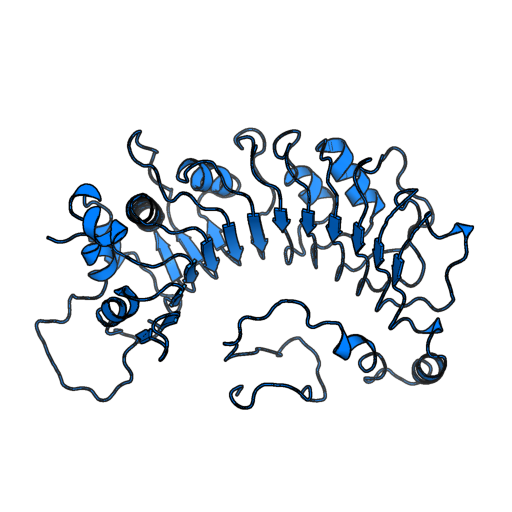 93.00 326 GLU A O 1
ATOM 2491 N N . GLY A 1 327 ? -9.683 -16.216 20.905 1.00 89.81 327 GLY A N 1
ATOM 2492 C CA . GLY A 1 327 ? -8.259 -16.167 21.263 1.00 89.81 327 GLY A CA 1
ATOM 2493 C C . GLY A 1 327 ? -7.890 -15.263 22.449 1.00 89.81 327 GLY A C 1
ATOM 2494 O O . GLY A 1 327 ? -6.723 -15.239 22.827 1.00 89.81 327 GLY A O 1
ATOM 2495 N N . ASN A 1 328 ? -8.840 -14.553 23.072 1.00 92.00 328 ASN A N 1
ATOM 2496 C CA . ASN A 1 328 ? -8.581 -13.808 24.311 1.00 92.00 328 ASN A CA 1
ATOM 2497 C C . ASN A 1 328 ? -8.600 -14.714 25.568 1.00 92.00 328 ASN A C 1
ATOM 2499 O O . ASN A 1 328 ? -9.476 -15.580 25.667 1.00 92.00 328 ASN A O 1
ATOM 2503 N N . PRO A 1 329 ? -7.732 -14.472 26.577 1.00 92.38 329 PRO A N 1
ATOM 2504 C CA . PRO A 1 329 ? -7.645 -15.280 27.802 1.00 92.38 329 PRO A CA 1
ATOM 2505 C C . PRO A 1 329 ? -8.962 -15.480 28.563 1.00 92.38 329 PRO A C 1
ATOM 2507 O O . PRO A 1 329 ? -9.180 -16.546 29.131 1.00 92.38 329 PRO A O 1
ATOM 2510 N N . PHE A 1 330 ? -9.867 -14.494 28.567 1.00 90.25 330 PHE A N 1
ATOM 2511 C CA . PHE A 1 330 ? -11.142 -14.615 29.288 1.00 90.25 330 PHE A CA 1
ATOM 2512 C C . PHE A 1 330 ? -12.102 -15.679 28.719 1.00 90.25 330 PHE A C 1
ATOM 2514 O O . PHE A 1 330 ? -13.039 -16.069 29.416 1.00 90.25 330 PHE A O 1
ATOM 2521 N N . LEU A 1 331 ? -11.896 -16.135 27.476 1.00 86.38 331 LEU A N 1
ATOM 2522 C CA . LEU A 1 331 ? -12.707 -17.184 26.841 1.00 86.38 331 LEU A CA 1
ATOM 2523 C C . LEU A 1 331 ? -12.195 -18.604 27.132 1.00 86.38 331 LEU A C 1
ATOM 2525 O O . LEU A 1 331 ? -12.976 -19.548 27.036 1.00 86.38 331 LEU A O 1
ATOM 2529 N N . ASP A 1 332 ? -10.926 -18.760 27.522 1.00 76.50 332 ASP A N 1
ATOM 2530 C CA . ASP A 1 332 ? -10.356 -20.032 27.983 1.00 76.50 332 ASP A CA 1
ATOM 2531 C C . ASP A 1 332 ? -9.609 -19.843 29.322 1.00 76.50 332 ASP A C 1
ATOM 2533 O O . ASP A 1 332 ? -8.403 -19.571 29.350 1.00 76.50 332 ASP A O 1
ATOM 2537 N N . PRO A 1 333 ? -10.294 -20.050 30.465 1.00 58.91 333 PRO A N 1
ATOM 2538 C CA . PRO A 1 333 ? -9.676 -20.006 31.791 1.00 58.91 333 PRO A CA 1
ATOM 2539 C C . PRO A 1 333 ? -8.517 -21.005 31.990 1.00 58.91 333 PRO A C 1
ATOM 2541 O O . PRO A 1 333 ? -7.739 -20.867 32.937 1.00 58.91 333 PRO A O 1
ATOM 2544 N N . GLY A 1 334 ? -8.375 -22.010 31.117 1.00 57.91 334 GLY A N 1
ATOM 2545 C CA . GLY A 1 334 ? -7.245 -22.940 31.084 1.00 57.91 334 GLY A CA 1
ATOM 2546 C C . GLY A 1 334 ? -5.944 -22.336 30.538 1.00 57.91 334 GLY A C 1
ATOM 2547 O O . GLY A 1 334 ? -4.885 -22.957 30.686 1.00 57.91 334 GLY A O 1
ATOM 2548 N N . VAL A 1 335 ? -5.998 -21.139 29.941 1.00 55.59 335 VAL A N 1
ATOM 2549 C CA . VAL A 1 335 ? -4.827 -20.324 29.568 1.00 55.59 335 VAL A CA 1
ATOM 2550 C C . VAL A 1 335 ? -4.361 -19.474 30.752 1.00 55.59 335 VAL A C 1
ATOM 2552 O O . VAL A 1 335 ? -3.165 -19.424 31.024 1.00 55.59 335 VAL A O 1
ATOM 2555 N N . LEU A 1 336 ? -5.291 -18.889 31.518 1.00 49.66 336 LEU A N 1
ATOM 2556 C CA . LEU A 1 336 ? -4.994 -18.100 32.727 1.00 49.66 336 LEU A CA 1
ATOM 2557 C C . LEU A 1 336 ? -4.137 -18.880 33.740 1.00 49.66 336 LEU A C 1
ATOM 2559 O O . LEU A 1 336 ? -3.135 -18.362 34.219 1.00 49.66 336 LEU A O 1
ATOM 2563 N N . LYS A 1 337 ? -4.446 -20.163 33.975 1.00 45.81 337 LYS A N 1
ATOM 2564 C CA . LYS A 1 337 ? -3.642 -21.047 34.847 1.00 45.81 337 LYS A CA 1
ATOM 2565 C C . LYS A 1 337 ? -2.249 -21.410 34.316 1.00 45.81 337 LYS A C 1
ATOM 2567 O O . LYS A 1 337 ? -1.468 -21.988 35.057 1.00 45.81 337 LYS A O 1
ATOM 2572 N N . ARG A 1 338 ? -1.941 -21.129 33.045 1.00 46.25 338 ARG A N 1
ATOM 2573 C CA . ARG A 1 338 ? -0.622 -21.377 32.425 1.00 46.25 338 ARG A CA 1
ATOM 2574 C C . ARG A 1 338 ? 0.215 -20.105 32.264 1.00 46.25 338 ARG A C 1
ATOM 2576 O O . ARG A 1 338 ? 1.331 -20.180 31.767 1.00 46.25 338 ARG A O 1
ATOM 2583 N N . LEU A 1 339 ? -0.325 -18.957 32.676 1.00 47.41 339 LEU A N 1
ATOM 2584 C CA . LEU A 1 339 ? 0.368 -17.666 32.742 1.00 47.41 339 LEU A CA 1
ATOM 2585 C C . LEU A 1 339 ? 0.991 -17.390 34.124 1.00 47.41 339 LEU A C 1
ATOM 2587 O O . LEU A 1 339 ? 1.732 -16.422 34.262 1.00 47.41 339 LEU A O 1
ATOM 2591 N N . GLU A 1 340 ? 0.699 -18.221 35.131 1.00 45.28 340 GLU A N 1
ATOM 2592 C CA . GLU A 1 340 ? 1.284 -18.132 36.482 1.00 45.28 340 GLU A CA 1
ATOM 2593 C C . GLU A 1 340 ? 2.625 -18.891 36.615 1.00 45.28 340 GLU A C 1
ATOM 2595 O O . GLU A 1 340 ? 3.355 -18.676 37.581 1.00 45.28 340 GLU A O 1
ATOM 2600 N N . ASP A 1 341 ? 2.979 -19.717 35.623 1.00 34.88 341 ASP A N 1
ATOM 2601 C CA . ASP A 1 341 ? 4.280 -20.389 35.483 1.00 34.88 341 ASP A CA 1
ATOM 2602 C C . ASP A 1 341 ? 5.199 -19.627 34.492 1.00 34.88 341 ASP A C 1
ATOM 2604 O O . ASP A 1 341 ? 4.704 -18.901 33.622 1.00 34.88 341 ASP A O 1
ATOM 2608 N N . PRO A 1 342 ? 6.542 -19.753 34.591 1.00 34.12 342 PRO A N 1
ATOM 2609 C CA . PRO A 1 342 ? 7.478 -18.990 33.760 1.00 34.12 342 PRO A CA 1
ATOM 2610 C C . PRO A 1 342 ? 7.341 -19.290 32.249 1.00 34.12 342 PRO A C 1
ATOM 2612 O O . PRO A 1 342 ? 6.922 -20.378 31.850 1.00 34.12 342 PRO A O 1
ATOM 2615 N N . PRO A 1 343 ? 7.678 -18.321 31.376 1.00 45.44 343 PRO A N 1
ATOM 2616 C CA . PRO A 1 343 ? 6.950 -18.143 30.121 1.00 45.44 343 PRO A CA 1
ATOM 2617 C C . PRO A 1 343 ? 7.464 -19.020 28.973 1.00 45.44 343 PRO A C 1
ATOM 2619 O O . PRO A 1 343 ? 8.405 -18.635 28.282 1.00 45.44 343 PRO A O 1
ATOM 2622 N N . ILE A 1 344 ? 6.792 -20.146 28.696 1.00 38.25 344 ILE A N 1
ATOM 2623 C CA . ILE A 1 344 ? 7.014 -20.935 27.470 1.00 38.25 344 ILE A CA 1
ATOM 2624 C C . ILE A 1 344 ? 5.686 -21.388 26.813 1.00 38.25 344 ILE A C 1
ATOM 2626 O O . ILE A 1 344 ? 4.905 -22.158 27.367 1.00 38.25 344 ILE A O 1
ATOM 2630 N N . SER A 1 345 ? 5.475 -20.957 25.561 1.00 39.06 345 SER A N 1
ATOM 2631 C CA . SER A 1 345 ? 4.575 -21.516 24.518 1.00 39.06 345 SER A CA 1
ATOM 2632 C C . SER A 1 345 ? 3.029 -21.488 24.638 1.00 39.06 345 SER A C 1
ATOM 2634 O O . SER A 1 345 ? 2.360 -21.705 23.627 1.00 39.06 345 SER A O 1
ATOM 2636 N N . ALA A 1 346 ? 2.406 -21.197 25.786 1.00 33.75 346 ALA A N 1
ATOM 2637 C CA . ALA A 1 346 ? 0.963 -21.478 25.963 1.00 33.75 346 ALA A CA 1
ATOM 2638 C C . ALA A 1 346 ? -0.037 -20.643 25.115 1.00 33.75 346 ALA A C 1
ATOM 2640 O O . ALA A 1 346 ? -1.136 -21.121 24.833 1.00 33.75 346 ALA A O 1
ATOM 2641 N N . ALA A 1 347 ? 0.307 -19.423 24.682 1.00 37.59 347 ALA A N 1
ATOM 2642 C CA . ALA A 1 347 ? -0.627 -18.516 23.987 1.00 37.59 347 ALA A CA 1
ATOM 2643 C C . ALA A 1 347 ? -0.896 -18.866 22.503 1.00 37.59 347 ALA A C 1
ATOM 2645 O O . ALA A 1 347 ? -1.740 -18.246 21.857 1.00 37.59 347 ALA A O 1
ATOM 2646 N N . VAL A 1 348 ? -0.180 -19.841 21.937 1.00 41.56 348 VAL A N 1
ATOM 2647 C CA . VAL A 1 348 ? -0.135 -20.066 20.480 1.00 41.56 348 VAL A CA 1
ATOM 2648 C C . VAL A 1 348 ? -1.345 -20.860 19.957 1.00 41.56 348 VAL A C 1
ATOM 2650 O O . VAL A 1 348 ? -1.765 -20.667 18.817 1.00 41.56 348 VAL A O 1
ATOM 2653 N N . SER A 1 349 ? -1.959 -21.727 20.773 1.00 42.53 349 SER A N 1
ATOM 2654 C CA . SER A 1 349 ? -2.862 -22.776 20.262 1.00 42.53 349 SER A CA 1
ATOM 2655 C C . SER A 1 349 ? -4.208 -22.299 19.698 1.00 42.53 349 SER A C 1
ATOM 2657 O O . SER A 1 349 ? -4.765 -23.000 18.857 1.00 42.53 349 SER A O 1
ATOM 2659 N N . ALA A 1 350 ? -4.755 -21.167 20.153 1.00 42.44 350 ALA A N 1
ATOM 2660 C CA . ALA A 1 350 ? -6.039 -20.654 19.652 1.00 42.44 350 ALA A CA 1
ATOM 2661 C C . ALA A 1 350 ? -5.864 -19.720 18.441 1.00 42.44 350 ALA A C 1
ATOM 2663 O O . ALA A 1 350 ? -6.689 -19.710 17.533 1.00 42.44 350 ALA A O 1
ATOM 2664 N N . CYS A 1 351 ? -4.768 -18.959 18.414 1.00 46.28 351 CYS A N 1
ATOM 2665 C CA . CYS A 1 351 ? -4.526 -17.915 17.418 1.00 46.28 351 CYS A CA 1
ATOM 2666 C C . CYS A 1 351 ? -3.718 -18.390 16.202 1.00 46.28 351 CYS A C 1
ATOM 2668 O O . CYS A 1 351 ? -3.855 -17.814 15.122 1.00 46.28 351 CYS A O 1
ATOM 2670 N N . ALA A 1 352 ? -2.960 -19.488 16.320 1.00 45.12 352 ALA A N 1
ATOM 2671 C CA . ALA A 1 352 ? -2.307 -20.131 15.175 1.00 45.12 352 ALA A CA 1
ATOM 2672 C C . ALA A 1 352 ? -3.300 -20.634 14.106 1.00 45.12 352 ALA A C 1
ATOM 2674 O O . ALA A 1 352 ? -2.913 -20.804 12.955 1.00 45.12 352 ALA A O 1
ATOM 2675 N N . GLY A 1 353 ? -4.576 -20.841 14.463 1.00 38.28 353 GLY A N 1
ATOM 2676 C CA . GLY A 1 353 ? -5.629 -21.226 13.516 1.00 38.28 353 GLY A CA 1
ATOM 2677 C C . GLY A 1 353 ? -6.178 -20.081 12.653 1.00 38.28 353 GLY A C 1
ATOM 2678 O O . GLY A 1 353 ? -6.739 -20.358 11.597 1.00 38.28 353 GLY A O 1
ATOM 2679 N N . SER A 1 354 ? -6.006 -18.819 13.070 1.00 35.75 354 SER A N 1
ATOM 2680 C CA . SER A 1 354 ? -6.642 -17.652 12.426 1.00 35.75 354 SER A CA 1
ATOM 2681 C C . SER A 1 354 ? -5.656 -16.620 11.865 1.00 35.75 354 SER A C 1
ATOM 2683 O O . SER A 1 354 ? -6.059 -15.757 11.095 1.00 35.75 354 SER A O 1
ATOM 2685 N N . ALA A 1 355 ? -4.363 -16.712 12.191 1.00 31.30 355 ALA A N 1
ATOM 2686 C CA . ALA A 1 355 ? -3.330 -15.772 11.731 1.00 31.30 355 ALA A CA 1
ATOM 2687 C C . ALA A 1 355 ? -2.876 -15.964 10.262 1.00 31.30 355 ALA A C 1
ATOM 2689 O O . ALA A 1 355 ? -1.928 -15.318 9.822 1.00 31.30 355 ALA A O 1
ATOM 2690 N N . LEU A 1 356 ? -3.511 -16.858 9.493 1.00 35.69 356 LEU A N 1
ATOM 2691 C CA . LEU A 1 356 ? -3.123 -17.200 8.115 1.00 35.69 356 LEU A CA 1
ATOM 2692 C C . LEU A 1 356 ? -4.234 -16.892 7.099 1.00 35.69 356 LEU A C 1
ATOM 2694 O O . LEU A 1 356 ? -4.610 -17.741 6.294 1.00 35.69 356 LEU A O 1
ATOM 2698 N N . THR A 1 357 ? -4.718 -15.647 7.100 1.00 26.44 357 THR A N 1
ATOM 2699 C CA . THR A 1 357 ? -5.459 -15.074 5.960 1.00 26.44 357 THR A CA 1
ATOM 2700 C C . THR A 1 357 ? -4.819 -13.796 5.415 1.00 26.44 357 THR A C 1
ATOM 2702 O O . THR A 1 357 ? -5.514 -12.866 5.015 1.00 26.44 357 THR A O 1
ATOM 2705 N N . CYS A 1 358 ? -3.493 -13.806 5.256 1.00 27.70 358 CYS A N 1
ATOM 2706 C CA . CYS A 1 358 ? -3.012 -13.500 3.910 1.00 27.70 358 CYS A CA 1
ATOM 2707 C C . CYS A 1 358 ? -3.516 -14.620 2.995 1.00 27.70 358 CYS A C 1
ATOM 2709 O O . CYS A 1 358 ? -3.348 -15.799 3.314 1.00 27.70 358 CYS A O 1
ATOM 2711 N N . VAL A 1 359 ? -4.122 -14.279 1.857 1.00 28.16 359 VAL A N 1
ATOM 2712 C CA . VAL A 1 359 ? -4.284 -15.252 0.771 1.00 28.16 359 VAL A CA 1
ATOM 2713 C C . VAL A 1 359 ? -2.895 -15.463 0.181 1.00 28.16 359 VAL A C 1
ATOM 2715 O O . VAL A 1 359 ? -2.487 -14.775 -0.751 1.00 28.16 359 VAL A O 1
ATOM 2718 N N . TRP A 1 360 ? -2.139 -16.376 0.787 1.00 33.91 360 TRP A N 1
ATOM 2719 C CA . TRP A 1 360 ? -0.835 -16.775 0.285 1.00 33.91 360 TRP A CA 1
ATOM 2720 C C . TRP A 1 360 ? -1.009 -17.342 -1.134 1.00 33.91 360 TRP A C 1
ATOM 2722 O O . TRP A 1 360 ? -1.866 -18.213 -1.340 1.00 33.91 360 TRP A O 1
ATOM 2732 N N . PRO A 1 361 ? -0.227 -16.883 -2.128 1.00 29.86 361 PRO A N 1
ATOM 2733 C CA . PRO A 1 361 ? -0.143 -17.565 -3.413 1.00 29.86 361 PRO A CA 1
ATOM 2734 C C . PRO A 1 361 ? 0.225 -19.038 -3.188 1.00 29.86 361 PRO A C 1
ATOM 2736 O O . PRO A 1 361 ? 1.012 -19.350 -2.297 1.00 29.86 361 PRO A O 1
ATOM 2739 N N . ARG A 1 362 ? -0.311 -19.956 -4.003 1.00 35.47 362 ARG A N 1
ATOM 2740 C CA . ARG A 1 362 ? -0.114 -21.419 -3.864 1.00 35.47 362 ARG A CA 1
ATOM 2741 C C . ARG A 1 362 ? 1.318 -21.916 -4.174 1.00 35.47 362 ARG A C 1
ATOM 2743 O O . ARG A 1 362 ? 1.492 -23.067 -4.549 1.00 35.47 362 ARG A O 1
ATOM 2750 N N . THR A 1 363 ? 2.318 -21.049 -4.071 1.00 36.28 363 THR A N 1
ATOM 2751 C CA . THR A 1 363 ? 3.695 -21.209 -4.570 1.00 36.28 363 THR A CA 1
ATOM 2752 C C . THR A 1 363 ? 4.684 -20.549 -3.604 1.00 36.28 363 THR A C 1
ATOM 2754 O O . THR A 1 363 ? 5.479 -19.699 -3.992 1.00 36.28 363 THR A O 1
ATOM 2757 N N . LEU A 1 364 ? 4.567 -20.871 -2.313 1.00 38.12 364 LEU A N 1
ATOM 2758 C CA . LEU A 1 364 ? 5.464 -20.377 -1.270 1.00 38.12 364 LEU A CA 1
ATOM 2759 C C . LEU A 1 364 ? 6.516 -21.452 -0.981 1.00 38.12 364 LEU A C 1
ATOM 2761 O O . LEU A 1 364 ? 6.267 -22.374 -0.207 1.00 38.12 364 LEU A O 1
ATOM 2765 N N . ASN A 1 365 ? 7.664 -21.327 -1.649 1.00 38.44 365 ASN A N 1
ATOM 2766 C CA . ASN A 1 365 ? 8.747 -22.315 -1.606 1.00 38.44 365 ASN A CA 1
ATOM 2767 C C . ASN A 1 365 ? 9.818 -22.007 -0.546 1.00 38.44 365 ASN A C 1
ATOM 2769 O O . ASN A 1 365 ? 10.678 -22.848 -0.308 1.00 38.44 365 ASN A O 1
ATOM 2773 N N . ASP A 1 366 ? 9.772 -20.833 0.092 1.00 32.16 366 ASP A N 1
ATOM 2774 C CA . ASP A 1 366 ? 10.760 -20.427 1.094 1.00 32.16 366 ASP A CA 1
ATOM 2775 C C . ASP A 1 366 ? 10.097 -19.613 2.223 1.00 32.16 366 ASP A C 1
ATOM 2777 O O . ASP A 1 366 ? 9.357 -18.659 1.964 1.00 32.16 366 ASP A O 1
ATOM 2781 N N . LEU A 1 367 ? 10.322 -20.008 3.481 1.00 37.22 367 LEU A N 1
ATOM 2782 C CA . LEU A 1 367 ? 9.673 -19.434 4.669 1.00 37.22 367 LEU A CA 1
ATOM 2783 C C . LEU A 1 367 ? 10.711 -19.172 5.769 1.00 37.22 367 LEU A C 1
ATOM 2785 O O . LEU A 1 367 ? 10.921 -19.982 6.671 1.00 37.22 367 LEU A O 1
ATOM 2789 N N . ASN A 1 368 ? 11.346 -18.001 5.729 1.00 37.09 368 ASN A N 1
ATOM 2790 C CA . ASN A 1 368 ? 12.360 -17.633 6.714 1.00 37.09 368 ASN A CA 1
ATOM 2791 C C . ASN A 1 368 ? 11.735 -17.286 8.085 1.00 37.09 368 ASN A C 1
ATOM 2793 O O . ASN A 1 368 ? 11.306 -16.160 8.333 1.00 37.09 368 ASN A O 1
ATOM 2797 N N . LEU A 1 369 ? 11.731 -18.262 8.997 1.00 42.16 369 LEU A N 1
ATOM 2798 C CA . LEU A 1 369 ? 11.197 -18.154 10.363 1.00 42.16 369 LEU A CA 1
ATOM 2799 C C . LEU A 1 369 ? 12.213 -17.647 11.411 1.00 42.16 369 LEU A C 1
ATOM 2801 O O . LEU A 1 369 ? 11.933 -17.708 12.609 1.00 42.16 369 LEU A O 1
ATOM 2805 N N . SER A 1 370 ? 13.381 -17.136 11.001 1.00 35.59 370 SER A N 1
ATOM 2806 C CA . SER A 1 370 ? 14.518 -16.837 11.902 1.00 35.59 370 SER A CA 1
ATOM 2807 C C . SER A 1 370 ? 14.247 -15.845 13.048 1.00 35.59 370 SER A C 1
ATOM 2809 O O . SER A 1 370 ? 14.985 -15.850 14.031 1.00 35.59 370 SER A O 1
ATOM 2811 N N . PHE A 1 371 ? 13.177 -15.045 12.980 1.00 33.91 371 PHE A N 1
ATOM 2812 C CA . PHE A 1 371 ? 12.765 -14.107 14.039 1.00 33.91 371 PHE A CA 1
ATOM 2813 C C . PHE A 1 371 ? 11.518 -14.544 14.833 1.00 33.91 371 PHE A C 1
ATOM 2815 O O . PHE A 1 371 ? 11.088 -13.831 15.736 1.00 33.91 371 PHE A O 1
ATOM 2822 N N . ALA A 1 372 ? 10.927 -15.704 14.528 1.00 34.66 372 ALA A N 1
ATOM 2823 C CA . ALA A 1 372 ? 9.615 -16.094 15.054 1.00 34.66 372 ALA A CA 1
ATOM 2824 C C . ALA A 1 372 ? 9.638 -16.774 16.441 1.00 34.66 372 ALA A C 1
ATOM 2826 O O . ALA A 1 372 ? 8.574 -17.014 17.008 1.00 34.66 372 ALA A O 1
ATOM 2827 N N . GLY A 1 373 ? 10.814 -17.109 16.994 1.00 32.28 373 GLY A N 1
ATOM 2828 C CA . GLY A 1 373 ? 10.930 -17.726 18.328 1.00 32.28 373 GLY A CA 1
ATOM 2829 C C . GLY A 1 373 ? 10.190 -19.066 18.477 1.00 32.28 373 GLY A C 1
ATOM 2830 O O . GLY A 1 373 ? 9.744 -19.413 19.568 1.00 32.28 373 GLY A O 1
ATOM 2831 N N . LEU A 1 374 ? 10.005 -19.794 17.372 1.00 38.88 374 LEU A N 1
ATOM 2832 C CA . LEU A 1 374 ? 9.207 -21.016 17.318 1.00 38.88 374 LEU A CA 1
ATOM 2833 C C . LEU A 1 374 ? 9.995 -22.215 17.859 1.00 38.88 374 LEU A C 1
ATOM 2835 O O . LEU A 1 374 ? 10.870 -22.746 17.182 1.00 38.88 374 LEU A O 1
ATOM 2839 N N . GLU A 1 375 ? 9.631 -22.697 19.047 1.00 40.22 375 GLU A N 1
ATOM 2840 C CA . GLU A 1 375 ? 10.179 -23.947 19.601 1.00 40.22 375 GLU A CA 1
ATOM 2841 C C . GLU A 1 375 ? 9.668 -25.212 18.884 1.00 40.22 375 GLU A C 1
ATOM 2843 O O . GLU A 1 375 ? 10.215 -26.297 19.081 1.00 40.22 375 GLU A O 1
ATOM 2848 N N . GLN A 1 376 ? 8.622 -25.103 18.053 1.00 39.19 376 GLN A N 1
ATOM 2849 C CA . GLN A 1 376 ? 8.114 -26.200 17.223 1.00 39.19 376 GLN A CA 1
ATOM 2850 C C . GLN A 1 376 ? 7.671 -25.711 15.840 1.00 39.19 376 GLN A C 1
ATOM 2852 O O . GLN A 1 376 ? 7.067 -24.648 15.695 1.00 39.19 376 GLN A O 1
ATOM 2857 N N . VAL A 1 377 ? 7.931 -26.541 14.830 1.00 44.59 377 VAL A N 1
ATOM 2858 C CA . VAL A 1 377 ? 7.523 -26.324 13.437 1.00 44.59 377 VAL A CA 1
ATOM 2859 C C . VAL A 1 377 ? 5.990 -26.442 13.306 1.00 44.59 377 VAL A C 1
ATOM 2861 O O . VAL A 1 377 ? 5.427 -27.445 13.761 1.00 44.59 377 VAL A O 1
ATOM 2864 N N . PRO A 1 378 ? 5.287 -25.474 12.682 1.00 39.62 378 PRO A N 1
ATOM 2865 C CA . PRO A 1 378 ? 3.837 -25.544 12.494 1.00 39.62 378 PRO A CA 1
ATOM 2866 C C . PRO A 1 378 ? 3.394 -26.767 11.676 1.00 39.62 378 PRO A C 1
ATOM 2868 O O . PRO A 1 378 ? 3.899 -27.028 10.584 1.00 39.62 378 PRO A O 1
ATOM 2871 N N . LYS A 1 379 ? 2.389 -27.504 12.163 1.00 36.28 379 LYS A N 1
ATOM 2872 C CA . LYS A 1 379 ? 1.757 -28.581 11.384 1.00 36.28 379 LYS A CA 1
ATOM 2873 C C . LYS A 1 379 ? 0.844 -27.975 10.319 1.00 36.28 379 LYS A C 1
ATOM 2875 O O . LYS A 1 379 ? -0.125 -27.308 10.665 1.00 36.28 379 LYS A O 1
ATOM 2880 N N . GLY A 1 380 ? 1.136 -28.245 9.047 1.00 41.00 380 GLY A N 1
ATOM 2881 C CA . GLY A 1 380 ? 0.383 -27.716 7.901 1.00 41.00 380 GLY A CA 1
ATOM 2882 C C . GLY A 1 380 ? 1.239 -27.064 6.812 1.00 41.00 380 GLY A C 1
ATOM 2883 O O . GLY A 1 380 ? 0.689 -26.648 5.798 1.00 41.00 380 GLY A O 1
ATOM 2884 N N . LEU A 1 381 ? 2.563 -26.992 6.992 1.00 38.78 381 LEU A N 1
ATOM 2885 C CA . LEU A 1 381 ? 3.487 -26.585 5.931 1.00 38.78 381 LEU A CA 1
ATOM 2886 C C . LEU A 1 381 ? 3.358 -27.527 4.713 1.00 38.78 381 LEU A C 1
ATOM 2888 O O . LEU A 1 381 ? 3.291 -28.747 4.910 1.00 38.78 381 LEU A O 1
ATOM 2892 N N . PRO A 1 382 ? 3.326 -27.011 3.468 1.00 39.56 382 PRO A N 1
ATOM 2893 C CA . PRO A 1 382 ? 3.433 -27.854 2.282 1.00 39.56 382 PRO A CA 1
ATOM 2894 C C . PRO A 1 382 ? 4.753 -28.651 2.305 1.00 39.56 382 PRO A C 1
ATOM 2896 O O . PRO A 1 382 ? 5.779 -28.113 2.722 1.00 39.56 382 PRO A O 1
ATOM 2899 N N . PRO A 1 383 ? 4.769 -29.909 1.822 1.00 40.56 383 PRO A N 1
ATOM 2900 C CA . PRO A 1 383 ? 5.919 -30.822 1.927 1.00 40.56 383 PRO A CA 1
ATOM 2901 C C . PRO A 1 383 ? 7.109 -30.468 1.007 1.00 40.56 383 PRO A C 1
ATOM 2903 O O . PRO A 1 383 ? 7.925 -31.334 0.708 1.00 40.56 383 PRO A O 1
ATOM 2906 N N . GLN A 1 384 ? 7.176 -29.225 0.524 1.00 37.25 384 GLN A N 1
ATOM 2907 C CA . GLN A 1 384 ? 8.196 -28.692 -0.387 1.00 37.25 384 GLN A CA 1
ATOM 2908 C C . GLN A 1 384 ? 8.994 -27.524 0.224 1.00 37.25 384 GLN A C 1
ATOM 2910 O O . GLN A 1 384 ? 9.893 -27.004 -0.427 1.00 37.25 384 GLN A O 1
ATOM 2915 N N . LEU A 1 385 ? 8.679 -27.113 1.459 1.00 33.81 385 LEU A N 1
ATOM 2916 C CA . LEU A 1 385 ? 9.491 -26.160 2.221 1.00 33.81 385 LEU A CA 1
ATOM 2917 C C . LEU A 1 385 ? 10.706 -26.873 2.832 1.00 33.81 385 LEU A C 1
ATOM 2919 O O . LEU A 1 385 ? 10.536 -27.916 3.470 1.00 33.81 385 LEU A O 1
ATOM 2923 N N . ASN A 1 386 ? 11.897 -26.297 2.636 1.00 34.19 386 ASN A N 1
ATOM 2924 C CA . ASN A 1 386 ? 13.149 -26.707 3.290 1.00 34.19 386 ASN A CA 1
ATOM 2925 C C . ASN A 1 386 ? 13.300 -26.074 4.683 1.00 34.19 386 ASN A C 1
ATOM 2927 O O . ASN A 1 386 ? 12.832 -24.928 4.861 1.00 34.19 386 ASN A O 1
#

Solvent-accessible surface area (backbone atoms only — not comparable to full-atom values): 20685 Å² total; per-residue (Å²): 132,74,39,50,55,38,80,55,40,72,31,47,86,59,84,84,63,90,68,95,68,101,65,85,69,35,36,49,65,44,98,83,50,41,42,16,47,31,53,45,57,51,99,78,49,66,36,47,44,58,63,67,41,51,65,12,32,32,40,37,41,35,35,58,63,36,76,45,65,88,44,51,89,58,40,80,62,64,55,79,62,19,36,70,62,35,50,64,37,53,34,32,36,41,38,44,25,31,24,31,39,37,22,52,44,54,54,38,49,38,40,44,38,31,41,32,64,39,30,34,44,35,41,30,49,28,39,32,38,60,71,66,66,83,88,56,98,82,52,54,11,30,57,28,40,33,41,38,38,32,42,49,45,58,64,65,52,52,49,45,66,46,67,52,52,75,37,39,37,86,61,41,26,34,44,36,47,23,46,48,91,64,68,47,46,47,54,88,74,46,72,68,36,81,50,26,30,34,42,32,44,28,50,23,56,84,37,27,48,68,35,42,41,40,47,43,32,66,70,24,45,80,43,28,32,38,42,35,39,28,32,14,48,37,42,44,74,31,47,47,29,37,26,39,45,70,17,67,47,62,30,33,37,39,35,43,25,53,12,73,37,52,60,44,98,62,46,55,84,91,48,56,64,42,92,55,40,31,35,41,35,47,24,51,12,63,28,59,50,77,48,44,65,65,59,72,48,36,48,34,40,33,47,21,39,22,46,25,73,54,80,82,51,78,92,62,50,53,53,59,77,40,80,44,52,60,54,18,43,53,82,39,68,79,50,56,73,58,66,80,50,86,94,72,80,77,82,48,79,63,39,71,78,66,75,73,74,65,87,71,69,100,76,73,62,76,79,90,60,89,84,65,83,67,93,64,85,75,91,80,68,66,97,70,56,124

Radius of gyration: 23.96 Å; Cα contacts (8 Å, |Δi|>4): 803; chains: 1; bounding box: 53×50×71 Å

Nearest PDB structures (foldseek):
  1wwl-assembly1_B  TM=9.668E-01  e=6.435E-33  Mus musculus
  4glp-assembly1_A  TM=9.400E-01  e=1.114E-26  Homo sapiens
  5d3i-assembly1_A  TM=8.220E-01  e=8.581E-08  Mus musculus
  3a79-assembly1_B  TM=5.775E-01  e=2.876E-04  Mus musculus
  8j07-assembly1_5  TM=4.259E-01  e=3.900E-03  Homo sapiens

Sequence (386 aa):
VPGLYLLLLLLLPPLLHASEATQPEPCELDDDDVRCFCNFTDPQPDWSSALQCMAAVEVEIRGGGRDLEQFLKYASKDPKEYADMVKALRMRRLTVGAARVPGQLLVSLLRALGYSRLRELTLEDLEVTGILPPLLLEDSGPALSTLCLRNVSWATGGAWLEDLLQRLKPGLKELHIAQALSPGFSCAQLRAFPTLTNLDLSDNPGLGERGLIEALCPNKFPALRDLALRNTGIETPGGVCAALWVAGVQLHSLDLSHNALRSTAQGTPGCVWPRTLNDLNLSFAGLEQVPKGLPPQLNVLDLSCNRLNRAPGQDELPKVSNLRLEGNPFLDPGVLKRLEDPPISAAVSACAGSALTCVWPRTLNDLNLSFAGLEQVPKGLPPQLN

Foldseek 3Di:
DDAVCLVLCLQPPVVVDDDDDPDDQQWDADPVLAEIEGAQLDPRHNRNSCVSNQSYQAYEYANNLEESPVSLVNLPDDLVVPLVSQQSRNYAEYEYENYEAELSRVLSVQQNQCSHNYAEYAYEHYEHDDDHDDDDPSQEGEAYQYYHYENYHHPVPQAVVLSVVVNYDQQHAYYHHAPYPQLQHPLVSQAARPRHAYYAHEHQQQCELVVLLRNLRARRDANYAEYHHANNVYAEPLSVLQSCVSNVDAYAEYHHANHLYDADPDHDPPGDHRPNHAYYAHANNQDCAQHPDPHQEHAEYEHDQYADCADHDPVSDHHYNYYHHWLYCHVPVVLVVVVVDPDDDSSCVGCVVPPPPPPDDPDCQEDPCPPVPDPDDDPPDDPRHD

InterPro domains:
  IPR001611 Leucine-rich repeat [PS51450] (297-318)
  IPR016337 Monocyte differentiation antigen CD14 [PIRSF002017] (7-357)
  IPR016337 Monocyte differentiation antigen CD14 [PTHR10630] (8-358)
  IPR032675 Leucine-rich repeat domain superfamily [G3DSA:3.80.10.10] (28-334)

Secondary structure (DSSP, 8-state):
--SHHHHTTTT-TTTT---------SEEE-TTSSEEEEE--SSS---GGGGGGGG-SEEEEEEEEEE-GGGHHHHTS-GGGTHHHHHH----EEEEEEEEEEHHHHHHHHHHHTTS---EEEEEEEEEESPPPPP-TT------SEEEEEEEEETTGGGHHHHHHTTSPS---EEEEES-S-----TTTPPP-TT--EEE--S-TT-HHHHHHHHS-TTS-TT--EEE-TTS----HHHHHHHHHHHT---SEEE-TTS-PPPPSSPPTT----TT--EEE-TTS--SSPPSS--SEEEEEE-TTS--SSPPPGGGS-EEEEEE-TT-GGG-HHHHTTSSS--SSTTHHHHTTTS--S---S-------TTS--SSPPTT--TT--

pLDDT: mean 79.11, std 21.67, range [26.44, 98.69]

Mean predicted aligned error: 11.83 Å

Organism: Galemys pyrenaicus (NCBI:txid202257)